Protein AF-0000000080188660 (afdb_homodimer)

InterPro domains:
  IPR010430 Protein of unknown function DUF1028 [PF06267] (2-196)
  IPR014927 Putative peptidoglycan binding [PF08823] (206-294)
  IPR029055 Nucleophile aminohydrolases, N-terminal [G3DSA:3.60.20.10] (1-212)
  IPR029055 Nucleophile aminohydrolases, N-terminal [SSF56235] (1-207)

Secondary structure (DSSP, 8-state):
-EEEEEEEETTTTEEEEEEEESSTTGGGTSEEEETTTEEEEEESS--TTHHHHHHHHHHTT--HHHHHHHHHHT-TTGGG-EEEEEETTS-EEEEE-TTSPSS-EEEEETTEEEEEESBS-THHHHHHHHHHHH--S-HHHHHHHHHHHHHHHT-BTT---EEEEEEE-TT-SGGGSSSEEEEEEESS-SSHHHHHHHHHHHHHHHH--BPPPSSPPPP-HHHHHHHHHHHHHTTS--S---S---HHHHHHHHHHHHHTT-TTS-HHHHHHHHHHHGGG--SSHHHHHHHHHHHHHTTSPB-/-EEEEEEEETTTTEEEEEEEESSTTGGGTSEEEETTTEEEEEESS--TTHHHHHHHHHHTT--HHHHHHHHHHT-TTGGG-EEEEEETTS-EEEEE-TTSPSS-EEEEETTEEEEEESBS-THHHHHHHHHHHH--S-HHHHHHHHHHHHHHHT-BTT---EEEEEEE-TT-SGGGSSSEEEEEEESS-SSHHHHHHHHHHHHHHHH--BPPPSSPPPP-HHHHHHHHHHHHHTTS--SPP-S---HHHHHHHHHHHHHTT-TTS-HHHHHHHHHHHGGG--SSHHHHHHHHHHHHHTTSPB-

Sequence (606 aa):
MTFSIVARDPETDAVGVAVQSKFVAVGSVVPFASADAGAIATQSFANVAYGPEGLDLLREGHSAEEVVEELTSADDEAPQRQVGIVGQDGSVAAFTGEECFDHASDRQGDHYTVQGNILENRETVDAMGDAFEATDGGLPEKLLAALQAGNEAGGDQRGEQGAALYVAKPEGGYDGGNDRWVDVRVDDHEHPIDELERVFRIYDITLLEREDPEEYRELSGETAESVLATLSELGFYEDEPSDEFGEAEREALEEFRGMNNFENHDLDALEDALARGWSDADGDGEDRVVNAIWHGISRLDRKMTFSIVARDPETDAVGVAVQSKFVAVGSVVPFASADAGAIATQSFANVAYGPEGLDLLREGHSAEEVVEELTSADDEAPQRQVGIVGQDGSVAAFTGEECFDHASDRQGDHYTVQGNILENRETVDAMGDAFEATDGGLPEKLLAALQAGNEAGGDQRGEQGAALYVAKPEGGYDGGNDRWVDVRVDDHEHPIDELERVFRIYDITLLEREDPEEYRELSGETAESVLATLSELGFYEDEPSDEFGEAEREALEEFRGMNNFENHDLDALEDALARGWSDADGDGEDRVVNAIWHGISRLDRK

Organism: NCBI:txid355548

Radius of gyration: 24.4 Å; Cα contacts (8 Å, |Δi|>4): 1580; chains: 2; bounding box: 56×71×63 Å

Foldseek 3Di:
DKKKKWFADLVQLKTKMKMWDPAFQVLVAFWAADSQWHIKGKDQPGDSVLRVQLSVCRNVPDAQVRSLCVVLVVDPCSLRMKMWIFTSVFHTDIDHHVPFAPQWDKDDDRGMIMTDGQFPHVVLRVQLVVQLVPDDADPQRSRLSSQVSSVVRTHHPVATFKMWMWMFGQLADANSDGRRNDTFIDRGDRDHSVVRVLVVLLVCLQGWAFDADPDFDAQFAPLQQVVQVLLVVVPLAPDHRDRDQDDRNLNSQVVVCVVSNSVSDDSRLLRRQSRPQQVVADDGRPSSSSRSNSSSRRVTDTD/DKKKKWFADLVQLKTKMKMWDPAFQVLVAFWAADSQWHIKGKDQPGDSVLRVQLSVCRNVPDAQVRSLCVVLVVDPCSLRMKMWIFTSVFHTDIDHHVPFAPQWDKDDDRGMIITDGQWPHVVLRVQLVVQLVPDDADPQVSRLSSQVSSVVRTHHPVATFKMWMWMFGQLADANSDGRRNDTFIDRGDRDHSVVRVLVVLLVCLQGWAFDADPDFDAQFAPLQQVVQVLLVVVPLAPDHRDRDQDDRNLNSQVVVCVVSNSVSDDSRLLRRQSRPQQVVADDGRPRSSSRSNSSSRRVTDTD

Solvent-accessible surface area (backbone atoms only — not comparable to full-atom values): 29291 Å² total; per-residue (Å²): 72,36,40,36,37,16,32,50,35,85,89,70,46,31,15,19,26,27,39,41,20,50,34,68,31,36,49,70,56,28,58,33,57,36,43,82,17,19,14,30,36,33,34,53,84,53,54,52,46,54,35,66,53,39,41,50,40,28,56,72,65,45,47,22,53,54,37,52,51,54,56,42,74,75,32,95,61,31,43,36,23,30,38,28,24,20,29,70,85,52,36,49,30,71,46,71,24,84,62,39,50,63,48,51,49,70,47,77,55,94,34,22,23,27,36,34,30,35,25,60,38,66,54,16,48,55,34,17,52,52,31,36,73,68,44,72,80,54,64,70,52,17,42,51,41,14,52,52,33,14,46,75,56,47,26,36,62,89,40,56,17,4,12,24,40,40,29,13,15,74,64,17,26,74,88,36,50,75,18,52,47,40,60,46,54,25,28,68,35,84,54,14,66,65,49,38,51,54,50,44,46,54,42,43,54,38,66,51,50,57,53,76,71,93,69,78,46,74,44,43,43,68,60,20,22,51,52,39,45,39,37,29,75,73,69,50,38,90,71,81,59,40,43,65,57,54,70,72,52,46,49,23,51,48,52,52,33,60,72,64,48,32,68,74,43,55,68,64,56,49,41,20,10,34,55,67,7,45,88,77,31,55,79,57,60,68,53,19,54,53,39,4,32,41,54,29,49,66,80,41,56,68,110,72,36,41,36,38,15,32,49,37,85,90,72,48,29,16,19,25,27,40,41,20,52,34,69,30,36,49,70,57,28,58,32,56,37,43,82,16,19,14,28,34,34,33,54,84,54,53,51,46,54,36,64,54,41,40,51,39,29,57,74,66,45,46,22,54,53,37,51,50,54,56,43,74,75,33,95,61,32,42,37,22,29,40,27,26,21,30,70,85,53,35,50,30,71,47,71,24,85,61,38,50,63,50,49,49,70,49,78,55,96,33,22,25,26,37,33,29,35,26,59,38,66,55,16,46,54,36,17,51,51,32,36,74,67,44,73,81,54,64,71,53,16,42,50,41,14,53,51,33,15,46,74,56,46,25,33,63,90,41,55,17,4,12,23,41,39,30,13,15,73,64,17,26,72,90,37,50,74,18,50,48,40,61,45,54,25,26,68,36,84,53,15,64,63,52,36,52,54,51,42,47,54,41,42,53,39,67,51,52,57,52,77,71,93,69,80,45,75,44,42,44,70,59,20,23,53,52,38,45,38,37,29,75,73,69,50,37,86,71,80,59,40,45,64,57,53,71,71,54,46,49,24,51,48,52,51,35,60,71,64,47,31,67,74,43,54,68,64,55,48,40,21,10,35,55,68,7,46,88,76,32,55,79,57,60,69,53,20,54,52,39,4,33,43,56,28,49,65,80,41,55,68,110

pLDDT: mean 95.85, std 4.63, range [70.19, 98.94]

Structure (mmCIF, N/CA/C/O backbone):
data_AF-0000000080188660-model_v1
#
loop_
_entity.id
_entity.type
_entity.pdbx_description
1 polymer 'Uncharacterized conserved protein, Ntn-hydrolase superfamily'
#
loop_
_atom_site.group_PDB
_atom_site.id
_atom_site.type_symbol
_atom_site.label_atom_id
_atom_site.label_alt_id
_atom_site.label_comp_id
_atom_site.label_asym_id
_atom_site.label_entity_id
_atom_site.label_seq_id
_atom_site.pdbx_PDB_ins_code
_atom_site.Cartn_x
_atom_site.Cartn_y
_atom_site.Cartn_z
_atom_site.occupancy
_atom_site.B_iso_or_equiv
_atom_site.auth_seq_id
_atom_site.auth_comp_id
_atom_site.auth_asym_id
_atom_site.auth_atom_id
_atom_site.pdbx_PDB_model_num
ATOM 1 N N . MET A 1 1 ? 14.352 -8.852 -8.094 1 77.81 1 MET A N 1
ATOM 2 C CA . MET A 1 1 ? 15.344 -7.781 -8.102 1 77.81 1 MET A CA 1
ATOM 3 C C . MET A 1 1 ? 14.938 -6.656 -7.16 1 77.81 1 MET A C 1
ATOM 5 O O . MET A 1 1 ? 13.867 -6.059 -7.316 1 77.81 1 MET A O 1
ATOM 9 N N . THR A 1 2 ? 15.648 -6.41 -6.348 1 93.69 2 THR A N 1
ATOM 10 C CA . THR A 1 2 ? 15.188 -5.594 -5.23 1 93.69 2 THR A CA 1
ATOM 11 C C . THR A 1 2 ? 16.359 -4.855 -4.582 1 93.69 2 THR A C 1
ATOM 13 O O . THR A 1 2 ? 17.438 -5.43 -4.391 1 93.69 2 THR A O 1
ATOM 16 N N . PHE A 1 3 ? 16.234 -3.582 -4.379 1 96.88 3 PHE A N 1
ATOM 17 C CA . PHE A 1 3 ? 17.125 -2.902 -3.447 1 96.88 3 PHE A CA 1
ATOM 18 C C . PHE A 1 3 ? 16.328 -2.135 -2.398 1 96.88 3 PHE A C 1
ATOM 20 O O . PHE A 1 3 ? 15.219 -1.667 -2.672 1 96.88 3 PHE A O 1
ATOM 27 N N . SER A 1 4 ? 16.891 -2.094 -1.197 1 98.69 4 SER A N 1
ATOM 28 C CA . SER A 1 4 ? 16.203 -1.493 -0.058 1 98.69 4 SER A CA 1
ATOM 29 C C . SER A 1 4 ? 17.188 -0.868 0.917 1 98.69 4 SER A C 1
ATOM 31 O O . SER A 1 4 ? 18.391 -1.146 0.856 1 98.69 4 SER A O 1
ATOM 33 N N . ILE A 1 5 ? 16.656 0.008 1.728 1 98.94 5 ILE A N 1
ATOM 34 C CA . ILE A 1 5 ? 17.391 0.596 2.846 1 98.94 5 ILE A CA 1
ATOM 35 C C . ILE A 1 5 ? 16.547 0.497 4.117 1 98.94 5 ILE A C 1
ATOM 37 O O . ILE A 1 5 ? 15.336 0.697 4.082 1 98.94 5 ILE A O 1
ATOM 41 N N . VAL A 1 6 ? 17.203 0.12 5.172 1 98.94 6 VAL A N 1
ATOM 42 C CA . VAL A 1 6 ? 16.672 0.123 6.531 1 98.94 6 VAL A CA 1
ATOM 43 C C . VAL A 1 6 ? 17.438 1.122 7.387 1 98.94 6 VAL A C 1
ATOM 45 O O . VAL A 1 6 ? 18.672 1.122 7.395 1 98.94 6 VAL A O 1
ATOM 48 N N . ALA A 1 7 ? 16.656 1.979 8.094 1 98.94 7 ALA A N 1
ATOM 49 C CA . ALA A 1 7 ? 17.391 3.02 8.805 1 98.94 7 ALA A CA 1
ATOM 50 C C . ALA A 1 7 ? 16.641 3.488 10.039 1 98.94 7 ALA A C 1
ATOM 52 O O . ALA A 1 7 ? 15.438 3.238 10.172 1 98.94 7 ALA A O 1
ATOM 53 N N . ARG A 1 8 ? 17.359 4.098 10.891 1 98.62 8 ARG A N 1
ATOM 54 C CA . ARG A 1 8 ? 16.875 4.727 12.117 1 98.62 8 ARG A CA 1
ATOM 55 C C . ARG A 1 8 ? 17.312 6.184 12.195 1 98.62 8 ARG A C 1
ATOM 57 O O . ARG A 1 8 ? 18.422 6.527 11.766 1 98.62 8 ARG A O 1
ATOM 64 N N . ASP A 1 9 ? 16.438 7.031 12.695 1 97.75 9 ASP A N 1
ATOM 65 C CA . ASP A 1 9 ? 16.781 8.398 13.086 1 97.75 9 ASP A CA 1
ATOM 66 C C . ASP A 1 9 ? 16.891 8.523 14.602 1 97.75 9 ASP A C 1
ATOM 68 O O . ASP A 1 9 ? 15.867 8.625 15.297 1 97.75 9 ASP A O 1
ATOM 72 N N . PRO A 1 10 ? 18.078 8.594 15.086 1 95.88 10 PRO A N 1
ATOM 73 C CA . PRO A 1 10 ? 18.25 8.586 16.547 1 95.88 10 PRO A CA 1
ATOM 74 C C . PRO A 1 10 ? 17.641 9.82 17.203 1 95.88 10 PRO A C 1
ATOM 76 O O . PRO A 1 10 ? 17.359 9.789 18.406 1 95.88 10 PRO A O 1
ATOM 79 N N . GLU A 1 11 ? 17.406 10.898 16.531 1 94.38 11 GLU A N 1
ATOM 80 C CA . GLU A 1 11 ? 16.844 12.117 17.109 1 94.38 11 GLU A CA 1
ATOM 81 C C . GLU A 1 11 ? 15.352 11.953 17.406 1 94.38 11 GLU A C 1
ATOM 83 O O . GLU A 1 11 ? 14.859 12.461 18.406 1 94.38 11 GLU A O 1
ATOM 88 N N . THR A 1 12 ? 14.633 11.242 16.578 1 94.56 12 THR A N 1
ATOM 89 C CA . THR A 1 12 ? 13.188 11.148 16.719 1 94.56 12 THR A CA 1
ATOM 90 C C . THR A 1 12 ? 12.773 9.734 17.109 1 94.56 12 THR A C 1
ATOM 92 O O . THR A 1 12 ? 11.602 9.492 17.406 1 94.56 12 THR A O 1
ATOM 95 N N . ASP A 1 13 ? 13.695 8.781 17.047 1 97 13 ASP A N 1
ATOM 96 C CA . ASP A 1 13 ? 13.469 7.363 17.297 1 97 13 ASP A CA 1
ATOM 97 C C . ASP A 1 13 ? 12.609 6.742 16.203 1 97 13 ASP A C 1
ATOM 99 O O . ASP A 1 13 ? 11.969 5.711 16.422 1 97 13 ASP A O 1
ATOM 103 N N . ALA A 1 14 ? 12.594 7.414 15.062 1 98.06 14 ALA A N 1
ATOM 104 C CA . ALA A 1 14 ? 11.93 6.84 13.898 1 98.06 14 ALA A CA 1
ATOM 105 C C . ALA A 1 14 ? 12.766 5.727 13.281 1 98.06 14 ALA A C 1
ATOM 107 O O . ALA A 1 14 ? 14 5.816 13.242 1 98.06 14 ALA A O 1
ATOM 108 N N . VAL A 1 15 ? 12.133 4.668 12.844 1 98.88 15 VAL A N 1
ATOM 109 C CA . VAL A 1 15 ? 12.742 3.564 12.109 1 98.88 15 VAL A CA 1
ATOM 110 C C . VAL A 1 15 ? 11.953 3.289 10.836 1 98.88 15 VAL A C 1
ATOM 112 O O . VAL A 1 15 ? 10.727 3.422 10.82 1 98.88 15 VAL A O 1
ATOM 115 N N . GLY A 1 16 ? 12.68 2.953 9.773 1 98.88 16 GLY A N 1
ATOM 116 C CA . GLY A 1 16 ? 11.898 2.801 8.555 1 98.88 16 GLY A CA 1
ATOM 117 C C . GLY A 1 16 ? 12.625 2.016 7.477 1 98.88 16 GLY A C 1
ATOM 118 O O . GLY A 1 16 ? 13.789 1.649 7.645 1 98.88 16 GLY A O 1
ATOM 119 N N . VAL A 1 17 ? 11.898 1.653 6.438 1 98.94 17 VAL A N 1
ATOM 120 C CA . VAL A 1 17 ? 12.352 0.89 5.277 1 98.94 17 VAL A CA 1
ATOM 121 C C . VAL A 1 17 ? 11.867 1.565 3.994 1 98.94 17 VAL A C 1
ATOM 123 O O . VAL A 1 17 ? 10.727 2.027 3.922 1 98.94 17 VAL A O 1
ATOM 126 N N . ALA A 1 18 ? 12.711 1.738 3.062 1 98.94 18 ALA A N 1
ATOM 127 C CA . ALA A 1 18 ? 12.336 2.039 1.684 1 98.94 18 ALA A CA 1
ATOM 128 C C . ALA A 1 18 ? 12.82 0.949 0.732 1 98.94 18 ALA A C 1
ATOM 130 O O . ALA A 1 18 ? 13.898 0.388 0.918 1 98.94 18 ALA A O 1
ATOM 131 N N . VAL A 1 19 ? 11.984 0.651 -0.297 1 98.88 19 VAL A N 1
ATOM 132 C CA . VAL A 1 19 ? 12.328 -0.467 -1.171 1 98.88 19 VAL A CA 1
ATOM 133 C C . VAL A 1 19 ? 11.805 -0.196 -2.582 1 98.88 19 VAL A C 1
ATOM 135 O O . VAL A 1 19 ? 10.773 0.453 -2.756 1 98.88 19 VAL A O 1
ATOM 138 N N . GLN A 1 20 ? 12.516 -0.59 -3.521 1 98 20 GLN A N 1
ATOM 139 C CA . GLN A 1 20 ? 12.094 -0.717 -4.914 1 98 20 GLN A CA 1
ATOM 140 C C . GLN A 1 20 ? 12.391 -2.113 -5.453 1 98 20 GLN A C 1
ATOM 142 O O . GLN A 1 20 ? 13.438 -2.688 -5.156 1 98 20 GLN A O 1
ATOM 147 N N . SER A 1 21 ? 11.461 -2.656 -6.223 1 96.75 21 SER A N 1
ATOM 148 C CA . SER A 1 21 ? 11.641 -3.977 -6.82 1 96.75 21 SER A CA 1
ATOM 149 C C . SER A 1 21 ? 10.859 -4.102 -8.125 1 96.75 21 SER A C 1
ATOM 151 O O . SER A 1 21 ? 9.852 -3.424 -8.32 1 96.75 21 SER A O 1
ATOM 153 N N . LYS A 1 22 ? 11.414 -4.871 -9.094 1 95.5 22 LYS A N 1
ATOM 154 C CA . LYS A 1 22 ? 10.586 -5.379 -10.188 1 95.5 22 LYS A CA 1
ATOM 155 C C . LYS A 1 22 ? 9.664 -6.496 -9.703 1 95.5 22 LYS A C 1
ATOM 157 O O . LYS A 1 22 ? 9.75 -7.629 -10.188 1 95.5 22 LYS A O 1
ATOM 162 N N . PHE A 1 23 ? 8.883 -6.176 -8.781 1 95.69 23 PHE A N 1
ATOM 163 C CA . PHE A 1 23 ? 7.941 -7.07 -8.125 1 95.69 23 PHE A CA 1
ATOM 164 C C . PHE A 1 23 ? 6.688 -6.316 -7.695 1 95.69 23 PHE A C 1
ATOM 166 O O . PHE A 1 23 ? 6.773 -5.277 -7.043 1 95.69 23 PHE A O 1
ATOM 173 N N . VAL A 1 24 ? 5.512 -6.84 -8.109 1 97.44 24 VAL A N 1
ATOM 174 C CA . VAL A 1 24 ? 4.238 -6.191 -7.812 1 97.44 24 VAL A CA 1
ATOM 175 C C . VAL A 1 24 ? 4.031 -6.121 -6.301 1 97.44 24 VAL A C 1
ATOM 177 O O . VAL A 1 24 ? 4.332 -7.078 -5.582 1 97.44 24 VAL A O 1
ATOM 180 N N . ALA A 1 25 ? 3.574 -5.012 -5.758 1 98.06 25 ALA A N 1
ATOM 181 C CA . ALA A 1 25 ? 3.191 -4.809 -4.363 1 98.06 25 ALA A CA 1
ATOM 182 C C . ALA A 1 25 ? 4.324 -5.203 -3.418 1 98.06 25 ALA A C 1
ATOM 184 O O . ALA A 1 25 ? 4.098 -5.898 -2.424 1 98.06 25 ALA A O 1
ATOM 185 N N . VAL A 1 26 ? 5.551 -4.793 -3.771 1 98 26 VAL A N 1
ATOM 186 C CA . VAL A 1 26 ? 6.73 -5.152 -2.992 1 98 26 VAL A CA 1
ATOM 187 C C . VAL A 1 26 ? 6.574 -4.645 -1.559 1 98 26 VAL A C 1
ATOM 189 O O . VAL A 1 26 ? 7.09 -5.258 -0.619 1 98 26 VAL A O 1
ATOM 192 N N . GLY A 1 27 ? 5.797 -3.576 -1.338 1 98.25 27 GLY A N 1
ATOM 193 C CA . GLY A 1 27 ? 5.562 -3.012 -0.019 1 98.25 27 GLY A CA 1
ATOM 194 C C . GLY A 1 27 ? 4.863 -3.971 0.924 1 98.25 27 GLY A C 1
ATOM 195 O O . GLY A 1 27 ? 4.883 -3.779 2.143 1 98.25 27 GLY A O 1
ATOM 196 N N . SER A 1 28 ? 4.203 -4.98 0.403 1 97.06 28 SER A N 1
ATOM 197 C CA . SER A 1 28 ? 3.492 -5.953 1.224 1 97.06 28 SER A CA 1
ATOM 198 C C . SER A 1 28 ? 4.41 -7.09 1.656 1 97.06 28 SER A C 1
ATOM 200 O O . SER A 1 28 ? 4.016 -7.945 2.453 1 97.06 28 SER A O 1
ATOM 202 N N . VAL A 1 29 ? 5.668 -7.113 1.181 1 96.94 29 VAL A N 1
ATOM 203 C CA . VAL A 1 29 ? 6.512 -8.281 1.383 1 96.94 29 VAL A CA 1
ATOM 204 C C . VAL A 1 29 ? 7.785 -7.883 2.121 1 96.94 29 VAL A C 1
ATOM 206 O O . VAL A 1 29 ? 8.156 -8.5 3.123 1 96.94 29 VAL A O 1
ATOM 209 N N . VAL A 1 30 ? 8.398 -6.809 1.767 1 98.38 30 VAL A N 1
ATOM 210 C CA . VAL A 1 30 ? 9.797 -6.555 2.107 1 98.38 30 VAL A CA 1
ATOM 211 C C . VAL A 1 30 ? 9.875 -5.77 3.414 1 98.38 30 VAL A C 1
ATOM 213 O O . VAL A 1 30 ? 10.656 -6.113 4.305 1 98.38 30 VAL A O 1
ATOM 216 N N . PRO A 1 31 ? 9.086 -4.676 3.611 1 98.81 31 PRO A N 1
ATOM 217 C CA . PRO A 1 31 ? 9.328 -3.768 4.734 1 98.81 31 PRO A CA 1
ATOM 218 C C . PRO A 1 31 ? 8.617 -4.203 6.012 1 98.81 31 PRO A C 1
ATOM 220 O O . PRO A 1 31 ? 7.426 -4.539 5.977 1 98.81 31 PRO A O 1
ATOM 223 N N . PHE A 1 32 ? 9.344 -4.191 7.121 1 98.62 32 PHE A N 1
ATOM 224 C CA . PHE A 1 32 ? 8.812 -4.348 8.469 1 98.62 32 PHE A CA 1
ATOM 225 C C . PHE A 1 32 ? 9.43 -3.324 9.422 1 98.62 32 PHE A C 1
ATOM 227 O O . PHE A 1 32 ? 10.641 -3.09 9.383 1 98.62 32 PHE A O 1
ATOM 234 N N . ALA A 1 33 ? 8.617 -2.666 10.25 1 98.69 33 ALA A N 1
ATOM 235 C CA . ALA A 1 33 ? 9.125 -1.713 11.234 1 98.69 33 ALA A CA 1
ATOM 236 C C . ALA A 1 33 ? 8.18 -1.595 12.422 1 98.69 33 ALA A C 1
ATOM 238 O O . ALA A 1 33 ? 6.961 -1.74 12.273 1 98.69 33 ALA A O 1
ATOM 239 N N . SER A 1 34 ? 8.688 -1.402 13.523 1 98.12 34 SER A N 1
ATOM 240 C CA . SER A 1 34 ? 7.98 -1.104 14.766 1 98.12 34 SER A CA 1
ATOM 241 C C . SER A 1 34 ? 8.742 -0.087 15.609 1 98.12 34 SER A C 1
ATOM 243 O O . SER A 1 34 ? 9.938 -0.243 15.844 1 98.12 34 SER A O 1
ATOM 245 N N . ALA A 1 35 ? 7.984 0.88 16.062 1 97.56 35 ALA A N 1
ATOM 246 C CA . ALA A 1 35 ? 8.617 1.985 16.781 1 97.56 35 ALA A CA 1
ATOM 247 C C . ALA A 1 35 ? 9.328 1.489 18.031 1 97.56 35 ALA A C 1
ATOM 249 O O . ALA A 1 35 ? 10.352 2.053 18.438 1 97.56 35 ALA A O 1
ATOM 250 N N . ASP A 1 36 ? 8.906 0.395 18.578 1 97.44 36 ASP A N 1
ATOM 251 C CA . ASP A 1 36 ? 9.461 -0.074 19.844 1 97.44 36 ASP A CA 1
ATOM 252 C C . ASP A 1 36 ? 10.562 -1.104 19.609 1 97.44 36 ASP A C 1
ATOM 254 O O . ASP A 1 36 ? 11.141 -1.623 20.562 1 97.44 36 ASP A O 1
ATOM 258 N N . ALA A 1 37 ? 10.883 -1.41 18.359 1 98.56 37 ALA A N 1
ATOM 259 C CA . ALA A 1 37 ? 11.812 -2.514 18.109 1 98.56 37 ALA A CA 1
ATOM 260 C C . ALA A 1 37 ? 12.875 -2.117 17.094 1 98.56 37 ALA A C 1
ATOM 262 O O . ALA A 1 37 ? 14.078 -2.178 17.391 1 98.56 37 ALA A O 1
ATOM 263 N N . GLY A 1 38 ? 12.469 -1.714 15.961 1 98.81 38 GLY A N 1
ATOM 264 C CA . GLY A 1 38 ? 13.383 -1.422 14.875 1 98.81 38 GLY A CA 1
ATOM 265 C C . GLY A 1 38 ? 12.766 -1.636 13.5 1 98.81 38 GLY A C 1
ATOM 266 O O . GLY A 1 38 ? 11.547 -1.528 13.344 1 98.81 38 GLY A O 1
ATOM 267 N N . ALA A 1 39 ? 13.594 -1.795 12.523 1 98.94 39 ALA A N 1
ATOM 268 C CA . ALA A 1 39 ? 13.141 -1.999 11.156 1 98.94 39 ALA A CA 1
ATOM 269 C C . ALA A 1 39 ? 13.898 -3.143 10.484 1 98.94 39 ALA A C 1
ATOM 271 O O . ALA A 1 39 ? 15.062 -3.385 10.797 1 98.94 39 ALA A O 1
ATOM 272 N N . ILE A 1 40 ? 13.219 -3.85 9.625 1 98.94 40 ILE A N 1
ATOM 273 C CA . ILE A 1 40 ? 13.758 -5.02 8.938 1 98.94 40 ILE A CA 1
ATOM 274 C C . ILE A 1 40 ? 13.297 -5.016 7.477 1 98.94 40 ILE A C 1
ATOM 276 O O . ILE A 1 40 ? 12.125 -4.785 7.191 1 98.94 40 ILE A O 1
ATOM 280 N N . ALA A 1 41 ? 14.195 -5.207 6.559 1 98.94 41 ALA A N 1
ATOM 281 C CA . ALA A 1 41 ? 13.867 -5.527 5.168 1 98.94 41 ALA A CA 1
ATOM 282 C C . ALA A 1 41 ? 14.297 -6.953 4.828 1 98.94 41 ALA A C 1
ATOM 284 O O . ALA A 1 41 ? 15.469 -7.312 4.969 1 98.94 41 ALA A O 1
ATOM 285 N N . THR A 1 42 ? 13.414 -7.797 4.477 1 98.31 42 THR A N 1
ATOM 286 C CA . THR A 1 42 ? 13.734 -9.133 3.982 1 98.31 42 THR A CA 1
ATOM 287 C C . THR A 1 42 ? 13.438 -9.242 2.49 1 98.31 42 THR A C 1
ATOM 289 O O . THR A 1 42 ? 12.391 -8.773 2.025 1 98.31 42 THR A O 1
ATOM 292 N N . GLN A 1 43 ? 14.352 -9.766 1.732 1 97.38 43 GLN A N 1
ATOM 293 C CA . GLN A 1 43 ? 14.25 -9.852 0.279 1 97.38 43 GLN A CA 1
ATOM 294 C C . GLN A 1 43 ? 15.094 -11 -0.268 1 97.38 43 GLN A C 1
ATOM 296 O O . GLN A 1 43 ? 15.727 -11.734 0.497 1 97.38 43 GLN A O 1
ATOM 301 N N . SER A 1 44 ? 15.055 -11.148 -1.667 1 95.69 44 SER A N 1
ATOM 302 C CA . SER A 1 44 ? 15.648 -12.312 -2.312 1 95.69 44 SER A CA 1
ATOM 303 C C . SER A 1 44 ? 15 -13.602 -1.815 1 95.69 44 SER A C 1
ATOM 305 O O . SER A 1 44 ? 15.461 -14.195 -0.837 1 95.69 44 SER A O 1
ATOM 307 N N . PHE A 1 45 ? 14.039 -14.148 -2.643 1 92.94 45 PHE A N 1
ATOM 308 C CA . PHE A 1 45 ? 13.25 -15.25 -2.102 1 92.94 45 PHE A CA 1
ATOM 309 C C . PHE A 1 45 ? 12.914 -15 -0.635 1 92.94 45 PHE A C 1
ATOM 311 O O . PHE A 1 45 ? 13.266 -15.805 0.231 1 92.94 45 PHE A O 1
ATOM 318 N N . ALA A 1 46 ? 12.195 -13.961 -0.466 1 95 46 ALA A N 1
ATOM 319 C CA . ALA A 1 46 ? 11.984 -13.391 0.862 1 95 46 ALA A CA 1
ATOM 320 C C . ALA A 1 46 ? 11.312 -14.398 1.79 1 95 46 ALA A C 1
ATOM 322 O O . ALA A 1 46 ? 10.469 -15.188 1.355 1 95 46 ALA A O 1
ATOM 323 N N . ASN A 1 47 ? 11.773 -14.445 2.992 1 96.31 47 ASN A N 1
ATOM 324 C CA . ASN A 1 47 ? 11.07 -15.078 4.098 1 96.31 47 ASN A CA 1
ATOM 325 C C . ASN A 1 47 ? 10.344 -14.047 4.961 1 96.31 47 ASN A C 1
ATOM 327 O O . ASN A 1 47 ? 10.938 -13.438 5.848 1 96.31 47 ASN A O 1
ATOM 331 N N . VAL A 1 48 ? 9.047 -13.969 4.777 1 96.06 48 VAL A N 1
ATOM 332 C CA . VAL A 1 48 ? 8.281 -12.875 5.375 1 96.06 48 VAL A CA 1
ATOM 333 C C . VAL A 1 48 ? 8.211 -13.062 6.891 1 96.06 48 VAL A C 1
ATOM 335 O O . VAL A 1 48 ? 7.965 -12.109 7.629 1 96.06 48 VAL A O 1
ATOM 338 N N . ALA A 1 49 ? 8.531 -14.195 7.406 1 95.25 49 ALA A N 1
ATOM 339 C CA . ALA A 1 49 ? 8.539 -14.43 8.852 1 95.25 49 ALA A CA 1
ATOM 340 C C . ALA A 1 49 ? 9.703 -13.703 9.516 1 95.25 49 ALA A C 1
ATOM 342 O O . ALA A 1 49 ? 9.672 -13.453 10.727 1 95.25 49 ALA A O 1
ATOM 343 N N . TYR A 1 50 ? 10.734 -13.375 8.719 1 98.06 50 TYR A N 1
ATOM 344 C CA . TYR A 1 50 ? 11.875 -12.648 9.266 1 98.06 50 TYR A CA 1
ATOM 345 C C . TYR A 1 50 ? 11.438 -11.32 9.883 1 98.06 50 TYR A C 1
ATOM 347 O O . TYR A 1 50 ? 12.039 -10.844 10.844 1 98.06 50 TYR A O 1
ATOM 355 N N . GLY A 1 51 ? 10.359 -10.734 9.312 1 97.56 51 GLY A N 1
ATOM 356 C CA . GLY A 1 51 ? 9.859 -9.469 9.812 1 97.56 51 GLY A CA 1
ATOM 357 C C . GLY A 1 51 ? 9.367 -9.547 11.242 1 97.56 51 GLY A C 1
ATOM 358 O O . GLY A 1 51 ? 10.016 -9.039 12.164 1 97.56 51 GLY A O 1
ATOM 359 N N . PRO A 1 52 ? 8.211 -10.25 11.445 1 96.31 52 PRO A N 1
ATOM 360 C CA . PRO A 1 52 ? 7.637 -10.297 12.797 1 96.31 52 PRO A CA 1
ATOM 361 C C . PRO A 1 52 ? 8.547 -11 13.797 1 96.31 52 PRO A C 1
ATOM 363 O O . PRO A 1 52 ? 8.672 -10.547 14.938 1 96.31 52 PRO A O 1
ATOM 366 N N . GLU A 1 53 ? 9.227 -12.055 13.406 1 97.75 53 GLU A N 1
ATOM 367 C CA . GLU A 1 53 ? 10.117 -12.758 14.32 1 97.75 53 GLU A CA 1
ATOM 368 C C . GLU A 1 53 ? 11.328 -11.898 14.68 1 97.75 53 GLU A C 1
ATOM 370 O O . GLU A 1 53 ? 11.75 -11.867 15.836 1 97.75 53 GLU A O 1
ATOM 375 N N . GLY A 1 54 ? 11.883 -11.258 13.68 1 98.81 54 GLY A N 1
ATOM 376 C CA . GLY A 1 54 ? 13 -10.367 13.938 1 98.81 54 GLY A CA 1
ATOM 377 C C . GLY A 1 54 ? 12.641 -9.211 14.859 1 98.81 54 GLY A C 1
ATOM 378 O O . GLY A 1 54 ? 13.414 -8.867 15.758 1 98.81 54 GLY A O 1
ATOM 379 N N . LEU A 1 55 ? 11.5 -8.633 14.68 1 98.75 55 LEU A N 1
ATOM 380 C CA . LEU A 1 55 ? 11.055 -7.531 15.531 1 98.75 55 LEU A CA 1
ATOM 381 C C . LEU A 1 55 ? 10.852 -8.008 16.969 1 98.75 55 LEU A C 1
ATOM 383 O O . LEU A 1 55 ? 11.141 -7.273 17.906 1 98.75 55 LEU A O 1
ATOM 387 N N . ASP A 1 56 ? 10.305 -9.219 17.078 1 98.62 56 ASP A N 1
ATOM 388 C CA . ASP A 1 56 ? 10.148 -9.781 18.406 1 98.62 56 ASP A CA 1
ATOM 389 C C . ASP A 1 56 ? 11.5 -9.93 19.109 1 98.62 56 ASP A C 1
ATOM 391 O O . ASP A 1 56 ? 11.633 -9.594 20.281 1 98.62 56 ASP A O 1
ATOM 395 N N . LEU A 1 57 ? 12.453 -10.445 18.375 1 98.88 57 LEU A N 1
ATOM 396 C CA . LEU A 1 57 ? 13.789 -10.625 18.938 1 98.88 57 LEU A CA 1
ATOM 397 C C . LEU A 1 57 ? 14.398 -9.281 19.328 1 98.88 57 LEU A C 1
ATOM 399 O O . LEU A 1 57 ? 15.023 -9.156 20.375 1 98.88 57 LEU A O 1
ATOM 403 N N . LEU A 1 58 ? 14.234 -8.266 18.516 1 98.88 58 LEU A N 1
ATOM 404 C CA . LEU A 1 58 ? 14.711 -6.922 18.859 1 98.88 58 LEU A CA 1
ATOM 405 C C . LEU A 1 58 ? 14.047 -6.406 20.125 1 98.88 58 LEU A C 1
ATOM 407 O O . LEU A 1 58 ? 14.703 -5.812 20.984 1 98.88 58 LEU A O 1
ATOM 411 N N . ARG A 1 59 ? 12.758 -6.625 20.266 1 98.19 59 ARG A N 1
ATOM 412 C CA . ARG A 1 59 ? 12 -6.184 21.422 1 98.19 59 ARG A CA 1
ATOM 413 C C . ARG A 1 59 ? 12.523 -6.844 22.703 1 98.19 59 ARG A C 1
ATOM 415 O O . ARG A 1 59 ? 12.508 -6.238 23.766 1 98.19 59 ARG A O 1
ATOM 422 N N . GLU A 1 60 ? 12.953 -8.023 22.5 1 98.38 60 GLU A N 1
ATOM 423 C CA . GLU A 1 60 ? 13.477 -8.797 23.625 1 98.38 60 GLU A CA 1
ATOM 424 C C . GLU A 1 60 ? 14.883 -8.336 24 1 98.38 60 GLU A C 1
ATOM 426 O O . GLU A 1 60 ? 15.445 -8.781 25 1 98.38 60 GLU A O 1
ATOM 431 N N . GLY A 1 61 ? 15.492 -7.578 23.172 1 98.31 61 GLY A N 1
ATOM 432 C CA . GLY A 1 61 ? 16.766 -6.973 23.562 1 98.31 61 GLY A CA 1
ATOM 433 C C . GLY A 1 61 ? 17.938 -7.492 22.75 1 98.31 61 GLY A C 1
ATOM 434 O O . GLY A 1 61 ? 19.078 -7.105 23 1 98.31 61 GLY A O 1
ATOM 435 N N . HIS A 1 62 ? 17.688 -8.344 21.734 1 98.81 62 HIS A N 1
ATOM 436 C CA . HIS A 1 62 ? 18.766 -8.828 20.891 1 98.81 62 HIS A CA 1
ATOM 437 C C . HIS A 1 62 ? 19.266 -7.742 19.938 1 98.81 62 HIS A C 1
ATOM 439 O O . HIS A 1 62 ? 18.484 -6.938 19.438 1 98.81 62 HIS A O 1
ATOM 445 N N . SER A 1 63 ? 20.609 -7.75 19.734 1 98.75 63 SER A N 1
ATOM 446 C CA . SER A 1 63 ? 21.172 -6.84 18.734 1 98.75 63 SER A CA 1
ATOM 447 C C . SER A 1 63 ? 20.797 -7.273 17.328 1 98.75 63 SER A C 1
ATOM 449 O O . SER A 1 63 ? 20.375 -8.414 17.109 1 98.75 63 SER A O 1
ATOM 451 N N . ALA A 1 64 ? 20.969 -6.355 16.422 1 98.88 64 ALA A N 1
ATOM 452 C CA . ALA A 1 64 ? 20.688 -6.664 15.023 1 98.88 64 ALA A CA 1
ATOM 453 C C . ALA A 1 64 ? 21.5 -7.867 14.555 1 98.88 64 ALA A C 1
ATOM 455 O O . ALA A 1 64 ? 20.984 -8.727 13.828 1 98.88 64 ALA A O 1
ATOM 456 N N . GLU A 1 65 ? 22.766 -7.938 14.961 1 98.81 65 GLU A N 1
ATOM 457 C CA . GLU A 1 65 ? 23.625 -9.062 14.586 1 98.81 65 GLU A CA 1
ATOM 458 C C . GLU A 1 65 ? 23.078 -10.375 15.133 1 98.81 65 GLU A C 1
ATOM 460 O O . GLU A 1 65 ? 23.062 -11.391 14.43 1 98.81 65 GLU A O 1
ATOM 465 N N . GLU A 1 66 ? 22.672 -10.32 16.344 1 98.88 66 GLU A N 1
ATOM 466 C CA . GLU A 1 66 ? 22.109 -11.516 16.969 1 98.88 66 GLU A CA 1
ATOM 467 C C . GLU A 1 66 ? 20.812 -11.945 16.281 1 98.88 66 GLU A C 1
ATOM 469 O O . GLU A 1 66 ? 20.547 -13.141 16.125 1 98.88 66 GLU A O 1
ATOM 474 N N . VAL A 1 67 ? 20.016 -11 15.891 1 98.94 67 VAL A N 1
ATOM 475 C CA . VAL A 1 67 ? 18.75 -11.281 15.211 1 98.94 67 VAL A CA 1
ATOM 476 C C . VAL A 1 67 ? 19.047 -11.938 13.859 1 98.94 67 VAL A C 1
ATOM 478 O O . VAL A 1 67 ? 18.422 -12.945 13.508 1 98.94 67 VAL A O 1
ATOM 481 N N . VAL A 1 68 ? 20 -11.383 13.117 1 98.88 68 VAL A N 1
ATOM 482 C CA . VAL A 1 68 ? 20.375 -11.969 11.836 1 98.88 68 VAL A CA 1
ATOM 483 C C . VAL A 1 68 ? 20.812 -13.422 12.031 1 98.88 68 VAL A C 1
ATOM 485 O O . VAL A 1 68 ? 20.391 -14.312 11.305 1 98.88 68 VAL A O 1
ATOM 488 N N . GLU A 1 69 ? 21.656 -13.625 13.008 1 98.81 69 GLU A N 1
ATOM 489 C CA . GLU A 1 69 ? 22.172 -14.969 13.273 1 98.81 69 GLU A CA 1
ATOM 490 C C . GLU A 1 69 ? 21.047 -15.93 13.617 1 98.81 69 GLU A C 1
ATOM 492 O O . GLU A 1 69 ? 20.984 -17.047 13.094 1 98.81 69 GLU A O 1
ATOM 497 N N . GLU A 1 70 ? 20.172 -15.484 14.453 1 98.75 70 GLU A N 1
ATOM 498 C CA . GLU A 1 70 ? 19.078 -16.359 14.883 1 98.75 70 GLU A CA 1
ATOM 499 C C . GLU A 1 70 ? 18.156 -16.688 13.719 1 98.75 70 GLU A C 1
ATOM 501 O O . GLU A 1 70 ? 17.781 -17.844 13.516 1 98.75 70 GLU A O 1
ATOM 506 N N . LEU A 1 71 ? 17.766 -15.695 12.945 1 98.69 71 LEU A N 1
ATOM 507 C CA . LEU A 1 71 ? 16.844 -15.906 11.828 1 98.69 71 LEU A CA 1
ATOM 508 C C . LEU A 1 71 ? 17.453 -16.812 10.773 1 98.69 71 LEU A C 1
ATOM 510 O O . LEU A 1 71 ? 16.812 -17.75 10.305 1 98.69 71 LEU A O 1
ATOM 514 N N . THR A 1 72 ? 18.719 -16.594 10.422 1 98.56 72 THR A N 1
ATOM 515 C CA . THR A 1 72 ? 19.328 -17.312 9.32 1 98.56 72 THR A CA 1
ATOM 516 C C . THR A 1 72 ? 19.734 -18.719 9.742 1 98.56 72 THR A C 1
ATOM 518 O O . THR A 1 72 ? 19.688 -19.656 8.93 1 98.56 72 THR A O 1
ATOM 521 N N . SER A 1 73 ? 20.062 -18.906 11.016 1 98.38 73 SER A N 1
ATOM 522 C CA . SER A 1 73 ? 20.438 -20.234 11.492 1 98.38 73 SER A CA 1
ATOM 523 C C . SER A 1 73 ? 19.234 -21.172 11.523 1 98.38 73 SER A C 1
ATOM 525 O O . SER A 1 73 ? 19.391 -22.391 11.391 1 98.38 73 SER A O 1
ATOM 527 N N . ALA A 1 74 ? 18.094 -20.625 11.617 1 97.69 74 ALA A N 1
ATOM 528 C CA . ALA A 1 74 ? 16.859 -21.422 11.727 1 97.69 74 ALA A CA 1
ATOM 529 C C . ALA A 1 74 ? 16.25 -21.672 10.352 1 97.69 74 ALA A C 1
ATOM 531 O O . ALA A 1 74 ? 15.219 -22.328 10.242 1 97.69 74 ALA A O 1
ATOM 532 N N . ASP A 1 75 ? 16.859 -21.141 9.305 1 97.62 75 ASP A N 1
ATOM 533 C CA . ASP A 1 75 ? 16.312 -21.172 7.957 1 97.62 75 ASP A CA 1
ATOM 534 C C . ASP A 1 75 ? 17.234 -21.906 6.996 1 97.62 75 ASP A C 1
ATOM 536 O O . ASP A 1 75 ? 18.234 -21.359 6.535 1 97.62 75 ASP A O 1
ATOM 540 N N . ASP A 1 76 ? 16.812 -23.109 6.539 1 97.5 76 ASP A N 1
ATOM 541 C CA . ASP A 1 76 ? 17.625 -23.906 5.633 1 97.5 76 ASP A CA 1
ATOM 542 C C . ASP A 1 76 ? 17.812 -23.219 4.285 1 97.5 76 ASP A C 1
ATOM 544 O O . ASP A 1 76 ? 18.75 -23.5 3.553 1 97.5 76 ASP A O 1
ATOM 548 N N . GLU A 1 77 ? 16.984 -22.234 3.975 1 97.38 77 GLU A N 1
ATOM 549 C CA . GLU A 1 77 ? 17.062 -21.547 2.691 1 97.38 77 GLU A CA 1
ATOM 550 C C . GLU A 1 77 ? 17.75 -20.188 2.836 1 97.38 77 GLU A C 1
ATOM 552 O O . GLU A 1 77 ? 17.734 -19.375 1.902 1 97.38 77 GLU A O 1
ATOM 557 N N . ALA A 1 78 ? 18.375 -19.922 3.984 1 98 78 ALA A N 1
ATOM 558 C CA . ALA A 1 78 ? 19.031 -18.641 4.273 1 98 78 ALA A CA 1
ATOM 559 C C . ALA A 1 78 ? 20.031 -18.281 3.18 1 98 78 ALA A C 1
ATOM 561 O O . ALA A 1 78 ? 20.188 -17.109 2.834 1 98 78 ALA A O 1
ATOM 562 N N . PRO A 1 79 ? 20.734 -19.281 2.588 1 97.94 79 PRO A N 1
ATOM 563 C CA . PRO A 1 79 ? 21.703 -18.922 1.554 1 97.94 79 PRO A CA 1
ATOM 564 C C . PRO A 1 79 ? 21.062 -18.188 0.379 1 97.94 79 PRO A C 1
ATOM 566 O O . PRO A 1 79 ? 21.766 -17.516 -0.387 1 97.94 79 PRO A O 1
ATOM 569 N N . GLN A 1 80 ? 19.766 -18.234 0.213 1 97.12 80 GLN A N 1
ATOM 570 C CA . GLN A 1 80 ? 19.062 -17.562 -0.883 1 97.12 80 GLN A CA 1
ATOM 571 C C . GLN A 1 80 ? 18.453 -16.234 -0.428 1 97.12 80 GLN A C 1
ATOM 573 O O . GLN A 1 80 ? 17.906 -15.492 -1.239 1 97.12 80 GLN A O 1
ATOM 578 N N . ARG A 1 81 ? 18.609 -15.969 0.872 1 97.69 81 ARG A N 1
ATOM 579 C CA . ARG A 1 81 ? 17.906 -14.828 1.45 1 97.69 81 ARG A CA 1
ATOM 580 C C . ARG A 1 81 ? 18.828 -13.609 1.549 1 97.69 81 ARG A C 1
ATOM 582 O O . ARG A 1 81 ? 20.047 -13.742 1.511 1 97.69 81 ARG A O 1
ATOM 589 N N . GLN A 1 82 ? 18.25 -12.492 1.655 1 98.31 82 GLN A N 1
ATOM 590 C CA . GLN A 1 82 ? 18.906 -11.242 2.016 1 98.31 82 GLN A CA 1
ATOM 591 C C . GLN A 1 82 ? 18.062 -10.453 3.02 1 98.31 82 GLN A C 1
ATOM 593 O O . GLN A 1 82 ? 16.844 -10.383 2.896 1 98.31 82 GLN A O 1
ATOM 598 N N . VAL A 1 83 ? 18.703 -9.938 4.09 1 98.81 83 VAL A N 1
ATOM 599 C CA . VAL A 1 83 ? 17.969 -9.219 5.133 1 98.81 83 VAL A CA 1
ATOM 600 C C . VAL A 1 83 ? 18.828 -8.086 5.684 1 98.81 83 VAL A C 1
ATOM 602 O O . VAL A 1 83 ? 20.047 -8.227 5.781 1 98.81 83 VAL A O 1
ATOM 605 N N . GLY A 1 84 ? 18.266 -6.926 5.875 1 98.88 84 GLY A N 1
ATOM 606 C CA . GLY A 1 84 ? 18.844 -5.801 6.598 1 98.88 84 GLY A CA 1
ATOM 607 C C . GLY A 1 84 ? 18.047 -5.418 7.832 1 98.88 84 GLY A C 1
ATOM 608 O O . GLY A 1 84 ? 16.812 -5.438 7.812 1 98.88 84 GLY A O 1
ATOM 609 N N . ILE A 1 85 ? 18.781 -5.09 8.93 1 98.94 85 ILE A N 1
ATOM 610 C CA . ILE A 1 85 ? 18.109 -4.855 10.203 1 98.94 85 ILE A CA 1
ATOM 611 C C . ILE A 1 85 ? 18.766 -3.666 10.914 1 98.94 85 ILE A C 1
ATOM 613 O O . ILE A 1 85 ? 19.984 -3.539 10.938 1 98.94 85 ILE A O 1
ATOM 617 N N . VAL A 1 86 ? 17.922 -2.803 11.445 1 98.94 86 VAL A N 1
ATOM 618 C CA . VAL A 1 86 ? 18.359 -1.804 12.414 1 98.94 86 VAL A CA 1
ATOM 619 C C . VAL A 1 86 ? 17.516 -1.918 13.68 1 98.94 86 VAL A C 1
ATOM 621 O O . VAL A 1 86 ? 16.297 -2.072 13.609 1 98.94 86 VAL A O 1
ATOM 624 N N . GLY A 1 87 ? 18.141 -1.943 14.828 1 98.75 87 GLY A N 1
ATOM 625 C CA . GLY A 1 87 ? 17.422 -1.948 16.094 1 98.75 87 GLY A CA 1
ATOM 626 C C . GLY A 1 87 ? 17.266 -0.564 16.688 1 98.75 87 GLY A C 1
ATOM 627 O O . GLY A 1 87 ? 17.984 0.363 16.328 1 98.75 87 GLY A O 1
ATOM 628 N N . GLN A 1 88 ? 16.312 -0.434 17.594 1 97.88 88 GLN A N 1
ATOM 629 C CA . GLN A 1 88 ? 16.141 0.814 18.328 1 97.88 88 GLN A CA 1
ATOM 630 C C . GLN A 1 88 ? 17.375 1.113 19.188 1 97.88 88 GLN A C 1
ATOM 632 O O . GLN A 1 88 ? 17.609 2.262 19.562 1 97.88 88 GLN A O 1
ATOM 637 N N . ASP A 1 89 ? 18.109 0.102 19.438 1 96.88 89 ASP A N 1
ATOM 638 C CA . ASP A 1 89 ? 19.312 0.269 20.234 1 96.88 89 ASP A CA 1
ATOM 639 C C . ASP A 1 89 ? 20.469 0.81 19.391 1 96.88 89 ASP A C 1
ATOM 641 O O . ASP A 1 89 ? 21.562 1.033 19.891 1 96.88 89 ASP A O 1
ATOM 645 N N . GLY A 1 90 ? 20.25 0.934 18.141 1 96.62 90 GLY A N 1
ATOM 646 C CA . GLY A 1 90 ? 21.25 1.497 17.25 1 96.62 90 GLY A CA 1
ATOM 647 C C . GLY A 1 90 ? 22.078 0.442 16.531 1 96.62 90 GLY A C 1
ATOM 648 O O . GLY A 1 90 ? 22.844 0.761 15.633 1 96.62 90 GLY A O 1
ATOM 649 N N . SER A 1 91 ? 21.906 -0.798 16.859 1 98.56 91 SER A N 1
ATOM 650 C CA . SER A 1 91 ? 22.641 -1.86 16.188 1 98.56 91 SER A CA 1
ATOM 651 C C . SER A 1 91 ? 22.172 -2.037 14.742 1 98.56 91 SER A C 1
ATOM 653 O O . SER A 1 91 ? 21 -1.832 14.438 1 98.56 91 SER A O 1
ATOM 655 N N . VAL A 1 92 ? 23.078 -2.396 13.859 1 98.75 92 VAL A N 1
ATOM 656 C CA . VAL A 1 92 ? 22.797 -2.635 12.445 1 98.75 92 VAL A CA 1
ATOM 657 C C . VAL A 1 92 ? 23.438 -3.951 12.008 1 98.75 92 VAL A C 1
ATOM 659 O O . VAL A 1 92 ? 24.516 -4.309 12.469 1 98.75 92 VAL A O 1
ATOM 662 N N . ALA A 1 93 ? 22.75 -4.629 11.148 1 98.88 93 ALA A N 1
ATOM 663 C CA . ALA A 1 93 ? 23.312 -5.84 10.555 1 98.88 93 ALA A CA 1
ATOM 664 C C . ALA A 1 93 ? 22.609 -6.184 9.242 1 98.88 93 ALA A C 1
ATOM 666 O O . ALA A 1 93 ? 21.406 -5.91 9.078 1 98.88 93 ALA A O 1
ATOM 667 N N . ALA A 1 94 ? 23.344 -6.734 8.391 1 98.56 94 ALA A N 1
ATOM 668 C CA . ALA A 1 94 ? 22.797 -7.23 7.129 1 98.56 94 ALA A CA 1
ATOM 669 C C . ALA A 1 94 ? 23.359 -8.609 6.797 1 98.56 94 ALA A C 1
ATOM 671 O O . ALA A 1 94 ? 24.438 -8.977 7.246 1 98.56 94 ALA A O 1
ATOM 672 N N . PHE A 1 95 ? 22.609 -9.367 6.105 1 98.62 95 PHE A N 1
ATOM 673 C CA . PHE A 1 95 ? 22.984 -10.695 5.625 1 98.62 95 PHE A CA 1
ATOM 674 C C . PHE A 1 95 ? 22.609 -10.859 4.156 1 98.62 95 PHE A C 1
ATOM 676 O O . PHE A 1 95 ? 21.469 -10.594 3.768 1 98.62 95 PHE A O 1
ATOM 683 N N . THR A 1 96 ? 23.578 -11.211 3.41 1 97.56 96 THR A N 1
ATOM 684 C CA . THR A 1 96 ? 23.391 -11.594 2.016 1 97.56 96 THR A CA 1
ATOM 685 C C . 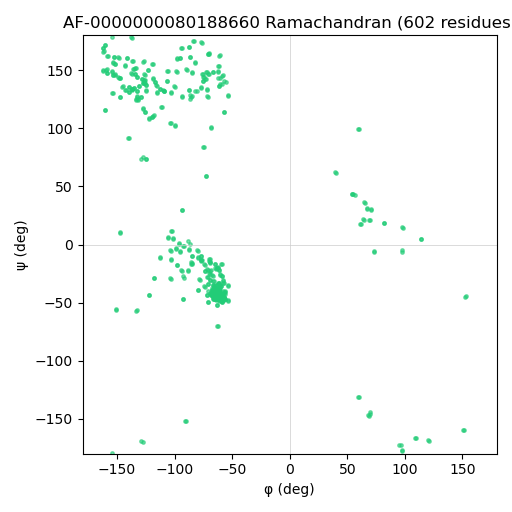THR A 1 96 ? 23.828 -13.039 1.784 1 97.56 96 THR A C 1
ATOM 687 O O . THR A 1 96 ? 25.016 -13.344 1.793 1 97.56 96 THR A O 1
ATOM 690 N N . GLY A 1 97 ? 22.844 -13.836 1.53 1 97.44 97 GLY A N 1
ATOM 691 C CA . GLY A 1 97 ? 23.141 -15.25 1.315 1 97.44 97 GLY A CA 1
ATOM 692 C C . GLY A 1 97 ? 24.031 -15.492 0.114 1 97.44 97 GLY A C 1
ATOM 693 O O . GLY A 1 97 ? 23.938 -14.781 -0.891 1 97.44 97 GLY A O 1
ATOM 694 N N . GLU A 1 98 ? 24.781 -16.578 0.1 1 95.5 98 GLU A N 1
ATOM 695 C CA . GLU A 1 98 ? 25.781 -16.859 -0.921 1 95.5 98 GLU A CA 1
ATOM 696 C C . GLU A 1 98 ? 25.125 -17.281 -2.234 1 95.5 98 GLU A C 1
ATOM 698 O O . GLU A 1 98 ? 25.766 -17.234 -3.291 1 95.5 98 GLU A O 1
ATOM 703 N N . GLU A 1 99 ? 23.891 -17.641 -2.135 1 95.25 99 GLU A N 1
ATOM 704 C CA . GLU A 1 99 ? 23.203 -18.125 -3.33 1 95.25 99 GLU A CA 1
ATOM 705 C C . GLU A 1 99 ? 22.312 -17.047 -3.924 1 95.25 99 GLU A C 1
ATOM 707 O O . GLU A 1 99 ? 21.547 -17.297 -4.863 1 95.25 99 GLU A O 1
ATOM 712 N N . CYS A 1 100 ? 22.375 -15.852 -3.336 1 92.69 100 CYS A N 1
ATOM 713 C CA . CYS A 1 100 ? 21.656 -14.75 -3.955 1 92.69 100 CYS A CA 1
ATOM 714 C C . CYS A 1 100 ? 22.172 -14.477 -5.359 1 92.69 100 CYS A C 1
ATOM 716 O O . CYS A 1 100 ? 23.359 -14.656 -5.633 1 92.69 100 CYS A O 1
ATOM 718 N N . PHE A 1 101 ? 21.312 -14.133 -6.246 1 85.62 101 PHE A N 1
ATOM 719 C CA . PHE A 1 101 ? 21.688 -13.906 -7.637 1 85.62 101 PHE A CA 1
ATOM 720 C C . PHE A 1 101 ? 22.688 -12.766 -7.746 1 85.62 101 PHE A C 1
ATOM 722 O O . PHE A 1 101 ? 22.781 -11.914 -6.855 1 85.62 101 PHE A O 1
ATOM 729 N N . ASP A 1 102 ? 23.344 -12.695 -8.828 1 77.69 102 ASP A N 1
ATOM 730 C CA . ASP A 1 102 ? 24.547 -11.898 -9.031 1 77.69 102 ASP A CA 1
ATOM 731 C C . ASP A 1 102 ? 24.281 -10.422 -8.742 1 77.69 102 ASP A C 1
ATOM 733 O O . ASP A 1 102 ? 23.203 -9.906 -9.047 1 77.69 102 ASP A O 1
ATOM 737 N N . HIS A 1 103 ? 25.375 -9.867 -8.203 1 83.94 103 HIS A N 1
ATOM 738 C CA . HIS A 1 103 ? 25.547 -8.484 -7.773 1 83.94 103 HIS A CA 1
ATOM 739 C C . HIS A 1 103 ? 24.734 -8.18 -6.523 1 83.94 103 HIS A C 1
ATOM 741 O O . HIS A 1 103 ? 24.109 -7.125 -6.426 1 83.94 103 HIS A O 1
ATOM 747 N N . ALA A 1 104 ? 24.609 -9.258 -5.777 1 92.62 104 ALA A N 1
ATOM 748 C CA . ALA A 1 104 ? 24 -9.062 -4.461 1 92.62 104 ALA A CA 1
ATOM 749 C C . ALA A 1 104 ? 25.047 -8.562 -3.457 1 92.62 104 ALA A C 1
ATOM 751 O O . ALA A 1 104 ? 26.172 -9.055 -3.42 1 92.62 104 ALA A O 1
ATOM 752 N N . SER A 1 105 ? 24.688 -7.543 -2.736 1 94.62 105 SER A N 1
ATOM 753 C CA . SER A 1 105 ? 25.594 -6.977 -1.745 1 94.62 105 SER A CA 1
ATOM 754 C C . SER A 1 105 ? 24.844 -6.113 -0.737 1 94.62 105 SER A C 1
ATOM 756 O O . SER A 1 105 ? 23.656 -5.84 -0.906 1 94.62 105 SER A O 1
ATOM 758 N N . ASP A 1 106 ? 25.516 -5.828 0.295 1 96.31 106 ASP A N 1
ATOM 759 C CA . ASP A 1 106 ? 24.984 -4.898 1.287 1 96.31 106 ASP A CA 1
ATOM 760 C C . ASP A 1 106 ? 26.078 -3.994 1.839 1 96.31 106 ASP A C 1
ATOM 762 O O . ASP A 1 106 ? 27.266 -4.25 1.628 1 96.31 106 ASP A O 1
ATOM 766 N N . ARG A 1 107 ? 25.641 -2.924 2.396 1 97.12 107 ARG A N 1
ATOM 767 C CA . ARG A 1 107 ? 26.5 -1.961 3.084 1 97.12 107 ARG A CA 1
ATOM 768 C C . ARG A 1 107 ? 25.859 -1.495 4.387 1 97.12 107 ARG A C 1
ATOM 770 O O . ARG A 1 107 ? 24.656 -1.223 4.434 1 97.12 107 ARG A O 1
ATOM 777 N N . GLN A 1 108 ? 26.672 -1.507 5.395 1 98.19 108 GLN A N 1
ATOM 778 C CA . GLN A 1 108 ? 26.219 -1.05 6.699 1 98.19 108 GLN A CA 1
ATOM 779 C C . GLN A 1 108 ? 26.859 0.282 7.078 1 98.19 108 GLN A C 1
ATOM 781 O O . GLN A 1 108 ? 28.047 0.487 6.855 1 98.19 108 GLN A O 1
ATOM 786 N N . GLY A 1 109 ? 26.094 1.228 7.523 1 97.94 109 GLY A N 1
ATOM 787 C CA . GLY A 1 109 ? 26.547 2.508 8.039 1 97.94 109 GLY A CA 1
ATOM 788 C C . GLY A 1 109 ? 25.984 2.84 9.406 1 97.94 109 GLY A C 1
ATOM 789 O O . GLY A 1 109 ? 25.484 1.959 10.102 1 97.94 109 GLY A O 1
ATOM 790 N N . ASP A 1 110 ? 26.234 4.141 9.781 1 96.88 110 ASP A N 1
ATOM 791 C CA . ASP A 1 110 ? 25.703 4.578 11.07 1 96.88 110 ASP A CA 1
ATOM 792 C C . ASP A 1 110 ? 24.188 4.652 11.039 1 96.88 110 ASP A C 1
ATOM 794 O O . ASP A 1 110 ? 23.609 5.582 10.461 1 96.88 110 ASP A O 1
ATOM 798 N N . HIS A 1 111 ? 23.5 3.629 11.594 1 97.12 111 HIS A N 1
ATOM 799 C CA . HIS A 1 111 ? 22.062 3.586 11.805 1 97.12 111 HIS A CA 1
ATOM 800 C C . HIS A 1 111 ? 21.328 3.168 10.531 1 97.12 111 HIS A C 1
ATOM 802 O O . HIS A 1 111 ? 20.156 3.5 10.344 1 97.12 111 HIS A O 1
ATOM 808 N N . TYR A 1 112 ? 22.047 2.551 9.578 1 98.88 112 TYR A N 1
ATOM 809 C CA . TYR A 1 112 ? 21.328 2.078 8.406 1 98.88 112 TYR A CA 1
ATOM 810 C C . TYR A 1 112 ? 22.031 0.896 7.762 1 98.88 112 TYR A C 1
ATOM 812 O O . TYR A 1 112 ? 23.219 0.68 7.992 1 98.88 112 TYR A O 1
ATOM 820 N N . THR A 1 113 ? 21.328 0.117 7.051 1 98.81 113 THR A N 1
ATOM 821 C CA . THR A 1 113 ? 21.859 -0.851 6.094 1 98.81 113 THR A CA 1
ATOM 822 C C . THR A 1 113 ? 21.203 -0.657 4.723 1 98.81 113 THR A C 1
ATOM 824 O O . THR A 1 113 ? 20.031 -0.301 4.633 1 98.81 113 THR A O 1
ATOM 827 N N . VAL A 1 114 ? 21.969 -0.789 3.693 1 98.44 114 VAL A N 1
ATOM 828 C CA . VAL A 1 114 ? 21.453 -0.882 2.328 1 98.44 114 VAL A CA 1
ATOM 829 C C . VAL A 1 114 ? 21.797 -2.25 1.741 1 98.44 114 VAL A C 1
ATOM 831 O O . VAL A 1 114 ? 22.875 -2.793 2.002 1 98.44 114 VAL A O 1
ATOM 834 N N . GLN A 1 115 ? 20.859 -2.812 1.083 1 97.69 115 GLN A N 1
ATOM 835 C CA . GLN A 1 115 ? 21.078 -4.113 0.461 1 97.69 115 GLN A CA 1
ATOM 836 C C . GLN A 1 115 ? 20.359 -4.207 -0.885 1 97.69 115 GLN A C 1
ATOM 838 O O . GLN A 1 115 ? 19.391 -3.473 -1.134 1 97.69 115 GLN A O 1
ATOM 843 N N . GLY A 1 116 ? 20.859 -5.059 -1.758 1 96.31 116 GLY A N 1
ATOM 844 C CA . GLY A 1 116 ? 20.266 -5.309 -3.059 1 96.31 116 GLY A CA 1
ATOM 845 C C . GLY A 1 116 ? 20.688 -6.633 -3.666 1 96.31 116 GLY A C 1
ATOM 846 O O . GLY A 1 116 ? 21.719 -7.188 -3.299 1 96.31 116 GLY A O 1
ATOM 847 N N . ASN A 1 117 ? 19.797 -7.168 -4.453 1 93.94 117 ASN A N 1
ATOM 848 C CA . ASN A 1 117 ? 20.047 -8.367 -5.242 1 93.94 117 ASN A CA 1
ATOM 849 C C . ASN A 1 117 ? 19.578 -8.211 -6.684 1 93.94 117 ASN A C 1
ATOM 851 O O . ASN A 1 117 ? 18.688 -7.395 -6.961 1 93.94 117 ASN A O 1
ATOM 855 N N . ILE A 1 118 ? 20.25 -8.953 -7.613 1 90.25 118 ILE A N 1
ATOM 856 C CA . ILE A 1 118 ? 20.031 -8.859 -9.047 1 90.25 118 ILE A CA 1
ATOM 857 C C . ILE A 1 118 ? 20.203 -7.418 -9.508 1 90.25 118 ILE A C 1
ATOM 859 O O . ILE A 1 118 ? 19.359 -6.883 -10.242 1 90.25 118 ILE A O 1
ATOM 863 N N . LEU A 1 119 ? 21.25 -6.785 -8.984 1 86.81 119 LEU A N 1
ATOM 864 C CA . LEU A 1 119 ? 21.562 -5.402 -9.328 1 86.81 119 LEU A CA 1
ATOM 865 C C . LEU A 1 119 ? 22.328 -5.328 -10.641 1 86.81 119 LEU A C 1
ATOM 867 O O . LEU A 1 119 ? 22.969 -6.297 -11.047 1 86.81 119 LEU A O 1
ATOM 871 N N . GLU A 1 120 ? 22.234 -4.195 -11.258 1 82.75 120 GLU A N 1
ATOM 872 C CA . GLU A 1 120 ? 23.047 -3.967 -12.445 1 82.75 120 GLU A CA 1
ATOM 873 C C . GLU A 1 120 ? 24.531 -3.967 -12.109 1 82.75 120 GLU A C 1
ATOM 875 O O . GLU A 1 120 ? 25.359 -4.422 -12.898 1 82.75 120 GLU A O 1
ATOM 880 N N . ASN A 1 121 ? 24.781 -3.373 -10.953 1 83 121 ASN A N 1
ATOM 881 C CA . ASN A 1 121 ? 26.156 -3.256 -10.5 1 83 121 ASN A CA 1
ATOM 882 C C . ASN A 1 121 ? 26.234 -3 -8.992 1 83 121 ASN A C 1
ATOM 884 O O . ASN A 1 121 ? 25.203 -2.752 -8.352 1 83 121 ASN A O 1
ATOM 888 N N . ARG A 1 122 ? 27.422 -3.057 -8.523 1 83.19 122 ARG A N 1
ATOM 889 C CA . ARG A 1 122 ? 27.656 -2.836 -7.102 1 83.19 122 ARG A CA 1
ATOM 890 C C . ARG A 1 122 ? 27.516 -1.359 -6.75 1 83.19 122 ARG A C 1
ATOM 892 O O . ARG A 1 122 ? 27.281 -1.013 -5.59 1 83.19 122 ARG A O 1
ATOM 899 N N . GLU A 1 123 ? 27.656 -0.594 -7.605 1 91.81 123 GLU A N 1
ATOM 900 C CA . GLU A 1 123 ? 27.609 0.847 -7.371 1 91.81 123 GLU A CA 1
ATOM 901 C C . GLU A 1 123 ? 26.25 1.278 -6.84 1 91.81 123 GLU A C 1
ATOM 903 O O . GLU A 1 123 ? 26.125 2.307 -6.168 1 91.81 123 GLU A O 1
ATOM 908 N N . THR A 1 124 ? 25.203 0.469 -7.07 1 92.81 124 THR A N 1
ATOM 909 C CA . THR A 1 124 ? 23.844 0.777 -6.609 1 92.81 124 THR A CA 1
ATOM 910 C C . THR A 1 124 ? 23.812 0.919 -5.09 1 92.81 124 THR A C 1
ATOM 912 O O . THR A 1 124 ? 23.344 1.938 -4.57 1 92.81 124 THR A O 1
ATOM 915 N N . VAL A 1 125 ? 24.359 0.025 -4.383 1 95.44 125 VAL A N 1
ATOM 916 C CA . VAL A 1 125 ? 24.328 -0.009 -2.924 1 95.44 125 VAL A CA 1
ATOM 917 C C . VAL A 1 125 ? 25.172 1.126 -2.357 1 95.44 125 VAL A C 1
ATOM 919 O O . VAL A 1 125 ? 24.781 1.784 -1.393 1 95.44 125 VAL A O 1
ATOM 922 N N . ASP A 1 126 ? 26.312 1.377 -2.922 1 96.5 126 ASP A N 1
ATOM 923 C CA . ASP A 1 126 ? 27.172 2.457 -2.469 1 96.5 126 ASP A CA 1
ATOM 924 C C . ASP A 1 126 ? 26.5 3.816 -2.652 1 96.5 126 ASP A C 1
ATOM 926 O O . ASP A 1 126 ? 26.562 4.668 -1.761 1 96.5 126 ASP A O 1
ATOM 930 N N . ALA A 1 127 ? 25.891 3.977 -3.822 1 97.88 127 ALA A N 1
ATOM 931 C CA . ALA A 1 127 ? 25.203 5.234 -4.113 1 97.88 127 ALA A CA 1
ATOM 932 C C . ALA A 1 127 ? 24.062 5.477 -3.127 1 97.88 127 ALA A C 1
ATOM 934 O O . ALA A 1 127 ? 23.828 6.613 -2.713 1 97.88 127 ALA A O 1
ATOM 935 N N . MET A 1 128 ? 23.391 4.461 -2.77 1 98.12 128 MET A N 1
ATOM 936 C CA . MET A 1 128 ? 22.297 4.574 -1.809 1 98.12 128 MET A CA 1
ATOM 937 C C . MET A 1 128 ? 22.812 5.039 -0.45 1 98.12 128 MET A C 1
ATOM 939 O O . MET A 1 128 ? 22.266 5.977 0.134 1 98.12 128 MET A O 1
ATOM 943 N N . GLY A 1 129 ? 23.812 4.34 0.033 1 98.44 129 GLY A N 1
ATOM 944 C CA . GLY A 1 129 ? 24.391 4.738 1.306 1 98.44 129 GLY A CA 1
ATOM 945 C C . GLY A 1 129 ? 24.891 6.168 1.314 1 98.44 129 GLY A C 1
ATOM 946 O O . GLY A 1 129 ? 24.609 6.926 2.248 1 98.44 129 GLY A O 1
ATOM 947 N N . ASP A 1 130 ? 25.594 6.555 0.254 1 98.62 130 ASP A N 1
ATOM 948 C CA . ASP A 1 130 ? 26.141 7.906 0.143 1 98.62 130 ASP A CA 1
ATOM 949 C C . ASP A 1 130 ? 25.031 8.945 0.162 1 98.62 130 ASP A C 1
ATOM 951 O O . ASP A 1 130 ? 25.141 9.977 0.827 1 98.62 130 ASP A O 1
ATOM 955 N N . ALA A 1 131 ? 23.969 8.648 -0.579 1 98.75 131 ALA A N 1
ATOM 956 C CA . ALA A 1 131 ? 22.859 9.578 -0.648 1 98.75 131 ALA A CA 1
ATOM 957 C C . ALA A 1 131 ? 22.172 9.719 0.709 1 98.75 131 ALA A C 1
ATOM 959 O O . ALA A 1 131 ? 21.797 10.82 1.116 1 98.75 131 ALA A O 1
ATOM 960 N N . PHE A 1 132 ? 22.031 8.648 1.403 1 98.75 132 PHE A N 1
ATOM 961 C CA . PHE A 1 132 ? 21.406 8.68 2.725 1 98.75 132 PHE A CA 1
ATOM 962 C C . PHE A 1 132 ? 22.219 9.562 3.676 1 98.75 132 PHE A C 1
ATOM 964 O O . PHE A 1 132 ? 21.641 10.367 4.414 1 98.75 132 PHE A O 1
ATOM 971 N N . GLU A 1 133 ? 23.484 9.422 3.646 1 98.44 133 GLU A N 1
ATOM 972 C CA . GLU A 1 133 ? 24.375 10.148 4.551 1 98.44 133 GLU A CA 1
ATOM 973 C C . GLU A 1 133 ? 24.438 11.625 4.184 1 98.44 133 GLU A C 1
ATOM 975 O O . GLU A 1 133 ? 24.609 12.484 5.059 1 98.44 133 GLU A O 1
ATOM 980 N N . ALA A 1 134 ? 24.234 11.914 2.928 1 98.31 134 ALA A N 1
ATOM 981 C CA . ALA A 1 134 ? 24.484 13.273 2.445 1 98.31 134 ALA A CA 1
ATOM 982 C C . ALA A 1 134 ? 23.203 14.102 2.467 1 98.31 134 ALA A C 1
ATOM 984 O O . ALA A 1 134 ? 23.25 15.328 2.449 1 98.31 134 ALA A O 1
ATOM 985 N N . THR A 1 135 ? 22.094 13.438 2.457 1 97.38 135 THR A N 1
ATOM 986 C CA . THR A 1 135 ? 20.812 14.133 2.326 1 97.38 135 THR A CA 1
ATOM 987 C C . THR A 1 135 ? 20.406 14.773 3.65 1 97.38 135 THR A C 1
ATOM 989 O O . THR A 1 135 ? 20.5 14.141 4.707 1 97.38 135 THR A O 1
ATOM 992 N N . ASP A 1 136 ? 19.953 16.016 3.561 1 93.75 136 ASP A N 1
ATOM 993 C CA . ASP A 1 136 ? 19.391 16.703 4.715 1 93.75 136 ASP A CA 1
ATOM 994 C C . ASP A 1 136 ? 17.906 16.406 4.871 1 93.75 136 ASP A C 1
ATOM 996 O O . ASP A 1 136 ? 17.266 15.906 3.939 1 93.75 136 ASP A O 1
ATOM 1000 N N . GLY A 1 137 ? 17.422 16.672 6.109 1 92.19 137 GLY A N 1
ATOM 1001 C CA . GLY A 1 137 ? 15.992 16.484 6.348 1 92.19 137 GLY A CA 1
ATOM 1002 C C . GLY A 1 137 ? 15.688 15.297 7.238 1 92.19 137 GLY A C 1
ATOM 1003 O O . GLY A 1 137 ? 16.578 14.773 7.91 1 92.19 137 GLY A O 1
ATOM 1004 N N . GLY A 1 138 ? 14.422 14.906 7.273 1 94.56 138 GLY A N 1
ATOM 1005 C CA . GLY A 1 138 ? 13.984 13.805 8.117 1 94.56 138 GLY A CA 1
ATOM 1006 C C . GLY A 1 138 ? 14.195 12.445 7.48 1 94.56 138 GLY A C 1
ATOM 1007 O O . GLY A 1 138 ? 14.656 12.352 6.34 1 94.56 138 GLY A O 1
ATOM 1008 N N . LEU A 1 139 ? 13.914 11.445 8.211 1 97.62 139 LEU A N 1
ATOM 1009 C CA . LEU A 1 139 ? 14.156 10.07 7.801 1 97.62 139 LEU A CA 1
ATOM 1010 C C . LEU A 1 139 ? 13.453 9.758 6.488 1 97.62 139 LEU A C 1
ATOM 1012 O O . LEU A 1 139 ? 14.039 9.156 5.586 1 97.62 139 LEU A O 1
ATOM 1016 N N . PRO A 1 140 ? 12.164 10.219 6.285 1 98 140 PRO A N 1
ATOM 1017 C CA . PRO A 1 140 ? 11.5 9.883 5.02 1 98 140 PRO A CA 1
ATOM 1018 C C . PRO A 1 140 ? 12.242 10.43 3.803 1 98 140 PRO A C 1
ATOM 1020 O O . PRO A 1 140 ? 12.414 9.727 2.807 1 98 140 PRO A O 1
ATOM 1023 N N . GLU A 1 141 ? 12.719 11.664 3.869 1 97.62 141 GLU A N 1
ATOM 1024 C CA . GLU A 1 141 ? 13.445 12.266 2.758 1 97.62 141 GLU A CA 1
ATOM 1025 C C . GLU A 1 141 ? 14.75 11.531 2.484 1 97.62 141 GLU A C 1
ATOM 1027 O O . GLU A 1 141 ? 15.117 11.312 1.327 1 97.62 141 GLU A O 1
ATOM 1032 N N . LYS A 1 142 ? 15.414 11.188 3.547 1 98.56 142 LYS A N 1
ATOM 1033 C CA . LYS A 1 142 ? 16.688 10.484 3.41 1 98.56 142 LYS A CA 1
ATOM 1034 C C . LYS A 1 142 ? 16.484 9.102 2.789 1 98.56 142 LYS A C 1
ATOM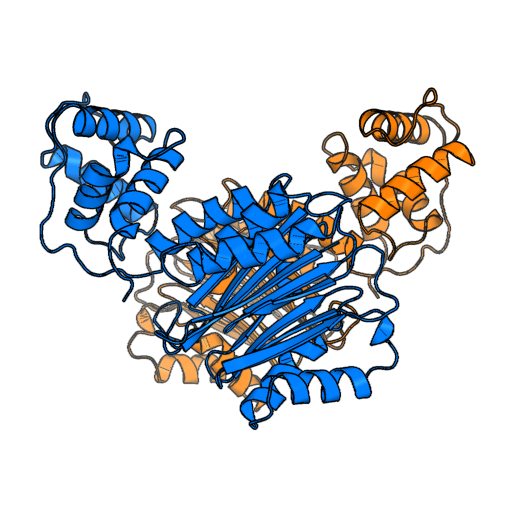 1036 O O . LYS A 1 142 ? 17.281 8.672 1.958 1 98.56 142 LYS A O 1
ATOM 1041 N N . LEU A 1 143 ? 15.477 8.391 3.166 1 98.94 143 LEU A N 1
ATOM 1042 C CA . LEU A 1 143 ? 15.156 7.082 2.611 1 98.94 143 LEU A CA 1
ATOM 1043 C C . LEU A 1 143 ? 14.836 7.184 1.125 1 98.94 143 LEU A C 1
ATOM 1045 O O . LEU A 1 143 ? 15.312 6.379 0.323 1 98.94 143 LEU A O 1
ATOM 1049 N N . LEU A 1 144 ? 14.055 8.211 0.768 1 98.81 144 LEU A N 1
ATOM 1050 C CA . LEU A 1 144 ? 13.672 8.398 -0.627 1 98.81 144 LEU A CA 1
ATOM 1051 C C . LEU A 1 144 ? 14.883 8.773 -1.477 1 98.81 144 LEU A C 1
ATOM 1053 O O . LEU A 1 144 ? 15.023 8.289 -2.602 1 98.81 144 LEU A O 1
ATOM 1057 N N . ALA A 1 145 ? 15.734 9.602 -0.911 1 98.75 145 ALA A N 1
ATOM 1058 C CA . ALA A 1 145 ? 16.953 9.984 -1.616 1 98.75 145 ALA A CA 1
ATOM 1059 C C . ALA A 1 145 ? 17.828 8.766 -1.899 1 98.75 145 ALA A C 1
ATOM 1061 O O . ALA A 1 145 ? 18.438 8.664 -2.963 1 98.75 145 ALA A O 1
ATOM 1062 N N . ALA A 1 146 ? 17.906 7.883 -0.957 1 98.81 146 ALA A N 1
ATOM 1063 C CA . ALA A 1 146 ? 18.672 6.652 -1.132 1 98.81 146 ALA A CA 1
ATOM 1064 C C . ALA A 1 146 ? 18.109 5.816 -2.283 1 98.81 146 ALA A C 1
ATOM 1066 O O . ALA A 1 146 ? 18.875 5.309 -3.111 1 98.81 146 ALA A O 1
ATOM 1067 N N . LEU A 1 147 ? 16.797 5.676 -2.369 1 98.44 147 LEU A N 1
ATOM 1068 C CA . LEU A 1 147 ? 16.188 4.918 -3.457 1 98.44 147 LEU A CA 1
ATOM 1069 C C . LEU A 1 147 ? 16.516 5.547 -4.809 1 98.44 147 LEU A C 1
ATOM 1071 O O . LEU A 1 147 ? 16.859 4.84 -5.754 1 98.44 147 LEU A O 1
ATOM 1075 N N . GLN A 1 148 ? 16.359 6.859 -4.871 1 98.06 148 GLN A N 1
ATOM 1076 C CA . GLN A 1 148 ? 16.625 7.566 -6.121 1 98.06 148 GLN A CA 1
ATOM 1077 C C . GLN A 1 148 ? 18.062 7.359 -6.578 1 98.06 148 GLN A C 1
ATOM 1079 O O . GLN A 1 148 ? 18.312 7.09 -7.754 1 98.06 148 GLN A O 1
ATOM 1084 N N . ALA A 1 149 ? 18.984 7.516 -5.637 1 98.06 149 ALA A N 1
ATOM 1085 C CA . ALA A 1 149 ? 20.406 7.371 -5.949 1 98.06 149 ALA A CA 1
ATOM 1086 C C . ALA A 1 149 ? 20.719 5.957 -6.434 1 98.06 149 ALA A C 1
ATOM 1088 O O . ALA A 1 149 ? 21.516 5.777 -7.359 1 98.06 149 ALA A O 1
ATOM 1089 N N . GLY A 1 150 ? 20.125 4.941 -5.785 1 96.38 150 GLY A N 1
ATOM 1090 C CA . GLY A 1 150 ? 20.312 3.57 -6.238 1 96.38 150 GLY A CA 1
ATOM 1091 C C . GLY A 1 150 ? 19.828 3.34 -7.656 1 96.38 150 GLY A C 1
ATOM 1092 O O . GLY A 1 150 ? 20.5 2.705 -8.461 1 96.38 150 GLY A O 1
ATOM 1093 N N . ASN A 1 151 ? 18.672 3.863 -7.902 1 94.81 151 ASN A N 1
ATOM 1094 C CA . ASN A 1 151 ? 18.094 3.723 -9.234 1 94.81 151 ASN A CA 1
ATOM 1095 C C . ASN A 1 151 ? 18.969 4.391 -10.297 1 94.81 151 ASN A C 1
ATOM 1097 O O . ASN A 1 151 ? 19.156 3.842 -11.383 1 94.81 151 ASN A O 1
ATOM 1101 N N . GLU A 1 152 ? 19.484 5.566 -10.055 1 94.38 152 GLU A N 1
ATOM 1102 C CA . GLU A 1 152 ? 20.312 6.328 -10.992 1 94.38 152 GLU A CA 1
ATOM 1103 C C . GLU A 1 152 ? 21.641 5.633 -11.234 1 94.38 152 GLU A C 1
ATOM 1105 O O . GLU A 1 152 ? 22.219 5.727 -12.32 1 94.38 152 GLU A O 1
ATOM 1110 N N . ALA A 1 153 ? 22.125 4.938 -10.25 1 93.44 153 ALA A N 1
ATOM 1111 C CA . ALA A 1 153 ? 23.438 4.285 -10.336 1 93.44 153 ALA A CA 1
ATOM 1112 C C . ALA A 1 153 ? 23.344 2.982 -11.125 1 93.44 153 ALA A C 1
ATOM 1114 O O . ALA A 1 153 ? 24.359 2.439 -11.555 1 93.44 153 ALA A O 1
ATOM 1115 N N . GLY A 1 154 ? 22.188 2.502 -11.43 1 86.75 154 GLY A N 1
ATOM 1116 C CA . GLY A 1 154 ? 21.984 1.275 -12.18 1 86.75 154 GLY A CA 1
ATOM 1117 C C . GLY A 1 154 ? 20.672 0.576 -11.852 1 86.75 154 GLY A C 1
ATOM 1118 O O . GLY A 1 154 ? 19.984 0.097 -12.742 1 86.75 154 GLY A O 1
ATOM 1119 N N . GLY A 1 155 ? 20.469 0.535 -10.617 1 80.31 155 GLY A N 1
ATOM 1120 C CA . GLY A 1 155 ? 19.203 -0.012 -10.133 1 80.31 155 GLY A CA 1
ATOM 1121 C C . GLY A 1 155 ? 19.078 -1.505 -10.367 1 80.31 155 GLY A C 1
ATOM 1122 O O . GLY A 1 155 ? 20.047 -2.246 -10.242 1 80.31 155 GLY A O 1
ATOM 1123 N N . ASP A 1 156 ? 17.828 -1.904 -10.594 1 71.94 156 ASP A N 1
ATOM 1124 C CA . ASP A 1 156 ? 17.438 -3.289 -10.828 1 71.94 156 ASP A CA 1
ATOM 1125 C C . ASP A 1 156 ? 17.578 -3.66 -12.305 1 71.94 156 ASP A C 1
ATOM 1127 O O . ASP A 1 156 ? 17.031 -2.992 -13.18 1 71.94 156 ASP A O 1
ATOM 1131 N N . GLN A 1 157 ? 18.25 -4.668 -12.602 1 71.5 157 GLN A N 1
ATOM 1132 C CA . GLN A 1 157 ? 18.562 -5.09 -13.961 1 71.5 157 GLN A CA 1
ATOM 1133 C C . GLN A 1 157 ? 17.297 -5.398 -14.742 1 71.5 157 GLN A C 1
ATOM 1135 O O . GLN A 1 157 ? 17.25 -5.207 -15.961 1 71.5 157 GLN A O 1
ATOM 1140 N N . ARG A 1 158 ? 16.344 -5.895 -14.133 1 70.31 158 ARG A N 1
ATOM 1141 C CA . ARG A 1 158 ? 15.125 -6.344 -14.82 1 70.31 158 ARG A CA 1
ATOM 1142 C C . ARG A 1 158 ? 14.148 -5.191 -15.016 1 70.31 158 ARG A C 1
ATOM 1144 O O . ARG A 1 158 ? 13.172 -5.32 -15.75 1 70.31 158 ARG A O 1
ATOM 1151 N N . GLY A 1 159 ? 14.406 -4.133 -14.273 1 85.25 159 GLY A N 1
ATOM 1152 C CA . GLY A 1 159 ? 13.5 -2.996 -14.359 1 85.25 159 GLY A CA 1
ATOM 1153 C C . GLY A 1 159 ? 12.852 -2.645 -13.031 1 85.25 159 GLY A C 1
ATOM 1154 O O . GLY A 1 159 ? 13.406 -2.939 -11.969 1 85.25 159 GLY A O 1
ATOM 1155 N N . GLU A 1 160 ? 11.898 -1.843 -13.039 1 92 160 GLU A N 1
ATOM 1156 C CA . GLU A 1 160 ? 11.188 -1.338 -11.867 1 92 160 GLU A CA 1
ATOM 1157 C C . GLU A 1 160 ? 9.695 -1.64 -11.953 1 92 160 GLU A C 1
ATOM 1159 O O . GLU A 1 160 ? 9.148 -1.781 -13.047 1 92 160 GLU A O 1
ATOM 1164 N N . GLN A 1 161 ? 9.094 -1.803 -10.758 1 96.88 161 GLN A N 1
ATOM 1165 C CA . GLN A 1 161 ? 7.66 -2.07 -10.773 1 96.88 161 GLN A CA 1
ATOM 1166 C C . GLN A 1 161 ? 6.992 -1.548 -9.5 1 96.88 161 GLN A C 1
ATOM 1168 O O . GLN A 1 161 ? 5.988 -0.833 -9.57 1 96.88 161 GLN A O 1
ATOM 1173 N N . GLY A 1 162 ? 7.469 -1.97 -8.367 1 98.19 162 GLY A N 1
ATOM 1174 C CA . GLY A 1 162 ? 6.898 -1.533 -7.102 1 98.19 162 GLY A CA 1
ATOM 1175 C C . GLY A 1 162 ? 7.895 -0.8 -6.223 1 98.19 162 GLY A C 1
ATOM 1176 O O . GLY A 1 162 ? 9.102 -0.986 -6.355 1 98.19 162 GLY A O 1
ATOM 1177 N N . ALA A 1 163 ? 7.426 0.048 -5.332 1 98.81 163 ALA A N 1
ATOM 1178 C CA . ALA A 1 163 ? 8.219 0.761 -4.332 1 98.81 163 ALA A CA 1
ATOM 1179 C C . ALA A 1 163 ? 7.383 1.082 -3.096 1 98.81 163 ALA A C 1
ATOM 1181 O O . ALA A 1 163 ? 6.148 1.109 -3.162 1 98.81 163 ALA A O 1
ATOM 1182 N N . ALA A 1 164 ? 8.078 1.24 -2.006 1 98.94 164 ALA A N 1
ATOM 1183 C CA . ALA A 1 164 ? 7.352 1.52 -0.769 1 98.94 164 ALA A CA 1
ATOM 1184 C C . ALA A 1 164 ? 8.234 2.279 0.222 1 98.94 164 ALA A C 1
ATOM 1186 O O . ALA A 1 164 ? 9.461 2.176 0.176 1 98.94 164 ALA A O 1
ATOM 1187 N N . LEU A 1 165 ? 7.633 3.094 1.014 1 98.94 165 LEU A N 1
ATOM 1188 C CA . LEU A 1 165 ? 8.195 3.812 2.152 1 98.94 165 LEU A CA 1
ATOM 1189 C C . LEU A 1 165 ? 7.387 3.551 3.416 1 98.94 165 LEU A C 1
ATOM 1191 O O . LEU A 1 165 ? 6.195 3.869 3.475 1 98.94 165 LEU A O 1
ATOM 1195 N N . TYR A 1 166 ? 7.988 2.891 4.391 1 98.88 166 TYR A N 1
ATOM 1196 C CA . TYR A 1 166 ? 7.344 2.574 5.656 1 98.88 166 TYR A CA 1
ATOM 1197 C C . TYR A 1 166 ? 8.188 3.045 6.836 1 98.88 166 TYR A C 1
ATOM 1199 O O . TYR A 1 166 ? 9.328 2.596 7.008 1 98.88 166 TYR A O 1
ATOM 1207 N N . VAL A 1 167 ? 7.633 3.988 7.617 1 98.75 167 VAL A N 1
ATOM 1208 C CA . VAL A 1 167 ? 8.352 4.543 8.758 1 98.75 167 VAL A CA 1
ATOM 1209 C C . VAL A 1 167 ? 7.469 4.48 10.008 1 98.75 167 VAL A C 1
ATOM 1211 O O . VAL A 1 167 ? 6.316 4.918 9.984 1 98.75 167 VAL A O 1
ATOM 1214 N N . ALA A 1 168 ? 7.969 3.914 11.047 1 98.25 168 ALA A N 1
ATOM 1215 C CA . ALA A 1 168 ? 7.324 3.9 12.359 1 98.25 168 ALA A CA 1
ATOM 1216 C C . ALA A 1 168 ? 8.031 4.84 13.328 1 98.25 168 ALA A C 1
ATOM 1218 O O . ALA A 1 168 ? 9.266 4.953 13.305 1 98.25 168 ALA A O 1
ATOM 1219 N N . LYS A 1 169 ? 7.266 5.492 14.094 1 96.56 169 LYS A N 1
ATOM 1220 C CA . LYS A 1 169 ? 7.762 6.418 15.109 1 96.56 169 LYS A CA 1
ATOM 1221 C C . LYS A 1 169 ? 6.848 6.441 16.328 1 96.56 169 LYS A C 1
ATOM 1223 O O . LYS A 1 169 ? 5.629 6.328 16.203 1 96.56 169 LYS A O 1
ATOM 1228 N N . PRO A 1 170 ? 7.492 6.566 17.531 1 94.81 170 PRO A N 1
ATOM 1229 C CA . PRO A 1 170 ? 6.613 6.664 18.703 1 94.81 170 PRO A CA 1
ATOM 1230 C C . PRO A 1 170 ? 5.578 7.777 18.578 1 94.81 170 PRO A C 1
ATOM 1232 O O . PRO A 1 170 ? 5.926 8.914 18.219 1 94.81 170 PRO A O 1
ATOM 1235 N N . GLU A 1 171 ? 4.273 7.434 18.797 1 91 171 GLU A N 1
ATOM 1236 C CA . GLU A 1 171 ? 3.139 8.352 18.75 1 91 171 GLU A CA 1
ATOM 1237 C C . GLU A 1 171 ? 2.943 8.914 17.344 1 91 171 GLU A C 1
ATOM 1239 O O . GLU A 1 171 ? 2.406 10.016 17.188 1 91 171 GLU A O 1
ATOM 1244 N N . GLY A 1 172 ? 3.488 8.188 16.391 1 89.94 172 GLY A N 1
ATOM 1245 C CA . GLY A 1 172 ? 3.311 8.602 15.008 1 89.94 172 GLY A CA 1
ATOM 1246 C C . GLY A 1 172 ? 2.043 8.055 14.375 1 89.94 172 GLY A C 1
ATOM 1247 O O . GLY A 1 172 ? 1.369 7.203 14.969 1 89.94 172 GLY A O 1
ATOM 1248 N N . GLY A 1 173 ? 1.759 8.602 13.188 1 82.75 173 GLY A N 1
ATOM 1249 C CA . GLY A 1 173 ? 0.658 8.094 12.383 1 82.75 173 GLY A CA 1
ATOM 1250 C C . GLY A 1 173 ? -0.617 8.906 12.539 1 82.75 173 GLY A C 1
ATOM 1251 O O . GLY A 1 173 ? -0.624 9.938 13.211 1 82.75 173 GLY A O 1
ATOM 1252 N N . TYR A 1 174 ? -1.638 8.375 11.82 1 82.06 174 TYR A N 1
ATOM 1253 C CA . TYR A 1 174 ? -2.941 9.023 11.859 1 82.06 174 TYR A CA 1
ATOM 1254 C C . TYR A 1 174 ? -3.455 9.125 13.289 1 82.06 174 TYR A C 1
ATOM 1256 O O . TYR A 1 174 ? -3.652 8.109 13.961 1 82.06 174 TYR A O 1
ATOM 1264 N N . ASP A 1 175 ? -3.576 10.297 13.805 1 80.75 175 ASP A N 1
ATOM 1265 C CA . ASP A 1 175 ? -4.031 10.641 15.148 1 80.75 175 ASP A CA 1
ATOM 1266 C C . ASP A 1 175 ? -3.1 10.055 16.203 1 80.75 175 ASP A C 1
ATOM 1268 O O . ASP A 1 175 ? -3.51 9.836 17.344 1 80.75 175 ASP A O 1
ATOM 1272 N N . GLY A 1 176 ? -1.89 9.656 15.859 1 80.62 176 GLY A N 1
ATOM 1273 C CA . GLY A 1 176 ? -0.878 9.172 16.781 1 80.62 176 GLY A CA 1
ATOM 1274 C C . GLY A 1 176 ? -1.243 7.848 17.422 1 80.62 176 GLY A C 1
ATOM 1275 O O . GLY A 1 176 ? -0.814 7.555 18.547 1 80.62 176 GLY A O 1
ATOM 1276 N N . GLY A 1 177 ? -1.966 7.035 16.719 1 81.81 177 GLY A N 1
ATOM 1277 C CA . GLY A 1 177 ? -2.66 5.965 17.406 1 81.81 177 GLY A CA 1
ATOM 1278 C C . GLY A 1 177 ? -1.994 4.613 17.234 1 81.81 177 GLY A C 1
ATOM 1279 O O . GLY A 1 177 ? -2.295 3.67 17.984 1 81.81 177 GLY A O 1
ATOM 1280 N N . ASN A 1 178 ? -0.998 4.488 16.25 1 88.06 178 ASN A N 1
ATOM 1281 C CA . ASN A 1 178 ? -0.477 3.146 16.016 1 88.06 178 ASN A CA 1
ATOM 1282 C C . ASN A 1 178 ? 0.993 3.176 15.609 1 88.06 178 ASN A C 1
ATOM 1284 O O . ASN A 1 178 ? 1.52 2.184 15.102 1 88.06 178 ASN A O 1
ATOM 1288 N N . ASP A 1 179 ? 1.679 4.32 15.711 1 94 179 ASP A N 1
ATOM 1289 C CA . ASP A 1 179 ? 3.107 4.512 15.484 1 94 179 ASP A CA 1
ATOM 1290 C C . ASP A 1 179 ? 3.443 4.438 14 1 94 179 ASP A C 1
ATOM 1292 O O . ASP A 1 179 ? 4.594 4.637 13.609 1 94 179 ASP A O 1
ATOM 1296 N N . ARG A 1 180 ? 2.439 4.102 13.141 1 96.31 180 ARG A N 1
ATOM 1297 C CA . ARG A 1 180 ? 2.654 4.059 11.695 1 96.31 180 ARG A CA 1
ATOM 1298 C C . ARG A 1 180 ? 2.717 5.465 11.109 1 96.31 180 ARG A C 1
ATOM 1300 O O . ARG A 1 180 ? 1.729 5.957 10.562 1 96.31 180 ARG A O 1
ATOM 1307 N N . TRP A 1 181 ? 3.863 6.059 11.172 1 96.94 181 TRP A N 1
ATOM 1308 C CA . TRP A 1 181 ? 4.055 7.473 10.867 1 96.94 181 TRP A CA 1
ATOM 1309 C C . TRP A 1 181 ? 3.906 7.727 9.367 1 96.94 181 TRP A C 1
ATOM 1311 O O . TRP A 1 181 ? 3.166 8.625 8.953 1 96.94 181 TRP A O 1
ATOM 1321 N N . VAL A 1 182 ? 4.59 6.945 8.57 1 98 182 VAL A N 1
ATOM 1322 C CA . VAL A 1 182 ? 4.508 7.008 7.109 1 98 182 VAL A CA 1
ATOM 1323 C C . VAL A 1 182 ? 4.309 5.605 6.539 1 98 182 VAL A C 1
ATOM 1325 O O . VAL A 1 182 ? 5.074 4.691 6.844 1 98 182 VAL A O 1
ATOM 1328 N N . ASP A 1 183 ? 3.295 5.383 5.762 1 98.5 183 ASP A N 1
ATOM 1329 C CA . ASP A 1 183 ? 3.02 4.148 5.035 1 98.5 183 ASP A CA 1
ATOM 1330 C C . ASP A 1 183 ? 2.482 4.445 3.637 1 98.5 183 ASP A C 1
ATOM 1332 O O . ASP A 1 183 ? 1.274 4.598 3.449 1 98.5 183 ASP A O 1
ATOM 1336 N N . VAL A 1 184 ? 3.408 4.535 2.658 1 98.81 184 VAL A N 1
ATOM 1337 C CA . VAL A 1 184 ? 3.096 4.898 1.28 1 98.81 184 VAL A CA 1
ATOM 1338 C C . VAL A 1 184 ? 3.613 3.818 0.332 1 98.81 184 VAL A C 1
ATOM 1340 O O . VAL A 1 184 ? 4.719 3.307 0.509 1 98.81 184 VAL A O 1
ATOM 1343 N N . ARG A 1 185 ? 2.771 3.479 -0.672 1 98.69 185 ARG A N 1
ATOM 1344 C CA . ARG A 1 185 ? 3.131 2.398 -1.586 1 98.69 185 ARG A CA 1
ATOM 1345 C C . ARG A 1 185 ? 2.797 2.766 -3.027 1 98.69 185 ARG A C 1
ATOM 1347 O O . ARG A 1 185 ? 1.874 3.543 -3.277 1 98.69 185 ARG A O 1
ATOM 1354 N N . VAL A 1 186 ? 3.562 2.299 -3.861 1 98.88 186 VAL A N 1
ATOM 1355 C CA . VAL A 1 186 ? 3.289 2.15 -5.285 1 98.88 186 VAL A CA 1
ATOM 1356 C C . VAL A 1 186 ? 3.432 0.684 -5.691 1 98.88 186 VAL A C 1
ATOM 1358 O O . VAL A 1 186 ? 4.547 0.177 -5.824 1 98.88 186 VAL A O 1
ATOM 1361 N N . ASP A 1 187 ? 2.295 0.07 -5.969 1 98.88 187 ASP A N 1
ATOM 1362 C CA . ASP A 1 187 ? 2.312 -1.384 -6.098 1 98.88 187 ASP A CA 1
ATOM 1363 C C . ASP A 1 187 ? 2.637 -1.803 -7.531 1 98.88 187 ASP A C 1
ATOM 1365 O O . ASP A 1 187 ? 3.059 -2.936 -7.77 1 98.88 187 ASP A O 1
ATOM 1369 N N . ASP A 1 188 ? 2.424 -0.976 -8.484 1 98.44 188 ASP A N 1
ATOM 1370 C CA . ASP A 1 188 ? 2.756 -1.228 -9.883 1 98.44 188 ASP A CA 1
ATOM 1371 C C . ASP A 1 188 ? 2.828 0.076 -10.672 1 98.44 188 ASP A C 1
ATOM 1373 O O . ASP A 1 188 ? 1.831 0.792 -10.797 1 98.44 188 ASP A O 1
ATOM 1377 N N . HIS A 1 189 ? 3.977 0.381 -11.148 1 97.81 189 HIS A N 1
ATOM 1378 C CA . HIS A 1 189 ? 4.191 1.595 -11.93 1 97.81 189 HIS A CA 1
ATOM 1379 C C . HIS A 1 189 ? 5.484 1.51 -12.734 1 97.81 189 HIS A C 1
ATOM 1381 O O . HIS A 1 189 ? 6.445 0.866 -12.312 1 97.81 189 HIS A O 1
ATOM 1387 N N . GLU A 1 190 ? 5.559 2.156 -13.875 1 95.38 190 GLU A N 1
ATOM 1388 C CA . GLU A 1 190 ? 6.742 2.152 -14.727 1 95.38 190 GLU A CA 1
ATOM 1389 C C . GLU A 1 190 ? 7.906 2.877 -14.055 1 95.38 190 GLU A C 1
ATOM 1391 O O . GLU A 1 190 ? 9.07 2.51 -14.242 1 95.38 190 GLU A O 1
ATOM 1396 N N . HIS A 1 191 ? 7.59 3.91 -13.32 1 96.81 191 HIS A N 1
ATOM 1397 C CA . HIS A 1 191 ? 8.562 4.684 -12.555 1 96.81 191 HIS A CA 1
ATOM 1398 C C . HIS A 1 191 ? 8.18 4.758 -11.086 1 96.81 191 HIS A C 1
ATOM 1400 O O . HIS A 1 191 ? 7.84 5.832 -10.578 1 96.81 191 HIS A O 1
ATOM 1406 N N . PRO A 1 192 ? 8.367 3.654 -10.406 1 98 192 PRO A N 1
ATOM 1407 C CA . PRO A 1 192 ? 7.746 3.541 -9.086 1 98 192 PRO A CA 1
ATOM 1408 C C . PRO A 1 192 ? 8.383 4.473 -8.055 1 98 192 PRO A C 1
ATOM 1410 O O . PRO A 1 192 ? 7.703 4.938 -7.137 1 98 192 PRO A O 1
ATOM 1413 N N . ILE A 1 193 ? 9.656 4.809 -8.133 1 98.38 193 ILE A N 1
ATOM 1414 C CA . ILE A 1 193 ? 10.297 5.668 -7.145 1 98.38 193 ILE A CA 1
ATOM 1415 C C . ILE A 1 193 ? 9.797 7.105 -7.309 1 98.38 193 ILE A C 1
ATOM 1417 O O . ILE A 1 193 ? 9.477 7.773 -6.32 1 98.38 193 ILE A O 1
ATOM 1421 N N . ASP A 1 194 ? 9.695 7.578 -8.617 1 97.62 194 ASP A N 1
ATOM 1422 C CA . ASP A 1 194 ? 9.148 8.906 -8.867 1 97.62 194 ASP A CA 1
ATOM 1423 C C . ASP A 1 194 ? 7.707 9.016 -8.367 1 97.62 194 ASP A C 1
ATOM 1425 O O . ASP A 1 194 ? 7.332 10.016 -7.75 1 97.62 194 ASP A O 1
ATOM 1429 N N . GLU A 1 195 ? 6.977 7.973 -8.703 1 98.5 195 GLU A N 1
ATOM 1430 C CA . GLU A 1 195 ? 5.582 7.953 -8.266 1 98.5 195 GLU A CA 1
ATOM 1431 C C . GLU A 1 195 ? 5.477 7.898 -6.746 1 98.5 195 GLU A C 1
ATOM 1433 O O . GLU A 1 195 ? 4.594 8.523 -6.16 1 98.5 195 GLU A O 1
ATOM 1438 N N . LEU A 1 196 ? 6.363 7.168 -6.086 1 98.81 196 LEU A N 1
ATOM 1439 C CA . LEU A 1 196 ? 6.395 7.082 -4.633 1 98.81 196 LEU A CA 1
ATOM 1440 C C . LEU A 1 196 ? 6.652 8.453 -4.012 1 98.81 196 LEU A C 1
ATOM 1442 O O . LEU A 1 196 ? 6.008 8.82 -3.027 1 98.81 196 LEU A O 1
ATOM 1446 N N . GLU A 1 197 ? 7.547 9.148 -4.57 1 98.06 197 GLU A N 1
ATOM 1447 C CA . GLU A 1 197 ? 7.848 10.492 -4.078 1 98.06 197 GLU A CA 1
ATOM 1448 C C . GLU A 1 197 ? 6.656 11.422 -4.262 1 98.06 197 GLU A C 1
ATOM 1450 O O . GLU A 1 197 ? 6.352 12.234 -3.383 1 98.06 197 GLU A O 1
ATOM 1455 N N . ARG A 1 198 ? 6.039 11.297 -5.422 1 97.88 198 ARG A N 1
ATOM 1456 C CA . ARG A 1 198 ? 4.855 12.109 -5.68 1 97.88 198 ARG A CA 1
ATOM 1457 C C . ARG A 1 198 ? 3.771 11.844 -4.641 1 97.88 198 ARG A C 1
ATOM 1459 O O . ARG A 1 198 ? 3.23 12.773 -4.047 1 97.88 198 ARG A O 1
ATOM 1466 N N . VAL A 1 199 ? 3.488 10.617 -4.414 1 98.69 199 VAL A N 1
ATOM 1467 C CA . VAL A 1 199 ? 2.441 10.234 -3.471 1 98.69 199 VAL A CA 1
ATOM 1468 C C . VAL A 1 199 ? 2.854 10.641 -2.057 1 98.69 199 VAL A C 1
ATOM 1470 O O . VAL A 1 199 ? 2.018 11.07 -1.261 1 98.69 199 VAL A O 1
ATOM 1473 N N . PHE A 1 200 ? 4.129 10.516 -1.717 1 98.62 200 PHE A N 1
ATOM 1474 C CA . PHE A 1 200 ? 4.609 10.883 -0.392 1 98.62 200 PHE A CA 1
ATOM 1475 C C . PHE A 1 200 ? 4.371 12.367 -0.126 1 98.62 200 PHE A C 1
ATOM 1477 O O . PHE A 1 200 ? 3.994 12.75 0.984 1 98.62 200 PHE A O 1
ATOM 1484 N N . ARG A 1 201 ? 4.574 13.195 -1.113 1 97.69 201 ARG A N 1
ATOM 1485 C CA . ARG A 1 201 ? 4.367 14.625 -0.917 1 97.69 201 ARG A CA 1
ATOM 1486 C C . ARG A 1 201 ? 2.922 14.922 -0.537 1 97.69 201 ARG A C 1
ATOM 1488 O O . ARG A 1 201 ? 2.662 15.734 0.358 1 97.69 201 ARG A O 1
ATOM 1495 N N . ILE A 1 202 ? 2.033 14.281 -1.196 1 97.94 202 ILE A N 1
ATOM 1496 C CA . ILE A 1 202 ? 0.623 14.445 -0.864 1 97.94 202 ILE A CA 1
ATOM 1497 C C . ILE A 1 202 ? 0.361 13.938 0.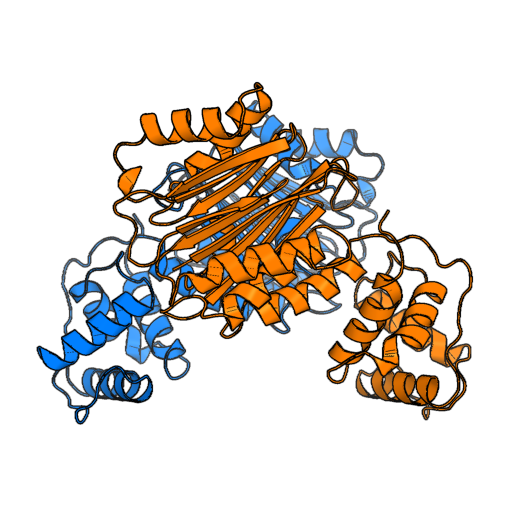552 1 97.94 202 ILE A C 1
ATOM 1499 O O . ILE A 1 202 ? -0.314 14.602 1.342 1 97.94 202 ILE A O 1
ATOM 1503 N N . TYR A 1 203 ? 0.919 12.789 0.844 1 97.81 203 TYR A N 1
ATOM 1504 C CA . TYR A 1 203 ? 0.78 12.188 2.164 1 97.81 203 TYR A CA 1
ATOM 1505 C C . TYR A 1 203 ? 1.312 13.117 3.248 1 97.81 203 TYR A C 1
ATOM 1507 O O . TYR A 1 203 ? 0.668 13.312 4.281 1 97.81 203 TYR A O 1
ATOM 1515 N N . ASP A 1 204 ? 2.48 13.633 3.027 1 96.94 204 ASP A N 1
ATOM 1516 C CA . ASP A 1 204 ? 3.145 14.531 3.965 1 96.94 204 ASP A CA 1
ATOM 1517 C C . ASP A 1 204 ? 2.266 15.742 4.277 1 96.94 204 ASP A C 1
ATOM 1519 O O . ASP A 1 204 ? 2.033 16.062 5.445 1 96.94 204 ASP A O 1
ATOM 1523 N N . ILE A 1 205 ? 1.7 16.359 3.258 1 96.75 205 ILE A N 1
ATOM 1524 C CA . ILE A 1 205 ? 0.854 17.531 3.428 1 96.75 205 ILE A CA 1
ATOM 1525 C C . ILE A 1 205 ? -0.417 17.156 4.184 1 96.75 205 ILE A C 1
ATOM 1527 O O . ILE A 1 205 ? -0.873 17.891 5.059 1 96.75 205 ILE A O 1
ATOM 1531 N N . THR A 1 206 ? -0.943 16.016 3.893 1 95.94 206 THR A N 1
ATOM 1532 C CA . THR A 1 206 ? -2.262 15.617 4.371 1 95.94 206 THR A CA 1
ATOM 1533 C C . THR A 1 206 ? -2.186 15.125 5.816 1 95.94 206 THR A C 1
ATOM 1535 O O . THR A 1 206 ? -3.062 15.43 6.625 1 95.94 206 THR A O 1
ATOM 1538 N N . LEU A 1 207 ? -1.092 14.383 6.121 1 94.19 207 LEU A N 1
ATOM 1539 C CA . LEU A 1 207 ? -1.181 13.609 7.355 1 94.19 207 LEU A CA 1
ATOM 1540 C C . LEU A 1 207 ? -0.118 14.055 8.352 1 94.19 207 LEU A C 1
ATOM 1542 O O . LEU A 1 207 ? -0.257 13.836 9.555 1 94.19 207 LEU A O 1
ATOM 1546 N N . LEU A 1 208 ? 0.986 14.539 7.809 1 93.31 208 LEU A N 1
ATOM 1547 C CA . LEU A 1 208 ? 2.07 14.859 8.727 1 93.31 208 LEU A CA 1
ATOM 1548 C C . LEU A 1 208 ? 2.008 16.328 9.148 1 93.31 208 LEU A C 1
ATOM 1550 O O . LEU A 1 208 ? 1.842 17.203 8.312 1 93.31 208 LEU A O 1
ATOM 1554 N N . GLU A 1 209 ? 2.018 16.609 10.352 1 88.12 209 GLU A N 1
ATOM 1555 C CA . GLU A 1 209 ? 1.925 17.969 10.875 1 88.12 209 GLU A CA 1
ATOM 1556 C C . GLU A 1 209 ? 3.295 18.625 10.922 1 88.12 209 GLU A C 1
ATOM 1558 O O . GLU A 1 209 ? 4.312 17.969 11.117 1 88.12 209 GLU A O 1
ATOM 1563 N N . ARG A 1 210 ? 3.268 19.875 10.727 1 91.44 210 ARG A N 1
ATOM 1564 C CA . ARG A 1 210 ? 4.465 20.703 10.812 1 91.44 210 ARG A CA 1
ATOM 1565 C C . ARG A 1 210 ? 4.254 21.859 11.773 1 91.44 210 ARG A C 1
ATOM 1567 O O . ARG A 1 210 ? 3.117 22.234 12.078 1 91.44 210 ARG A O 1
ATOM 1574 N N . GLU A 1 211 ? 5.383 22.359 12.258 1 92 211 GLU A N 1
ATOM 1575 C CA . GLU A 1 211 ? 5.332 23.609 13.031 1 92 211 GLU A CA 1
ATOM 1576 C C . GLU A 1 211 ? 4.824 24.766 12.188 1 92 211 GLU A C 1
ATOM 1578 O O . GLU A 1 211 ? 5.012 24.781 10.969 1 92 211 GLU A O 1
ATOM 1583 N N . ASP A 1 212 ? 4.191 25.625 12.883 1 91.56 212 ASP A N 1
ATOM 1584 C CA . ASP A 1 212 ? 3.754 26.828 12.188 1 91.56 212 ASP A CA 1
ATOM 1585 C C . ASP A 1 212 ? 4.938 27.734 11.875 1 91.56 212 ASP A C 1
ATOM 1587 O O . ASP A 1 212 ? 5.898 27.797 12.648 1 91.56 212 ASP A O 1
ATOM 1591 N N . PRO A 1 213 ? 4.801 28.422 10.797 1 93.56 213 PRO A N 1
ATOM 1592 C CA . PRO A 1 213 ? 5.848 29.406 10.523 1 93.56 213 PRO A CA 1
ATOM 1593 C C . PRO A 1 213 ? 5.859 30.547 11.547 1 93.56 213 PRO A C 1
ATOM 1595 O O . PRO A 1 213 ? 4.809 30.922 12.062 1 93.56 213 PRO A O 1
ATOM 1598 N N . GLU A 1 214 ? 7.027 31.094 11.812 1 93.12 214 GLU A N 1
ATOM 1599 C CA . GLU A 1 214 ? 7.129 32.25 12.68 1 93.12 214 GLU A CA 1
ATOM 1600 C C . GLU A 1 214 ? 6.504 33.5 12.023 1 93.12 214 GLU A C 1
ATOM 1602 O O . GLU A 1 214 ? 5.863 34.312 12.695 1 93.12 214 GLU A O 1
ATOM 1607 N N . GLU A 1 215 ? 6.773 33.625 10.773 1 95.25 215 GLU A N 1
ATOM 1608 C CA . GLU A 1 215 ? 6.203 34.688 9.953 1 95.25 215 GLU A CA 1
ATOM 1609 C C . GLU A 1 215 ? 5.52 34.125 8.711 1 95.25 215 GLU A C 1
ATOM 1611 O O . GLU A 1 215 ? 6.023 33.188 8.094 1 95.25 215 GLU A O 1
ATOM 1616 N N . TYR A 1 216 ? 4.426 34.719 8.453 1 96.88 216 TYR A N 1
ATOM 1617 C CA . TYR A 1 216 ? 3.654 34.281 7.293 1 96.88 216 TYR A CA 1
ATOM 1618 C C . TYR A 1 216 ? 3.865 35.219 6.117 1 96.88 216 TYR A C 1
ATOM 1620 O O . TYR A 1 216 ? 3.934 36.438 6.293 1 96.88 216 TYR A O 1
ATOM 1628 N N . ARG A 1 217 ? 4.051 34.656 4.969 1 97.38 217 ARG A N 1
ATOM 1629 C CA . ARG A 1 217 ? 4.113 35.406 3.723 1 97.38 217 ARG A CA 1
ATOM 1630 C C . ARG A 1 217 ? 2.811 35.281 2.939 1 97.38 217 ARG A C 1
ATOM 1632 O O . ARG A 1 217 ? 2.318 34.188 2.715 1 97.38 217 ARG A O 1
ATOM 1639 N N . GLU A 1 218 ? 2.312 36.406 2.531 1 97.38 218 GLU A N 1
ATOM 1640 C CA . GLU A 1 218 ? 1.097 36.438 1.724 1 97.38 218 GLU A CA 1
ATOM 1641 C C . GLU A 1 218 ? 1.422 36.344 0.235 1 97.38 218 GLU A C 1
ATOM 1643 O O . GLU A 1 218 ? 2.492 36.781 -0.196 1 97.38 218 GLU A O 1
ATOM 1648 N N . LEU A 1 219 ? 0.504 35.781 -0.498 1 98.19 219 LEU A N 1
ATOM 1649 C CA . LEU A 1 219 ? 0.642 35.781 -1.95 1 98.19 219 LEU A CA 1
ATOM 1650 C C . LEU A 1 219 ? 0.417 37.156 -2.541 1 98.19 219 LEU A C 1
ATOM 1652 O O . LEU A 1 219 ? -0.497 37.875 -2.123 1 98.19 219 LEU A O 1
ATOM 1656 N N . SER A 1 220 ? 1.309 37.531 -3.416 1 97.75 220 SER A N 1
ATOM 1657 C CA . SER A 1 220 ? 1.197 38.812 -4.117 1 97.75 220 SER A CA 1
ATOM 1658 C C . SER A 1 220 ? 1.994 38.781 -5.418 1 97.75 220 SER A C 1
ATOM 1660 O O . SER A 1 220 ? 2.77 37.875 -5.668 1 97.75 220 SER A O 1
ATOM 1662 N N . GLY A 1 221 ? 1.677 39.719 -6.273 1 97.56 221 GLY A N 1
ATOM 1663 C CA . GLY A 1 221 ? 2.451 39.875 -7.492 1 97.56 221 GLY A CA 1
ATOM 1664 C C . GLY A 1 221 ? 2.271 38.75 -8.477 1 97.56 221 GLY A C 1
ATOM 1665 O O . GLY A 1 221 ? 1.165 38.219 -8.641 1 97.56 221 GLY A O 1
ATOM 1666 N N . GLU A 1 222 ? 3.291 38.438 -9.117 1 97.44 222 GLU A N 1
ATOM 1667 C CA . GLU A 1 222 ? 3.266 37.438 -10.188 1 97.44 222 GLU A CA 1
ATOM 1668 C C . GLU A 1 222 ? 2.922 36.062 -9.641 1 97.44 222 GLU A C 1
ATOM 1670 O O . GLU A 1 222 ? 2.264 35.25 -10.32 1 97.44 222 GLU A O 1
ATOM 1675 N N . THR A 1 223 ? 3.387 35.812 -8.445 1 98.19 223 THR A N 1
ATOM 1676 C CA . THR A 1 223 ? 3.107 34.5 -7.836 1 98.19 223 THR A CA 1
ATOM 1677 C C . THR A 1 223 ? 1.616 34.344 -7.559 1 98.19 223 THR A C 1
ATOM 1679 O O . THR A 1 223 ? 1.033 33.312 -7.836 1 98.19 223 THR A O 1
ATOM 1682 N N . ALA A 1 224 ? 1.035 35.375 -7.051 1 98.25 224 ALA A N 1
ATOM 1683 C CA . ALA A 1 224 ? -0.404 35.375 -6.801 1 98.25 224 ALA A CA 1
ATOM 1684 C C . ALA A 1 224 ? -1.182 35.125 -8.094 1 98.25 224 ALA A C 1
ATOM 1686 O O . ALA A 1 224 ? -2.107 34.312 -8.125 1 98.25 224 ALA A O 1
ATOM 1687 N N . GLU A 1 225 ? -0.76 35.844 -9.109 1 98.06 225 GLU A N 1
ATOM 1688 C CA . GLU A 1 225 ? -1.43 35.719 -10.398 1 98.06 225 GLU A CA 1
ATOM 1689 C C . GLU A 1 225 ? -1.334 34.281 -10.922 1 98.06 225 GLU A C 1
ATOM 1691 O O . GLU A 1 225 ? -2.316 33.719 -11.422 1 98.06 225 GLU A O 1
ATOM 1696 N N . SER A 1 226 ? -0.186 33.75 -10.828 1 98.19 226 SER A N 1
ATOM 1697 C CA . SER A 1 226 ? 0.05 32.406 -11.336 1 98.19 226 SER A CA 1
ATOM 1698 C C . SER A 1 226 ? -0.72 31.359 -10.523 1 98.19 226 SER A C 1
ATOM 1700 O O . SER A 1 226 ? -1.275 30.406 -11.086 1 98.19 226 SER A O 1
ATOM 1702 N N . VAL A 1 227 ? -0.698 31.453 -9.211 1 98.5 227 VAL A N 1
ATOM 1703 C CA . VAL A 1 227 ? -1.449 30.562 -8.344 1 98.5 227 VAL A CA 1
ATOM 1704 C C . VAL A 1 227 ? -2.938 30.641 -8.68 1 98.5 227 VAL A C 1
ATOM 1706 O O . VAL A 1 227 ? -3.602 29.609 -8.836 1 98.5 227 VAL A O 1
ATOM 1709 N N . LEU A 1 228 ? -3.447 31.844 -8.836 1 98.25 228 LEU A N 1
ATOM 1710 C CA . LEU A 1 228 ? -4.863 32.031 -9.125 1 98.25 228 LEU A CA 1
ATOM 1711 C C . LEU A 1 228 ? -5.223 31.453 -10.492 1 98.25 228 LEU A C 1
ATOM 1713 O O . LEU A 1 228 ? -6.301 30.891 -10.664 1 98.25 228 LEU A O 1
ATOM 1717 N N . ALA A 1 229 ? -4.332 31.641 -11.453 1 98.19 229 ALA A N 1
ATOM 1718 C CA . ALA A 1 229 ? -4.562 31.062 -12.773 1 98.19 229 ALA A CA 1
ATOM 1719 C C . ALA A 1 229 ? -4.688 29.531 -12.68 1 98.19 229 ALA A C 1
ATOM 1721 O O . ALA A 1 229 ? -5.531 28.938 -13.352 1 98.19 229 ALA A O 1
ATOM 1722 N N . THR A 1 230 ? -3.832 28.969 -11.906 1 98.25 230 THR A N 1
ATOM 1723 C CA . THR A 1 230 ? -3.859 27.516 -11.734 1 98.25 230 THR A CA 1
ATOM 1724 C C . THR A 1 230 ? -5.141 27.078 -11.023 1 98.25 230 THR A C 1
ATOM 1726 O O . THR A 1 230 ? -5.777 26.109 -11.422 1 98.25 230 THR A O 1
ATOM 1729 N N . LEU A 1 231 ? -5.535 27.797 -9.938 1 98.12 231 LEU A N 1
ATOM 1730 C CA . LEU A 1 231 ? -6.773 27.484 -9.227 1 98.12 231 LEU A CA 1
ATOM 1731 C C . LEU A 1 231 ? -7.98 27.641 -10.141 1 98.12 231 LEU A C 1
ATOM 1733 O O . LEU A 1 231 ? -8.961 26.906 -10.016 1 98.12 231 LEU A O 1
ATOM 1737 N N . SER A 1 232 ? -7.887 28.594 -11.055 1 97.81 232 SER A N 1
ATOM 1738 C CA . SER A 1 232 ? -8.945 28.797 -12.039 1 97.81 232 SER A CA 1
ATOM 1739 C C . SER A 1 232 ? -9.039 27.609 -12.992 1 97.81 232 SER A C 1
ATOM 1741 O O . SER A 1 232 ? -10.133 27.109 -13.273 1 97.81 232 SER A O 1
ATOM 1743 N N . GLU A 1 233 ? -7.918 27.203 -13.477 1 97.19 233 GLU A N 1
ATOM 1744 C CA . GLU A 1 233 ? -7.875 26.031 -14.344 1 97.19 233 GLU A CA 1
ATOM 1745 C C . GLU A 1 233 ? -8.461 24.797 -13.656 1 97.19 233 GLU A C 1
ATOM 1747 O O . GLU A 1 233 ? -9.055 23.938 -14.305 1 97.19 233 GLU A O 1
ATOM 1752 N N . LEU A 1 234 ? -8.281 24.719 -12.375 1 96.19 234 LEU A N 1
ATOM 1753 C CA . LEU A 1 234 ? -8.742 23.578 -11.594 1 96.19 234 LEU A CA 1
ATOM 1754 C C . LEU A 1 234 ? -10.203 23.75 -11.188 1 96.19 234 LEU A C 1
ATOM 1756 O O . LEU A 1 234 ? -10.797 22.859 -10.586 1 96.19 234 LEU A O 1
ATOM 1760 N N . GLY A 1 235 ? -10.758 24.953 -11.406 1 96.25 235 GLY A N 1
ATOM 1761 C CA . GLY A 1 235 ? -12.18 25.172 -11.211 1 96.25 235 GLY A CA 1
ATOM 1762 C C . GLY A 1 235 ? -12.516 25.781 -9.867 1 96.25 235 GLY A C 1
ATOM 1763 O O . GLY A 1 235 ? -13.688 25.828 -9.477 1 96.25 235 GLY A O 1
ATOM 1764 N N . PHE A 1 236 ? -1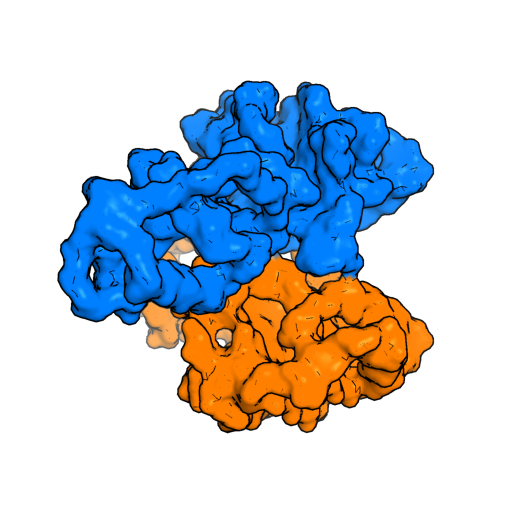1.492 26.328 -9.172 1 96.88 236 PHE A N 1
ATOM 1765 C CA . PHE A 1 236 ? -11.734 26.844 -7.828 1 96.88 236 PHE A CA 1
ATOM 1766 C C . PHE A 1 236 ? -11.938 28.344 -7.848 1 96.88 236 PHE A C 1
ATOM 1768 O O . PHE A 1 236 ? -12.43 28.922 -6.879 1 96.88 236 PHE A O 1
ATOM 1775 N N . TYR A 1 237 ? -11.539 28.984 -8.898 1 97.06 237 TYR A N 1
ATOM 1776 C CA . TYR A 1 237 ? -11.57 30.438 -8.984 1 97.06 237 TYR A CA 1
ATOM 1777 C C . TYR A 1 237 ? -12.188 30.891 -10.297 1 97.06 237 TYR A C 1
ATOM 1779 O O . TYR A 1 237 ? -11.711 30.531 -11.375 1 97.06 237 TYR A O 1
ATOM 1787 N N . GLU A 1 238 ? -13.18 31.734 -10.281 1 95.12 238 GLU A N 1
ATOM 1788 C CA . GLU A 1 238 ? -13.953 32.062 -11.477 1 95.12 238 GLU A CA 1
ATOM 1789 C C . GLU A 1 238 ? -13.555 33.438 -12.031 1 95.12 238 GLU A C 1
ATOM 1791 O O . GLU A 1 238 ? -13.688 33.688 -13.227 1 95.12 238 GLU A O 1
ATOM 1796 N N . ASP A 1 239 ? -13.102 34.344 -11.195 1 94.69 239 ASP A N 1
ATOM 1797 C CA . ASP A 1 239 ? -12.758 35.688 -11.648 1 94.69 239 ASP A CA 1
ATOM 1798 C C . ASP A 1 239 ? -11.414 35.688 -12.367 1 94.69 239 ASP A C 1
ATOM 1800 O O . ASP A 1 239 ? -10.75 34.656 -12.461 1 94.69 239 ASP A O 1
ATOM 1804 N N . GLU A 1 240 ? -11.047 36.781 -12.914 1 95.88 240 GLU A N 1
ATOM 1805 C CA . GLU A 1 240 ? -9.773 36.938 -13.602 1 95.88 240 GLU A CA 1
ATOM 1806 C C . GLU A 1 240 ? -8.609 36.938 -12.617 1 95.88 240 GLU A C 1
ATOM 1808 O O . GLU A 1 240 ? -8.617 37.719 -11.648 1 95.88 240 GLU A O 1
ATOM 1813 N N . PRO A 1 241 ? -7.664 36.125 -12.836 1 96.44 241 PRO A N 1
ATOM 1814 C CA . PRO A 1 241 ? -6.492 36.125 -11.961 1 96.44 241 PRO A CA 1
ATOM 1815 C C . PRO A 1 241 ? -5.816 37.5 -11.898 1 96.44 241 PRO A C 1
ATOM 1817 O O . PRO A 1 241 ? -5.727 38.188 -12.906 1 96.44 241 PRO A O 1
ATOM 1820 N N . SER A 1 242 ? -5.379 37.875 -10.758 1 94.88 242 SER A N 1
ATOM 1821 C CA . SER A 1 242 ? -4.727 39.156 -10.539 1 94.88 242 SER A CA 1
ATOM 1822 C C . SER A 1 242 ? -3.514 39.031 -9.633 1 94.88 242 SER A C 1
ATOM 1824 O O . SER A 1 242 ? -3.209 37.906 -9.156 1 94.88 242 SER A O 1
ATOM 1826 N N . ASP A 1 243 ? -2.816 40.125 -9.383 1 96.31 243 ASP A N 1
ATOM 1827 C CA . ASP A 1 243 ? -1.61 40.094 -8.562 1 96.31 243 ASP A CA 1
ATOM 1828 C C . ASP A 1 243 ? -1.948 40.281 -7.086 1 96.31 243 ASP A C 1
ATOM 1830 O O . ASP A 1 243 ? -1.054 40.312 -6.238 1 96.31 243 ASP A O 1
ATOM 1834 N N . GLU A 1 244 ? -3.236 40.375 -6.82 1 95.69 244 GLU A N 1
ATOM 1835 C CA . GLU A 1 244 ? -3.713 40.5 -5.445 1 95.69 244 GLU A CA 1
ATOM 1836 C C . GLU A 1 244 ? -4.359 39.188 -4.977 1 95.69 244 GLU A C 1
ATOM 1838 O O . GLU A 1 244 ? -4.953 38.469 -5.773 1 95.69 244 GLU A O 1
ATOM 1843 N N . PHE A 1 245 ? -4.246 38.938 -3.713 1 96.88 245 PHE A N 1
ATOM 1844 C CA . PHE A 1 245 ? -4.809 37.719 -3.107 1 96.88 245 PHE A CA 1
ATOM 1845 C C . PHE A 1 245 ? -5.664 38.062 -1.896 1 96.88 245 PHE A C 1
ATOM 1847 O O . PHE A 1 245 ? -5.238 37.875 -0.754 1 96.88 245 PHE A O 1
ATOM 1854 N N . GLY A 1 246 ? -6.828 38.594 -2.158 1 95.81 246 GLY A N 1
ATOM 1855 C CA . GLY A 1 246 ? -7.754 39.062 -1.136 1 95.81 246 GLY A CA 1
ATOM 1856 C C . GLY A 1 246 ? -8.719 37.969 -0.671 1 95.81 246 GLY A C 1
ATOM 1857 O O . GLY A 1 246 ? -8.367 36.812 -0.623 1 95.81 246 GLY A O 1
ATOM 1858 N N . GLU A 1 247 ? -9.852 38.344 -0.246 1 95.81 247 GLU A N 1
ATOM 1859 C CA . GLU A 1 247 ? -10.828 37.438 0.38 1 95.81 247 GLU A CA 1
ATOM 1860 C C . GLU A 1 247 ? -11.328 36.406 -0.605 1 95.81 247 GLU A C 1
ATOM 1862 O O . GLU A 1 247 ? -11.359 35.219 -0.283 1 95.81 247 GLU A O 1
ATOM 1867 N N . ALA A 1 248 ? -11.688 36.812 -1.79 1 96.25 248 ALA A N 1
ATOM 1868 C CA . ALA A 1 248 ? -12.211 35.875 -2.791 1 96.25 248 ALA A CA 1
ATOM 1869 C C . ALA A 1 248 ? -11.156 34.844 -3.182 1 96.25 248 ALA A C 1
ATOM 1871 O O . ALA A 1 248 ? -11.477 33.688 -3.396 1 96.25 248 ALA A O 1
ATOM 1872 N N . GLU A 1 249 ? -9.914 35.344 -3.396 1 97.75 249 GLU A N 1
ATOM 1873 C CA . GLU A 1 249 ? -8.805 34.469 -3.746 1 97.75 249 GLU A CA 1
ATOM 1874 C C . GLU A 1 249 ? -8.531 33.469 -2.635 1 97.75 249 GLU A C 1
ATOM 1876 O O . GLU A 1 249 ? -8.297 32.281 -2.904 1 97.75 249 GLU A O 1
ATOM 1881 N N . ARG A 1 250 ? -8.672 33.906 -1.448 1 97.69 250 ARG A N 1
ATOM 1882 C CA . ARG A 1 250 ? -8.438 33.031 -0.298 1 97.69 250 ARG A CA 1
ATOM 1883 C C . ARG A 1 250 ? -9.547 31.984 -0.165 1 97.69 250 ARG A C 1
ATOM 1885 O O . ARG A 1 250 ? -9.305 30.859 0.268 1 97.69 250 ARG A O 1
ATOM 1892 N N . GLU A 1 251 ? -10.711 32.375 -0.517 1 97.81 251 GLU A N 1
ATOM 1893 C CA . GLU A 1 251 ? -11.805 31.406 -0.516 1 97.81 251 GLU A CA 1
ATOM 1894 C C . GLU A 1 251 ? -11.547 30.281 -1.502 1 97.81 251 GLU A C 1
ATOM 1896 O O . GLU A 1 251 ? -11.875 29.125 -1.228 1 97.81 251 GLU A O 1
ATOM 1901 N N . ALA A 1 252 ? -11.023 30.641 -2.65 1 97.94 252 ALA A N 1
ATOM 1902 C CA . ALA A 1 252 ? -10.656 29.625 -3.633 1 97.94 252 ALA A CA 1
ATOM 1903 C C . ALA A 1 252 ? -9.617 28.656 -3.064 1 97.94 252 ALA A C 1
ATOM 1905 O O . ALA A 1 252 ? -9.711 27.438 -3.264 1 97.94 252 ALA A O 1
ATOM 1906 N N . LEU A 1 253 ? -8.641 29.219 -2.408 1 98.31 253 LEU A N 1
ATOM 1907 C CA . LEU A 1 253 ? -7.613 28.391 -1.791 1 98.31 253 LEU A CA 1
ATOM 1908 C C . LEU A 1 253 ? -8.203 27.516 -0.69 1 98.31 253 LEU A C 1
ATOM 1910 O O . LEU A 1 253 ? -7.789 26.375 -0.516 1 98.31 253 LEU A O 1
ATOM 1914 N N . GLU A 1 254 ? -9.141 28.078 0.084 1 98.12 254 GLU A N 1
ATOM 1915 C CA . GLU A 1 254 ? -9.82 27.312 1.132 1 98.12 254 GLU A CA 1
ATOM 1916 C C . GLU A 1 254 ? -10.57 26.125 0.552 1 98.12 254 GLU A C 1
ATOM 1918 O O . GLU A 1 254 ? -10.562 25.031 1.132 1 98.12 254 GLU A O 1
ATOM 1923 N N . GLU A 1 255 ? -11.227 26.344 -0.533 1 96.56 255 GLU A N 1
ATOM 1924 C CA . GLU A 1 255 ? -11.938 25.25 -1.194 1 96.56 255 GLU A CA 1
ATOM 1925 C C . GLU A 1 255 ? -10.969 24.156 -1.646 1 96.56 255 GLU A C 1
ATOM 1927 O O . GLU A 1 255 ? -11.25 22.969 -1.479 1 96.56 255 GLU A O 1
ATOM 1932 N N . PHE A 1 256 ? -9.859 24.594 -2.234 1 97 256 PHE A N 1
ATOM 1933 C CA . PHE A 1 256 ? -8.828 23.656 -2.65 1 97 256 PHE A CA 1
ATOM 1934 C C . PHE A 1 256 ? -8.305 22.875 -1.456 1 97 256 PHE A C 1
ATOM 1936 O O . PHE A 1 256 ? -8.148 21.641 -1.531 1 97 256 PHE A O 1
ATOM 1943 N N . ARG A 1 257 ? -7.992 23.562 -0.393 1 96.75 257 ARG A N 1
ATOM 1944 C CA . ARG A 1 257 ? -7.504 22.969 0.85 1 96.75 257 ARG A CA 1
ATOM 1945 C C . ARG A 1 257 ? -8.453 21.891 1.356 1 96.75 257 ARG A C 1
ATOM 1947 O O . ARG A 1 257 ? -8.016 20.781 1.677 1 96.75 257 ARG A O 1
ATOM 1954 N N . GLY A 1 258 ? -9.75 22.172 1.41 1 93.69 258 GLY A N 1
ATOM 1955 C CA . GLY A 1 258 ? -10.75 21.234 1.876 1 93.69 258 GLY A CA 1
ATOM 1956 C C . GLY A 1 258 ? -10.898 20.031 0.969 1 93.69 258 GLY A C 1
ATOM 1957 O O . GLY A 1 258 ? -10.977 18.891 1.443 1 93.69 258 GLY A O 1
ATOM 1958 N N . MET A 1 259 ? -10.859 20.281 -0.323 1 91.5 259 MET A N 1
ATOM 1959 C CA . MET A 1 259 ? -11.055 19.219 -1.305 1 91.5 259 MET A CA 1
ATOM 1960 C C . MET A 1 259 ? -9.906 18.219 -1.26 1 91.5 259 MET A C 1
ATOM 1962 O O . MET A 1 259 ? -10.102 17.031 -1.523 1 91.5 259 MET A O 1
ATOM 1966 N N . ASN A 1 260 ? -8.75 18.688 -0.841 1 93.75 260 ASN A N 1
ATOM 1967 C CA . ASN A 1 260 ? -7.566 17.828 -0.885 1 93.75 260 ASN A CA 1
ATOM 1968 C C . ASN A 1 260 ? -7.18 17.344 0.507 1 93.75 260 ASN A C 1
ATOM 1970 O O . ASN A 1 260 ? -6.129 16.734 0.681 1 93.75 260 ASN A O 1
ATOM 1974 N N . ASN A 1 261 ? -7.961 17.609 1.491 1 93.62 261 ASN A N 1
ATOM 1975 C CA . ASN A 1 261 ? -7.762 17.141 2.859 1 93.62 261 ASN A CA 1
ATOM 1976 C C . ASN A 1 261 ? -6.496 17.734 3.475 1 93.62 261 ASN A C 1
ATOM 1978 O O . ASN A 1 261 ? -5.773 17.047 4.195 1 93.62 261 ASN A O 1
ATOM 1982 N N . PHE A 1 262 ? -6.164 19 3.16 1 95.44 262 PHE A N 1
ATOM 1983 C CA . PHE A 1 262 ? -4.969 19.641 3.695 1 95.44 262 PHE A CA 1
ATOM 1984 C C . PHE A 1 262 ? -5.297 20.422 4.961 1 95.44 262 PHE A C 1
ATOM 1986 O O . PHE A 1 262 ? -4.641 21.422 5.27 1 95.44 262 PHE A O 1
ATOM 1993 N N . GLU A 1 263 ? -6.27 20 5.711 1 91.5 263 GLU A N 1
ATOM 1994 C CA . GLU A 1 263 ? -6.828 20.766 6.816 1 91.5 263 GLU A CA 1
ATOM 1995 C C . GLU A 1 263 ? -5.918 20.719 8.039 1 91.5 263 GLU A C 1
ATOM 1997 O O . GLU A 1 263 ? -6.082 21.5 8.977 1 91.5 263 GLU A O 1
ATOM 2002 N N . ASN A 1 264 ? -4.93 19.875 7.988 1 90.5 264 ASN A N 1
ATOM 2003 C CA . ASN A 1 264 ? -3.965 19.875 9.086 1 90.5 264 ASN A CA 1
ATOM 2004 C C . ASN A 1 264 ? -3.117 21.141 9.086 1 90.5 264 ASN A C 1
ATOM 2006 O O . ASN A 1 264 ? -2.436 21.438 10.062 1 90.5 264 ASN A O 1
ATOM 2010 N N . HIS A 1 265 ? -3.197 21.859 8.016 1 93 265 HIS A N 1
ATOM 2011 C CA . HIS A 1 265 ? -2.566 23.172 7.906 1 93 265 HIS A CA 1
ATOM 2012 C C . HIS A 1 265 ? -3.611 24.281 7.801 1 93 265 HIS A C 1
ATOM 2014 O O . HIS A 1 265 ? -4.598 24.141 7.078 1 93 265 HIS A O 1
ATOM 2020 N N . ASP A 1 266 ? -3.396 25.344 8.578 1 94.31 266 ASP A N 1
ATOM 2021 C CA . ASP A 1 266 ? -4.344 26.438 8.43 1 94.31 266 ASP A CA 1
ATOM 2022 C C . ASP A 1 266 ? -4.148 27.156 7.09 1 94.31 266 ASP A C 1
ATOM 2024 O O . ASP A 1 266 ? -3.154 26.922 6.402 1 94.31 266 ASP A O 1
ATOM 2028 N N . LEU A 1 267 ? -5.137 27.922 6.73 1 97 267 LEU A N 1
ATOM 2029 C CA . LEU A 1 267 ? -5.141 28.578 5.422 1 97 267 LEU A CA 1
ATOM 2030 C C . LEU A 1 267 ? -3.951 29.516 5.277 1 97 267 LEU A C 1
ATOM 2032 O O . LEU A 1 267 ? -3.361 29.609 4.199 1 97 267 LEU A O 1
ATOM 2036 N N . ASP A 1 268 ? -3.559 30.234 6.371 1 97.12 268 ASP A N 1
ATOM 2037 C CA . ASP A 1 268 ? -2.416 31.141 6.332 1 97.12 268 ASP A CA 1
ATOM 2038 C C . ASP A 1 268 ? -1.119 30.375 6.062 1 97.12 268 ASP A C 1
ATOM 2040 O O . ASP A 1 268 ? -0.258 30.859 5.32 1 97.12 268 ASP A O 1
ATOM 2044 N N . ALA A 1 269 ? -1.026 29.219 6.664 1 96.25 269 ALA A N 1
ATOM 204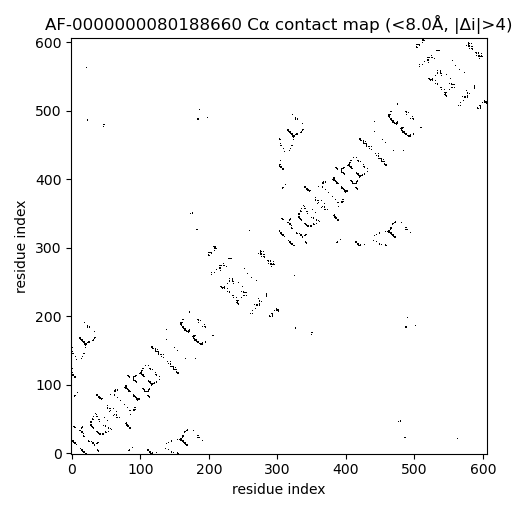5 C CA . ALA A 1 269 ? 0.161 28.406 6.461 1 96.25 269 ALA A CA 1
ATOM 2046 C C . ALA A 1 269 ? 0.244 27.891 5.023 1 96.25 269 ALA A C 1
ATOM 2048 O O . ALA A 1 269 ? 1.333 27.812 4.449 1 96.25 269 ALA A O 1
ATOM 2049 N N . LEU A 1 270 ? -0.9 27.547 4.465 1 97.19 270 LEU A N 1
ATOM 2050 C CA . LEU A 1 270 ? -0.928 27.062 3.086 1 97.19 270 LEU A CA 1
ATOM 2051 C C . LEU A 1 270 ? -0.569 28.188 2.113 1 97.19 270 LEU A C 1
ATOM 2053 O O . LEU A 1 270 ? 0.144 27.953 1.135 1 97.19 270 LEU A O 1
ATOM 2057 N N . GLU A 1 271 ? -1.137 29.359 2.375 1 98.25 271 GLU A N 1
ATOM 2058 C CA . GLU A 1 271 ? -0.797 30.516 1.548 1 98.25 271 GLU A CA 1
ATOM 2059 C C . GLU A 1 271 ? 0.695 30.828 1.619 1 98.25 271 GLU A C 1
ATOM 2061 O O . GLU A 1 271 ? 1.331 31.078 0.595 1 98.25 271 GLU A O 1
ATOM 2066 N N . ASP A 1 272 ? 1.21 30.812 2.832 1 98.25 272 ASP A N 1
ATOM 2067 C CA . ASP A 1 272 ? 2.639 31.016 3.041 1 98.25 272 ASP A CA 1
ATOM 2068 C C . ASP A 1 272 ? 3.465 30 2.268 1 98.25 272 ASP A C 1
ATOM 2070 O O . ASP A 1 272 ? 4.469 30.344 1.642 1 98.25 272 ASP A O 1
ATOM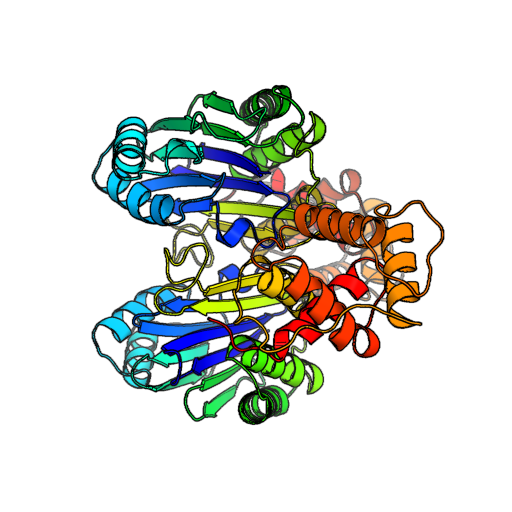 2074 N N . ALA A 1 273 ? 3.053 28.75 2.344 1 98.06 273 ALA A N 1
ATOM 2075 C CA . ALA A 1 273 ? 3.754 27.656 1.659 1 98.06 273 ALA A CA 1
ATOM 2076 C C . ALA A 1 273 ? 3.773 27.891 0.15 1 98.06 273 ALA A C 1
ATOM 2078 O O . ALA A 1 273 ? 4.801 27.688 -0.501 1 98.06 273 ALA A O 1
ATOM 2079 N N . LEU A 1 274 ? 2.648 28.297 -0.389 1 98.5 274 LEU A N 1
ATOM 2080 C CA . LEU A 1 274 ? 2.574 28.578 -1.821 1 98.5 274 LEU A CA 1
ATOM 2081 C C . LEU A 1 274 ? 3.477 29.734 -2.201 1 98.5 274 LEU A C 1
ATOM 2083 O O . LEU A 1 274 ? 4.184 29.688 -3.211 1 98.5 274 LEU A O 1
ATOM 2087 N N . ALA A 1 275 ? 3.42 30.766 -1.414 1 98.44 275 ALA A N 1
ATOM 2088 C CA . ALA A 1 275 ? 4.227 31.953 -1.692 1 98.44 275 ALA A CA 1
ATOM 2089 C C . ALA A 1 275 ? 5.715 31.609 -1.713 1 98.44 275 ALA A C 1
ATOM 2091 O O . ALA A 1 275 ? 6.469 32.156 -2.529 1 98.44 275 ALA A O 1
ATOM 2092 N N . ARG A 1 276 ? 6.113 30.719 -0.892 1 97.75 276 ARG A N 1
ATOM 2093 C CA . ARG A 1 276 ? 7.531 30.422 -0.734 1 97.75 276 ARG A CA 1
ATOM 2094 C C . ARG A 1 276 ? 7.961 29.281 -1.659 1 97.75 276 ARG A C 1
ATOM 2096 O O . ARG A 1 276 ? 9.125 29.219 -2.066 1 97.75 276 ARG A O 1
ATOM 2103 N N . GLY A 1 277 ? 7.012 28.438 -1.965 1 98.06 277 GLY A N 1
ATOM 2104 C CA . GLY A 1 277 ? 7.402 27.219 -2.65 1 98.06 277 GLY A CA 1
ATOM 2105 C C . GLY A 1 277 ? 7.09 27.234 -4.133 1 98.06 277 GLY A C 1
ATOM 2106 O O . GLY A 1 277 ? 7.512 26.359 -4.875 1 98.06 277 GLY A O 1
ATOM 2107 N N . TRP A 1 278 ? 6.418 28.25 -4.656 1 98.12 278 TRP A N 1
ATOM 2108 C CA . TRP A 1 278 ? 5.883 28.25 -6.012 1 98.12 278 TRP A CA 1
ATOM 2109 C C . TRP A 1 278 ? 7.004 28.188 -7.043 1 98.12 278 TRP A C 1
ATOM 2111 O O . TRP A 1 278 ? 6.898 27.469 -8.039 1 98.12 278 TRP A O 1
ATOM 2121 N N . SER A 1 279 ? 8.062 28.906 -6.844 1 96.44 279 SER A N 1
ATOM 2122 C CA . SER A 1 279 ? 9.133 29.016 -7.824 1 96.44 279 SER A CA 1
ATOM 2123 C C . SER A 1 279 ? 9.898 27.688 -7.949 1 96.44 279 SER A C 1
ATOM 2125 O O . SER A 1 279 ? 10.492 27.406 -8.984 1 96.44 279 SER A O 1
ATOM 2127 N N . ASP A 1 280 ? 9.836 26.859 -6.938 1 95.56 280 ASP A N 1
ATOM 2128 C CA . ASP A 1 280 ? 10.578 25.609 -6.914 1 95.56 280 ASP A CA 1
ATOM 2129 C C . ASP A 1 280 ? 9.711 24.438 -7.391 1 95.56 280 ASP A C 1
ATOM 2131 O O . ASP A 1 280 ? 10.195 23.312 -7.539 1 95.56 280 ASP A O 1
ATOM 2135 N N . ALA A 1 281 ? 8.445 24.734 -7.609 1 96.19 281 ALA A N 1
ATOM 2136 C CA . ALA A 1 281 ? 7.492 23.656 -7.883 1 96.19 281 ALA A CA 1
ATOM 2137 C C . ALA A 1 281 ? 7.496 23.281 -9.359 1 96.19 281 ALA A C 1
ATOM 2139 O O . ALA A 1 281 ? 7.422 24.156 -10.234 1 96.19 281 ALA A O 1
ATOM 2140 N N . ASP A 1 282 ? 7.648 22.062 -9.625 1 94.31 282 ASP A N 1
ATOM 2141 C CA . ASP A 1 282 ? 7.508 21.531 -10.977 1 94.31 282 ASP A CA 1
ATOM 2142 C C . ASP A 1 282 ? 6.09 21.016 -11.227 1 94.31 282 ASP A C 1
ATOM 2144 O O . ASP A 1 282 ? 5.246 21.047 -10.328 1 94.31 282 ASP A O 1
ATOM 2148 N N . GLY A 1 283 ? 5.848 20.734 -12.516 1 93.69 283 GLY A N 1
ATOM 2149 C CA . GLY A 1 283 ? 4.551 20.172 -12.867 1 93.69 283 GLY A CA 1
ATOM 2150 C C . GLY A 1 283 ? 3.551 21.219 -13.32 1 93.69 283 GLY A C 1
ATOM 2151 O O . GLY A 1 283 ? 3.918 22.359 -13.578 1 93.69 283 GLY A O 1
ATOM 2152 N N . ASP A 1 284 ? 2.291 20.75 -13.492 1 95 284 ASP A N 1
ATOM 2153 C CA . ASP A 1 284 ? 1.189 21.609 -13.914 1 95 284 ASP A CA 1
ATOM 2154 C C . ASP A 1 284 ? -0.073 21.328 -13.102 1 95 284 ASP A C 1
ATOM 2156 O O . ASP A 1 284 ? -0.141 20.328 -12.383 1 95 284 ASP A O 1
ATOM 2160 N N . GLY A 1 285 ? -0.893 22.312 -13.117 1 95.94 285 GLY A N 1
ATOM 2161 C CA . GLY A 1 285 ? -2.182 22.094 -12.477 1 95.94 285 GLY A CA 1
ATOM 2162 C C . GLY A 1 285 ? -2.064 21.75 -11.008 1 95.94 285 GLY A C 1
ATOM 2163 O O . GLY A 1 285 ? -1.376 22.422 -10.25 1 95.94 285 GLY A O 1
ATOM 2164 N N . GLU A 1 286 ? -2.732 20.734 -10.648 1 95.5 286 GLU A N 1
ATOM 2165 C CA . GLU A 1 286 ? -2.793 20.328 -9.25 1 95.5 286 GLU A CA 1
ATOM 2166 C C . GLU A 1 286 ? -1.427 19.875 -8.742 1 95.5 286 GLU A C 1
ATOM 2168 O O . GLU A 1 286 ? -1.06 20.141 -7.598 1 95.5 286 GLU A O 1
ATOM 2173 N N . ASP A 1 287 ? -0.684 19.219 -9.578 1 95.94 287 ASP A N 1
ATOM 2174 C CA . ASP A 1 287 ? 0.649 18.766 -9.203 1 95.94 287 ASP A CA 1
ATOM 2175 C C . ASP A 1 287 ? 1.541 19.938 -8.805 1 95.94 287 ASP A C 1
ATOM 2177 O O . ASP A 1 287 ? 2.312 19.844 -7.848 1 95.94 287 ASP A O 1
ATOM 2181 N N . ARG A 1 288 ? 1.432 20.969 -9.586 1 97.44 288 ARG A N 1
ATOM 2182 C CA . ARG A 1 288 ? 2.268 22.125 -9.273 1 97.44 288 ARG A CA 1
ATOM 2183 C C . ARG A 1 288 ? 1.872 22.75 -7.938 1 97.44 288 ARG A C 1
ATOM 2185 O O . ARG A 1 288 ? 2.734 23.156 -7.16 1 97.44 288 ARG A O 1
ATOM 2192 N N . VAL A 1 289 ? 0.545 22.875 -7.707 1 98.12 289 VAL A N 1
ATOM 2193 C CA . VAL A 1 289 ? 0.075 23.438 -6.445 1 98.12 289 VAL A CA 1
ATOM 2194 C C . VAL A 1 289 ? 0.564 22.594 -5.277 1 98.12 289 VAL A C 1
ATOM 2196 O O . VAL A 1 289 ? 1.102 23.109 -4.301 1 98.12 289 VAL A O 1
ATOM 2199 N N . VAL A 1 290 ? 0.447 21.266 -5.406 1 97.81 290 VAL A N 1
ATOM 2200 C CA . VAL A 1 290 ? 0.847 20.328 -4.359 1 97.81 290 VAL A CA 1
ATOM 2201 C C . VAL A 1 290 ? 2.354 20.422 -4.129 1 97.81 290 VAL A C 1
ATOM 2203 O O . VAL A 1 290 ? 2.812 20.5 -2.988 1 97.81 290 VAL A O 1
ATOM 2206 N N . ASN A 1 291 ? 3.107 20.438 -5.199 1 98 291 ASN A N 1
ATOM 2207 C CA . ASN A 1 291 ? 4.559 20.531 -5.082 1 98 291 ASN A CA 1
ATOM 2208 C C . ASN A 1 291 ? 4.977 21.844 -4.426 1 98 291 ASN A C 1
ATOM 2210 O O . ASN A 1 291 ? 5.914 21.875 -3.627 1 98 291 ASN A O 1
ATOM 2214 N N . ALA A 1 292 ? 4.281 22.938 -4.797 1 98.5 292 ALA A N 1
ATOM 2215 C CA . ALA A 1 292 ? 4.598 24.234 -4.211 1 98.5 292 ALA A CA 1
ATOM 2216 C C . ALA A 1 292 ? 4.324 24.25 -2.711 1 98.5 292 ALA A C 1
ATOM 2218 O O . ALA A 1 292 ? 5.133 24.75 -1.93 1 98.5 292 ALA A O 1
ATOM 2219 N N . ILE A 1 293 ? 3.172 23.672 -2.375 1 98.19 293 ILE A N 1
ATOM 2220 C CA . ILE A 1 293 ? 2.834 23.578 -0.959 1 98.19 293 ILE A CA 1
ATOM 2221 C C . ILE A 1 293 ? 3.893 22.766 -0.23 1 98.19 293 ILE A C 1
ATOM 2223 O O . ILE A 1 293 ? 4.398 23.172 0.816 1 98.19 293 ILE A O 1
ATOM 2227 N N . TRP A 1 294 ? 4.25 21.656 -0.77 1 97.69 294 TRP A N 1
ATOM 2228 C CA . TRP A 1 294 ? 5.211 20.766 -0.122 1 97.69 294 TRP A CA 1
ATOM 2229 C C . TRP A 1 294 ? 6.559 21.469 0.052 1 97.69 294 TRP A C 1
ATOM 2231 O O . TRP A 1 294 ? 7.172 21.391 1.12 1 97.69 294 TRP A O 1
ATOM 2241 N N . HIS A 1 295 ? 7.078 22.109 -1.009 1 96.69 295 HIS A N 1
ATOM 2242 C CA . HIS A 1 295 ? 8.336 22.844 -0.907 1 96.69 295 HIS A CA 1
ATOM 2243 C C . HIS A 1 295 ? 8.273 23.906 0.189 1 96.69 295 HIS A C 1
ATOM 2245 O O . HIS A 1 295 ? 9.234 24.094 0.929 1 96.69 295 HIS A O 1
ATOM 2251 N N . GLY A 1 296 ? 7.148 24.562 0.265 1 96.94 296 GLY A N 1
ATOM 2252 C CA . GLY A 1 296 ? 6.977 25.609 1.26 1 96.94 296 GLY A CA 1
ATOM 2253 C C . GLY A 1 296 ? 7.004 25.094 2.686 1 96.94 296 GLY A C 1
ATOM 2254 O O . GLY A 1 296 ? 7.629 25.688 3.561 1 96.94 296 GLY A O 1
ATOM 2255 N N . ILE A 1 297 ? 6.332 23.953 2.867 1 95.94 297 ILE A N 1
ATOM 2256 C CA . ILE A 1 297 ? 6.203 23.484 4.246 1 95.94 297 ILE A CA 1
ATOM 2257 C C . ILE A 1 297 ? 7.434 22.656 4.629 1 95.94 297 ILE A C 1
ATOM 2259 O O . ILE A 1 297 ? 7.691 22.438 5.812 1 95.94 297 ILE A O 1
ATOM 2263 N N . SER A 1 298 ? 8.242 22.188 3.705 1 94.5 298 SER A N 1
ATOM 2264 C CA . SER A 1 298 ? 9.367 21.297 3.971 1 94.5 298 SER A CA 1
ATOM 2265 C C . SER A 1 298 ? 10.477 22.016 4.73 1 94.5 298 SER A C 1
ATOM 2267 O O . SER A 1 298 ? 11.375 21.375 5.281 1 94.5 298 SER A O 1
ATOM 2269 N N . ARG A 1 299 ? 10.43 23.359 4.762 1 92.75 299 ARG A N 1
ATOM 2270 C CA . ARG A 1 299 ? 11.414 24.125 5.508 1 92.75 299 ARG A CA 1
ATOM 2271 C C . ARG A 1 299 ? 11.125 24.094 7.004 1 92.75 299 ARG A C 1
ATOM 2273 O O . ARG A 1 299 ? 11.969 24.484 7.816 1 92.75 299 ARG A O 1
ATOM 2280 N N . LEU A 1 300 ? 9.914 23.641 7.336 1 94.12 300 LEU A N 1
ATOM 2281 C CA . LEU A 1 300 ? 9.461 23.609 8.727 1 94.12 300 LEU A CA 1
ATOM 2282 C C . LEU A 1 300 ? 9.648 22.219 9.328 1 94.12 300 LEU A C 1
ATOM 2284 O O . LEU A 1 300 ? 9.492 21.219 8.625 1 94.12 300 LEU A O 1
ATOM 2288 N N . ASP A 1 301 ? 9.891 22.156 10.578 1 91.38 301 ASP A N 1
ATOM 2289 C CA . ASP A 1 301 ? 10.055 20.875 11.258 1 91.38 301 ASP A CA 1
ATOM 2290 C C . ASP A 1 301 ? 8.711 20.188 11.461 1 91.38 301 ASP A C 1
ATOM 2292 O O . ASP A 1 301 ? 7.699 20.844 11.727 1 91.38 301 ASP A O 1
ATOM 2296 N N . ARG A 1 302 ? 8.75 18.891 11.344 1 90.62 302 ARG A N 1
ATOM 2297 C CA . ARG A 1 302 ? 7.566 18.109 11.688 1 90.62 302 ARG A CA 1
ATOM 2298 C C . ARG A 1 302 ? 7.387 18 13.195 1 90.62 302 ARG A C 1
ATOM 2300 O O . ARG A 1 302 ? 8.367 17.969 13.938 1 90.62 302 ARG A O 1
ATOM 2307 N N . LYS A 1 303 ? 6.156 17.969 13.492 1 84.25 303 LYS A N 1
ATOM 2308 C CA . LYS A 1 303 ? 5.832 17.859 14.914 1 84.25 303 LYS A CA 1
ATOM 2309 C C . LYS A 1 303 ? 5.984 16.438 15.406 1 84.25 303 LYS A C 1
ATOM 2311 O O . LYS A 1 303 ? 5.773 15.484 14.648 1 84.25 303 LYS A O 1
ATOM 2316 N N . MET B 1 1 ? -14.336 11.07 2.814 1 77.94 1 MET B N 1
ATOM 2317 C CA . MET B 1 1 ? -15.375 10.328 2.107 1 77.94 1 MET B CA 1
ATOM 2318 C C . MET B 1 1 ? -14.922 8.906 1.818 1 77.94 1 MET B C 1
ATOM 2320 O O . MET B 1 1 ? -13.898 8.695 1.16 1 77.94 1 MET B O 1
ATOM 2324 N N . THR B 1 2 ? -15.547 8.086 2.221 1 93.62 2 THR B N 1
ATOM 2325 C CA . THR B 1 2 ? -15.023 6.723 2.254 1 93.62 2 THR B CA 1
ATOM 2326 C C . THR B 1 2 ? -16.156 5.703 2.201 1 93.62 2 THR B C 1
ATOM 2328 O O . THR B 1 2 ? -17.188 5.875 2.863 1 93.62 2 THR B O 1
ATOM 2331 N N . PHE B 1 3 ? -16.062 4.738 1.341 1 96.94 3 PHE B N 1
ATOM 2332 C CA . PHE B 1 3 ? -16.906 3.549 1.49 1 96.94 3 PHE B CA 1
ATOM 2333 C C . PHE B 1 3 ? -16.047 2.289 1.488 1 96.94 3 PHE B C 1
ATOM 2335 O O . PHE B 1 3 ? -14.984 2.252 0.857 1 96.94 3 PHE B O 1
ATOM 2342 N N . SER B 1 4 ? -16.5 1.307 2.264 1 98.69 4 SER B N 1
ATOM 2343 C CA . SER B 1 4 ? -15.734 0.076 2.455 1 98.69 4 SER B CA 1
ATOM 2344 C C . SER B 1 4 ? -16.656 -1.115 2.682 1 98.69 4 SER B C 1
ATOM 2346 O O . SER B 1 4 ? -17.844 -0.942 2.969 1 98.69 4 SER B O 1
ATOM 2348 N N . ILE B 1 5 ? -16.094 -2.27 2.477 1 98.94 5 ILE B N 1
ATOM 2349 C CA . ILE B 1 5 ? -16.75 -3.535 2.801 1 98.94 5 ILE B CA 1
ATOM 2350 C C . ILE B 1 5 ? -15.789 -4.414 3.604 1 98.94 5 ILE B C 1
ATOM 2352 O O . ILE B 1 5 ? -14.594 -4.465 3.314 1 98.94 5 ILE B O 1
ATOM 2356 N N . VAL B 1 6 ? -16.328 -5.016 4.621 1 98.94 6 VAL B N 1
ATOM 2357 C CA . VAL B 1 6 ? -15.664 -6.043 5.426 1 98.94 6 VAL B CA 1
ATOM 2358 C C . VAL B 1 6 ? -16.406 -7.371 5.27 1 98.94 6 VAL B C 1
ATOM 2360 O O . VAL B 1 6 ? -17.625 -7.43 5.387 1 98.94 6 VAL B O 1
ATOM 2363 N N . ALA B 1 7 ? -15.594 -8.43 4.984 1 98.94 7 ALA B N 1
ATOM 2364 C CA . ALA B 1 7 ? -16.312 -9.672 4.703 1 98.94 7 ALA B CA 1
ATOM 2365 C C . ALA B 1 7 ? -15.469 -10.891 5.055 1 98.94 7 ALA B C 1
ATOM 2367 O O . ALA B 1 7 ? -14.25 -10.781 5.227 1 98.94 7 ALA B O 1
ATOM 2368 N N . ARG B 1 8 ? -16.141 -11.961 5.188 1 98.62 8 ARG B N 1
ATOM 2369 C CA . ARG B 1 8 ? -15.57 -13.289 5.434 1 98.62 8 ARG B CA 1
ATOM 2370 C C . ARG B 1 8 ? -16.062 -14.297 4.406 1 98.62 8 ARG B C 1
ATOM 2372 O O . ARG B 1 8 ? -17.219 -14.234 3.969 1 98.62 8 ARG B O 1
ATOM 2379 N N . ASP B 1 9 ? -15.18 -15.18 3.984 1 97.75 9 ASP B N 1
ATOM 2380 C CA . ASP B 1 9 ? -15.539 -16.375 3.215 1 97.75 9 ASP B CA 1
ATOM 2381 C C . ASP B 1 9 ? -15.508 -17.625 4.09 1 97.75 9 ASP B C 1
ATOM 2383 O O . ASP B 1 9 ? -14.445 -18.172 4.352 1 97.75 9 ASP B O 1
ATOM 2387 N N . PRO B 1 10 ? -16.656 -18.094 4.449 1 95.88 10 PRO B N 1
ATOM 2388 C CA . PRO B 1 10 ? -16.703 -19.219 5.387 1 95.88 10 PRO B CA 1
ATOM 2389 C C . PRO B 1 10 ? -16.078 -20.484 4.809 1 95.88 10 PRO B C 1
ATOM 2391 O O . PRO B 1 10 ? -15.688 -21.375 5.562 1 95.88 10 PRO B O 1
ATOM 2394 N N . GLU B 1 11 ? -15.945 -20.641 3.525 1 94.44 11 GLU B N 1
ATOM 2395 C CA . GLU B 1 11 ? -15.391 -21.844 2.906 1 94.44 11 GLU B CA 1
ATOM 2396 C C . GLU B 1 11 ? -13.883 -21.906 3.084 1 94.44 11 GLU B C 1
ATOM 2398 O O . GLU B 1 11 ? -13.32 -22.984 3.283 1 94.44 11 GLU B O 1
ATOM 2403 N N . THR B 1 12 ? -13.211 -20.781 3.045 1 94.62 12 THR B N 1
ATOM 2404 C CA . THR B 1 12 ? -11.758 -20.766 3.068 1 94.62 12 THR B CA 1
ATOM 2405 C C . THR B 1 12 ? -11.25 -20.156 4.371 1 94.62 12 THR B C 1
ATOM 2407 O O . THR B 1 12 ? -10.047 -20.156 4.641 1 94.62 12 THR B O 1
ATOM 2410 N N . ASP B 1 13 ? -12.133 -19.531 5.145 1 97 13 ASP B N 1
ATOM 2411 C CA . ASP B 1 13 ? -11.828 -18.812 6.379 1 97 13 ASP B CA 1
ATOM 2412 C C . ASP B 1 13 ? -11.047 -17.531 6.082 1 97 13 ASP B C 1
ATOM 2414 O O . ASP B 1 13 ? -10.344 -17.016 6.953 1 97 13 ASP B O 1
ATOM 2418 N N . ALA B 1 14 ? -11.164 -17.094 4.848 1 98.12 14 ALA B N 1
ATOM 2419 C CA . ALA B 1 14 ? -10.578 -15.805 4.488 1 98.12 14 ALA B CA 1
ATOM 2420 C C . ALA B 1 14 ? -11.422 -14.656 5.027 1 98.12 14 ALA B C 1
ATOM 2422 O O . ALA B 1 14 ? -12.656 -14.734 5.051 1 98.12 14 ALA B O 1
ATOM 2423 N N . VAL B 1 15 ? -10.781 -13.609 5.512 1 98.88 15 VAL B N 1
ATOM 2424 C CA . VAL B 1 15 ? -11.406 -12.367 5.953 1 98.88 15 VAL B CA 1
ATOM 2425 C C . VAL B 1 15 ? -10.719 -11.18 5.285 1 98.88 15 VAL B C 1
ATOM 2427 O O . VAL B 1 15 ? -9.508 -11.203 5.062 1 98.88 15 VAL B O 1
ATOM 2430 N N . GLY B 1 16 ? -11.531 -10.172 4.938 1 98.88 16 GLY B N 1
ATOM 2431 C CA . GLY B 1 16 ? -10.859 -9.109 4.211 1 98.88 16 GLY B CA 1
ATOM 2432 C C . GLY B 1 16 ? -11.641 -7.809 4.199 1 98.88 16 GLY B C 1
ATOM 2433 O O . GLY B 1 16 ? -12.773 -7.754 4.695 1 98.88 16 GLY B O 1
ATOM 2434 N N . VAL B 1 17 ? -11 -6.746 3.762 1 98.94 17 VAL B N 1
ATOM 2435 C CA . VAL B 1 17 ? -11.523 -5.387 3.656 1 98.94 17 VAL B CA 1
ATOM 2436 C C . VAL B 1 17 ? -11.188 -4.812 2.281 1 98.94 17 VAL B C 1
ATOM 2438 O O . VAL B 1 17 ? -10.078 -5 1.774 1 98.94 17 VAL B O 1
ATOM 2441 N N . ALA B 1 18 ? -12.125 -4.238 1.63 1 98.94 18 ALA B N 1
ATOM 2442 C CA . ALA B 1 18 ? -11.891 -3.352 0.491 1 98.94 18 ALA B CA 1
ATOM 2443 C C . ALA B 1 18 ? -12.414 -1.945 0.773 1 98.94 18 ALA B C 1
ATOM 2445 O O . ALA B 1 18 ? -13.445 -1.778 1.424 1 98.94 18 ALA B O 1
ATOM 2446 N N . VAL B 1 19 ? -11.656 -0.924 0.276 1 98.88 19 VAL B N 1
ATOM 2447 C CA . VAL B 1 19 ? -12.023 0.446 0.616 1 98.88 19 VAL B CA 1
ATOM 2448 C C . VAL B 1 19 ? -11.648 1.382 -0.531 1 98.88 19 VAL B C 1
ATOM 2450 O O . VAL B 1 19 ? -10.672 1.146 -1.238 1 98.88 19 VAL B O 1
ATOM 2453 N N . GLN B 1 20 ? -12.422 2.326 -0.765 1 98 20 GLN B N 1
ATOM 2454 C CA . GLN B 1 20 ? -12.117 3.494 -1.584 1 98 20 GLN B CA 1
ATOM 2455 C C . GLN B 1 20 ? -12.406 4.785 -0.824 1 98 20 GLN B C 1
ATOM 2457 O O . GLN B 1 20 ? -13.391 4.879 -0.092 1 98 20 GLN B O 1
ATOM 2462 N N . SER B 1 21 ? -11.531 5.77 -0.966 1 96.75 21 SER B N 1
ATOM 2463 C CA . SER B 1 21 ? -11.703 7.062 -0.313 1 96.75 21 SER B CA 1
ATOM 2464 C C . SER B 1 21 ? -1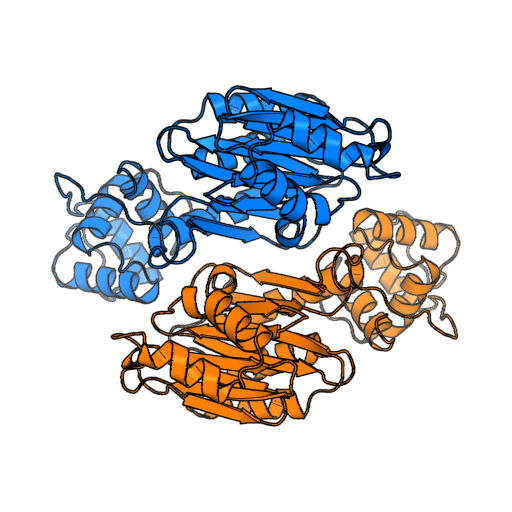1.047 8.18 -1.116 1 96.75 21 SER B C 1
ATOM 2466 O O . SER B 1 21 ? -10.086 7.941 -1.847 1 96.75 21 SER B O 1
ATOM 2468 N N . LYS B 1 22 ? -11.656 9.383 -1.101 1 95.5 22 LYS B N 1
ATOM 2469 C CA . LYS B 1 22 ? -10.906 10.578 -1.479 1 95.5 22 LYS B CA 1
ATOM 2470 C C . LYS B 1 22 ? -9.898 10.969 -0.397 1 95.5 22 LYS B C 1
ATOM 2472 O O . LYS B 1 22 ? -9.984 12.055 0.178 1 95.5 22 LYS B O 1
ATOM 2477 N N . PHE B 1 23 ? -9.047 10.094 -0.124 1 95.69 23 PHE B N 1
ATOM 2478 C CA . PHE B 1 23 ? -8.008 10.188 0.898 1 95.69 23 PHE B CA 1
ATOM 2479 C C . PHE B 1 23 ? -6.758 9.438 0.475 1 95.69 23 PHE B C 1
ATOM 2481 O O . PHE B 1 23 ? -6.828 8.266 0.095 1 95.69 23 PHE B O 1
ATOM 2488 N N . VAL B 1 24 ? -5.602 10.133 0.505 1 97.44 24 VAL B N 1
ATOM 2489 C CA . VAL B 1 24 ? -4.336 9.547 0.077 1 97.44 24 VAL B CA 1
ATOM 2490 C C . VAL B 1 24 ? -3.994 8.352 0.962 1 97.44 24 VAL B C 1
ATOM 2492 O O . VAL B 1 24 ? -4.188 8.391 2.18 1 97.44 24 VAL B O 1
ATOM 2495 N N . ALA B 1 25 ? -3.535 7.242 0.413 1 98.06 25 ALA B N 1
ATOM 2496 C CA . ALA B 1 25 ? -3.035 6.059 1.104 1 98.06 25 ALA B CA 1
ATOM 2497 C C . ALA B 1 25 ? -4.059 5.535 2.107 1 98.06 25 ALA B C 1
ATOM 2499 O O . ALA B 1 25 ? -3.715 5.227 3.252 1 98.06 25 ALA B O 1
ATOM 2500 N N . VAL B 1 26 ? -5.328 5.488 1.681 1 98 26 VAL B N 1
ATOM 2501 C CA . VAL B 1 26 ? -6.418 5.066 2.555 1 98 26 VAL B CA 1
ATOM 2502 C C . VAL B 1 26 ? -6.152 3.65 3.061 1 98 26 VAL B C 1
ATOM 2504 O O . VAL B 1 26 ? -6.551 3.297 4.172 1 98 26 VAL B O 1
ATOM 2507 N N . GLY B 1 27 ? -5.402 2.83 2.307 1 98.25 27 GLY B N 1
ATOM 2508 C CA . GLY B 1 27 ? -5.07 1.466 2.688 1 98.25 27 GLY B CA 1
ATOM 2509 C C . GLY B 1 27 ? -4.246 1.386 3.959 1 98.25 27 GLY B C 1
ATOM 2510 O O . GLY B 1 27 ? -4.164 0.326 4.586 1 98.25 27 GLY B O 1
ATOM 2511 N N . SER B 1 28 ? -3.6 2.463 4.344 1 97.06 28 SER B N 1
ATOM 2512 C CA . SER B 1 28 ? -2.775 2.484 5.547 1 97.06 28 SER B CA 1
ATOM 2513 C C . SER B 1 28 ? -3.602 2.84 6.777 1 97.06 28 SER B C 1
ATOM 2515 O O . SER B 1 28 ? -3.102 2.793 7.906 1 97.06 28 SER B O 1
ATOM 2517 N N . VAL B 1 29 ? -4.895 3.156 6.605 1 96.94 29 VAL B N 1
ATOM 2518 C CA . VAL B 1 29 ? -5.668 3.713 7.711 1 96.94 29 VAL B CA 1
ATOM 2519 C C . VAL B 1 29 ? -6.887 2.834 7.988 1 96.94 29 VAL B C 1
ATOM 2521 O O . VAL B 1 29 ? -7.137 2.449 9.133 1 96.94 29 VAL B O 1
ATOM 2524 N N . VAL B 1 30 ? -7.566 2.4 6.992 1 98.38 30 VAL B N 1
ATOM 2525 C CA . VAL B 1 30 ? -8.938 1.917 7.145 1 98.38 30 VAL B CA 1
ATOM 2526 C C . VAL B 1 30 ? -8.93 0.407 7.371 1 98.38 30 VAL B C 1
ATOM 2528 O O . VAL B 1 30 ? -9.609 -0.095 8.273 1 98.38 30 VAL B O 1
ATOM 2531 N N . PRO B 1 31 ? -8.172 -0.412 6.578 1 98.81 31 PRO B N 1
ATOM 2532 C CA . PRO B 1 31 ? -8.352 -1.865 6.605 1 98.81 31 PRO B CA 1
ATOM 2533 C C . PRO B 1 31 ? -7.504 -2.541 7.684 1 98.81 31 PRO B C 1
ATOM 2535 O O . PRO B 1 31 ? -6.312 -2.256 7.809 1 98.81 31 PRO B O 1
ATOM 2538 N N . PHE B 1 32 ? -8.133 -3.438 8.445 1 98.62 32 PHE B N 1
ATOM 2539 C CA . PHE B 1 32 ? -7.473 -4.355 9.367 1 98.62 32 PHE B CA 1
ATOM 2540 C C . PHE B 1 32 ? -8.047 -5.762 9.234 1 98.62 32 PHE B C 1
ATOM 2542 O O . PHE B 1 32 ? -9.266 -5.934 9.141 1 98.62 32 PHE B O 1
ATOM 2549 N N . ALA B 1 33 ? -7.184 -6.785 9.18 1 98.69 33 ALA B N 1
ATOM 2550 C CA . ALA B 1 33 ? -7.645 -8.172 9.117 1 98.69 33 ALA B CA 1
ATOM 2551 C C . ALA B 1 33 ? -6.602 -9.125 9.695 1 98.69 33 ALA B C 1
ATOM 2553 O O . ALA B 1 33 ? -5.398 -8.867 9.602 1 98.69 33 ALA B O 1
ATOM 2554 N N . SER B 1 34 ? -7.031 -10.117 10.281 1 98.12 34 SER B N 1
ATOM 2555 C CA . SER B 1 34 ? -6.223 -11.227 10.773 1 98.12 34 SER B CA 1
ATOM 2556 C C . SER B 1 34 ? -6.945 -12.555 10.602 1 98.12 34 SER B C 1
ATOM 2558 O O . SER B 1 34 ? -8.109 -12.695 10.984 1 98.12 34 SER B O 1
ATOM 2560 N N . ALA B 1 35 ? -6.184 -13.492 10.078 1 97.62 35 ALA B N 1
ATOM 2561 C CA . ALA B 1 35 ? -6.793 -14.781 9.742 1 97.62 35 ALA B CA 1
ATOM 2562 C C . ALA B 1 35 ? -7.371 -15.453 10.984 1 97.62 35 ALA B C 1
ATOM 2564 O O . ALA B 1 35 ? -8.375 -16.172 10.898 1 97.62 35 ALA B O 1
ATOM 2565 N N . ASP B 1 36 ? -6.859 -15.156 12.125 1 97.44 36 ASP B N 1
ATOM 2566 C CA . ASP B 1 36 ? -7.277 -15.852 13.336 1 97.44 36 ASP B CA 1
ATOM 2567 C C . ASP B 1 36 ? -8.352 -15.062 14.078 1 97.44 36 ASP B C 1
ATOM 2569 O O . ASP B 1 36 ? -8.828 -15.492 15.133 1 97.44 36 ASP B O 1
ATOM 2573 N N . ALA B 1 37 ? -8.758 -13.922 13.562 1 98.56 37 ALA B N 1
ATOM 2574 C CA . ALA B 1 37 ? -9.656 -13.062 14.336 1 98.56 37 ALA B CA 1
ATOM 2575 C C . ALA B 1 37 ? -10.828 -12.578 13.492 1 98.56 37 ALA B C 1
ATOM 2577 O O . ALA B 1 37 ? -11.984 -12.805 13.844 1 98.56 37 ALA B O 1
ATOM 2578 N N . GLY B 1 38 ? -10.547 -11.953 12.414 1 98.81 38 GLY B N 1
ATOM 2579 C CA . GLY B 1 38 ? -11.57 -11.336 11.586 1 98.81 38 GLY B CA 1
ATOM 2580 C C . GLY B 1 38 ? -11.07 -10.125 10.828 1 98.81 38 GLY B C 1
ATOM 2581 O O . GLY B 1 38 ? -9.883 -10.016 10.531 1 98.81 38 GLY B O 1
ATOM 2582 N N . ALA B 1 39 ? -11.984 -9.305 10.414 1 98.94 39 ALA B N 1
ATOM 2583 C CA . ALA B 1 39 ? -11.641 -8.094 9.656 1 98.94 39 ALA B CA 1
ATOM 2584 C C . ALA B 1 39 ? -12.414 -6.887 10.18 1 98.94 39 ALA B C 1
ATOM 2586 O O . ALA B 1 39 ? -13.539 -7.02 10.664 1 98.94 39 ALA B O 1
ATOM 2587 N N . ILE B 1 40 ? -11.781 -5.734 10.125 1 98.94 40 ILE B N 1
ATOM 2588 C CA . ILE B 1 40 ? -12.328 -4.484 10.633 1 98.94 40 ILE B CA 1
ATOM 2589 C C . ILE B 1 40 ? -12.008 -3.346 9.672 1 98.94 40 ILE B C 1
ATOM 2591 O O . ILE B 1 40 ? -10.875 -3.221 9.203 1 98.94 40 ILE B O 1
ATOM 2595 N N . ALA B 1 41 ? -12.969 -2.561 9.312 1 98.94 41 ALA B N 1
ATOM 2596 C CA . ALA B 1 41 ? -12.766 -1.274 8.648 1 98.94 41 ALA B CA 1
ATOM 2597 C C . ALA B 1 41 ? -13.156 -0.118 9.57 1 98.94 41 ALA B C 1
ATOM 2599 O O . ALA B 1 41 ? -14.297 -0.048 10.039 1 98.94 41 ALA B O 1
ATOM 2600 N N . THR B 1 42 ? -12.273 0.733 9.914 1 98.38 42 THR B N 1
ATOM 2601 C CA . THR B 1 42 ? -12.578 1.951 10.656 1 98.38 42 THR B CA 1
ATOM 2602 C C . THR B 1 42 ? -12.414 3.182 9.773 1 98.38 42 THR B C 1
ATOM 2604 O O . THR B 1 42 ? -11.445 3.287 9.023 1 98.38 42 THR B O 1
ATOM 2607 N N . GLN B 1 43 ? -13.375 4.055 9.773 1 97.38 43 GLN B N 1
ATOM 2608 C CA . GLN B 1 43 ? -13.406 5.227 8.906 1 97.38 43 GLN B CA 1
ATOM 2609 C C . GLN B 1 43 ? -14.25 6.344 9.523 1 97.38 43 GLN B C 1
ATOM 2611 O O . GLN B 1 43 ? -14.773 6.195 10.633 1 97.38 43 GLN B O 1
ATOM 2616 N N . SER B 1 44 ? -14.312 7.527 8.758 1 95.69 44 SER B N 1
ATOM 2617 C CA . SER B 1 44 ? -14.906 8.742 9.305 1 95.69 44 SER B CA 1
ATOM 2618 C C . SER B 1 44 ? -14.164 9.211 10.547 1 95.69 44 SER B C 1
ATOM 2620 O O . SER B 1 44 ? -14.516 8.82 11.664 1 95.69 44 SER B O 1
ATOM 2622 N N . PHE B 1 45 ? -13.25 10.227 10.352 1 93 45 PHE B N 1
ATOM 2623 C CA . PHE B 1 45 ? -12.375 10.539 11.469 1 93 45 PHE B CA 1
ATOM 2624 C C . PHE B 1 45 ? -11.914 9.273 12.18 1 93 45 PHE B C 1
ATOM 2626 O O . PHE B 1 45 ? -12.141 9.102 13.375 1 93 45 PHE B O 1
ATOM 2633 N N . ALA B 1 46 ? -11.242 8.508 11.406 1 95 46 ALA B N 1
ATOM 2634 C CA . ALA B 1 46 ? -10.93 7.129 11.789 1 95 46 ALA B CA 1
ATOM 2635 C C . ALA B 1 46 ? -10.133 7.086 13.094 1 95 46 ALA B C 1
ATOM 2637 O O . ALA B 1 46 ? -9.305 7.957 13.344 1 95 46 ALA B O 1
ATOM 2638 N N . ASN B 1 47 ? -10.477 6.168 13.93 1 96.31 47 ASN B N 1
ATOM 2639 C CA . ASN B 1 47 ? -9.648 5.75 15.055 1 96.31 47 ASN B CA 1
ATOM 2640 C C . ASN B 1 47 ? -8.891 4.465 14.742 1 96.31 47 ASN B C 1
ATOM 2642 O O . ASN B 1 47 ? -9.43 3.367 14.891 1 96.31 47 ASN B O 1
ATOM 2646 N N . VAL B 1 48 ? -7.629 4.605 14.438 1 96.06 48 VAL B N 1
ATOM 2647 C CA . VAL B 1 48 ? -6.855 3.486 13.914 1 96.06 48 VAL B CA 1
ATOM 2648 C C . VAL B 1 48 ? -6.648 2.443 15.008 1 96.06 48 VAL B C 1
ATOM 2650 O O . VAL B 1 48 ? -6.387 1.273 14.719 1 96.06 48 VAL B O 1
ATOM 2653 N N . ALA B 1 49 ? -6.855 2.764 16.234 1 95.19 49 ALA B N 1
ATOM 2654 C CA . ALA B 1 49 ? -6.719 1.805 17.328 1 95.19 49 ALA B CA 1
ATOM 2655 C C . ALA B 1 49 ? -7.844 0.776 17.297 1 95.19 49 ALA B C 1
ATOM 2657 O O . ALA B 1 49 ? -7.711 -0.313 17.859 1 95.19 49 ALA B O 1
ATOM 2658 N N . TYR B 1 50 ? -8.961 1.134 16.641 1 98.06 50 TYR B N 1
ATOM 2659 C CA . TYR B 1 50 ? -10.078 0.201 16.531 1 98.06 50 TYR B CA 1
ATOM 2660 C C . TYR B 1 50 ? -9.641 -1.096 15.867 1 98.06 50 TYR B C 1
ATOM 2662 O O . TYR B 1 50 ? -10.18 -2.166 16.156 1 98.06 50 TYR B O 1
ATOM 2670 N N . GLY B 1 51 ? -8.656 -0.993 14.953 1 97.5 51 GLY B N 1
ATOM 2671 C CA . GLY B 1 51 ? -8.164 -2.168 14.25 1 97.5 51 GLY B CA 1
ATOM 2672 C C . GLY B 1 51 ? -7.535 -3.195 15.172 1 97.5 51 GLY B C 1
ATOM 2673 O O . GLY B 1 51 ? -8.117 -4.25 15.422 1 97.5 51 GLY B O 1
ATOM 2674 N N . PRO B 1 52 ? -6.332 -2.848 15.734 1 96.31 52 PRO B N 1
ATOM 2675 C CA . PRO B 1 52 ? -5.637 -3.824 16.578 1 96.31 52 PRO B CA 1
ATOM 2676 C C . PRO B 1 52 ? -6.426 -4.191 17.828 1 96.31 52 PRO B C 1
ATOM 2678 O O . PRO B 1 52 ? -6.465 -5.363 18.219 1 96.31 52 PRO B O 1
ATOM 2681 N N . GLU B 1 53 ? -7.09 -3.238 18.453 1 97.75 53 GLU B N 1
ATOM 2682 C CA . GLU B 1 53 ? -7.863 -3.531 19.656 1 97.75 53 GLU B CA 1
ATOM 2683 C C . GLU B 1 53 ? -9.07 -4.41 19.344 1 97.75 53 GLU B C 1
ATOM 2685 O O . GLU B 1 53 ? -9.383 -5.336 20.078 1 97.75 53 GLU B O 1
ATOM 2690 N N . GLY B 1 54 ? -9.742 -4.078 18.266 1 98.81 54 GLY B N 1
ATOM 2691 C CA . GLY B 1 54 ? -10.875 -4.891 17.844 1 98.81 54 GLY B CA 1
ATOM 2692 C C . GLY B 1 54 ? -10.484 -6.316 17.5 1 98.81 54 GLY B C 1
ATOM 2693 O O . GLY B 1 54 ? -11.188 -7.262 17.875 1 98.81 54 GLY B O 1
ATOM 2694 N N . LEU B 1 55 ? -9.391 -6.5 16.828 1 98.75 55 LEU B N 1
ATOM 2695 C CA . LEU B 1 55 ? -8.922 -7.836 16.484 1 98.75 55 LEU B CA 1
ATOM 2696 C C . LEU B 1 55 ? -8.562 -8.633 17.734 1 98.75 55 LEU B C 1
ATOM 2698 O O . LEU B 1 55 ? -8.805 -9.836 17.797 1 98.75 55 LEU B O 1
ATOM 2702 N N . ASP B 1 56 ? -7.957 -7.922 18.688 1 98.62 56 ASP B N 1
ATOM 2703 C CA . ASP B 1 56 ? -7.652 -8.578 19.953 1 98.62 56 ASP B CA 1
ATOM 2704 C C . ASP B 1 56 ? -8.922 -9.086 20.641 1 98.62 56 ASP B C 1
ATOM 2706 O O . ASP B 1 56 ? -8.961 -10.211 21.141 1 98.62 56 ASP B O 1
ATOM 2710 N N . LEU B 1 57 ? -9.93 -8.234 20.672 1 98.88 57 LEU B N 1
ATOM 2711 C CA . LEU B 1 57 ? -11.195 -8.609 21.281 1 98.88 57 LEU B CA 1
ATOM 2712 C C . LEU B 1 57 ? -11.828 -9.789 20.547 1 98.88 57 LEU B C 1
ATOM 2714 O O . LEU B 1 57 ? -12.352 -10.703 21.172 1 98.88 57 LEU B O 1
ATOM 2718 N N . LEU B 1 58 ? -11.773 -9.812 19.234 1 98.88 58 LEU B N 1
ATOM 2719 C CA . LEU B 1 58 ? -12.281 -10.938 18.469 1 98.88 58 LEU B CA 1
ATOM 2720 C C . LEU B 1 58 ? -11.523 -12.219 18.812 1 98.88 58 LEU B C 1
ATOM 2722 O O . LEU B 1 58 ? -12.133 -13.281 18.953 1 98.88 58 LEU B O 1
ATOM 2726 N N . ARG B 1 59 ? -10.227 -12.133 18.938 1 98.12 59 ARG B N 1
ATOM 2727 C CA . ARG B 1 59 ? -9.383 -13.281 19.266 1 98.12 59 ARG B CA 1
ATOM 2728 C C . ARG B 1 59 ? -9.75 -13.859 20.625 1 98.12 59 ARG B C 1
ATOM 2730 O O . ARG B 1 59 ? -9.664 -15.07 20.828 1 98.12 59 ARG B O 1
ATOM 2737 N N . GLU B 1 60 ? -10.141 -12.969 21.453 1 98.38 60 GLU B N 1
ATOM 2738 C CA . GLU B 1 60 ? -10.523 -13.367 22.797 1 98.38 60 GLU B CA 1
ATOM 2739 C C . GLU B 1 60 ? -11.906 -14.016 22.812 1 98.38 60 GLU B C 1
ATOM 2741 O O . GLU B 1 60 ? -12.344 -14.523 23.844 1 98.38 60 GLU B O 1
ATOM 2746 N N . GLY B 1 61 ? -12.625 -13.883 21.766 1 98.31 61 GLY B N 1
ATOM 2747 C CA . GLY B 1 61 ? -13.883 -14.617 21.656 1 98.31 61 GLY B CA 1
ATOM 2748 C C . GLY B 1 61 ? -15.102 -13.719 21.656 1 98.31 61 GLY B C 1
ATOM 2749 O O . GLY B 1 61 ? -16.234 -14.203 21.625 1 98.31 61 GLY B O 1
ATOM 2750 N N . HIS B 1 62 ? -14.914 -12.383 21.656 1 98.81 62 HIS B N 1
ATOM 2751 C CA . HIS B 1 62 ? -16.047 -11.469 21.594 1 98.81 62 HIS B CA 1
ATOM 2752 C C . HIS B 1 62 ? -16.688 -11.453 20.203 1 98.81 62 HIS B C 1
ATOM 2754 O O . HIS B 1 62 ? -15.977 -11.555 19.203 1 98.81 62 HIS B O 1
ATOM 2760 N N . SER B 1 63 ? -18.031 -11.344 20.203 1 98.75 63 SER B N 1
ATOM 2761 C CA . SER B 1 63 ? -18.719 -11.18 18.922 1 98.75 63 SER B CA 1
ATOM 2762 C C . SER B 1 63 ? -18.453 -9.805 18.328 1 98.75 63 SER B C 1
ATOM 2764 O O . SER B 1 63 ? -18 -8.891 19.031 1 98.75 63 SER B O 1
ATOM 2766 N N . ALA B 1 64 ? -18.766 -9.703 17.062 1 98.88 64 ALA B N 1
ATOM 2767 C CA . ALA B 1 64 ? -18.609 -8.414 16.391 1 98.88 64 ALA B CA 1
ATOM 2768 C C . ALA B 1 64 ? -19.406 -7.32 17.094 1 98.88 64 ALA B C 1
ATOM 2770 O O . ALA B 1 64 ? -18.922 -6.195 17.25 1 98.88 64 ALA B O 1
ATOM 2771 N N . GLU B 1 65 ? -20.609 -7.637 17.531 1 98.81 65 GLU B N 1
ATOM 2772 C CA . GLU B 1 65 ? -21.438 -6.668 18.234 1 98.81 65 GLU B CA 1
ATOM 2773 C C . GLU B 1 65 ? -20.797 -6.227 19.531 1 98.81 65 GLU B C 1
ATOM 2775 O O . GLU B 1 65 ? -20.797 -5.039 19.875 1 98.81 65 GLU B O 1
ATOM 2780 N N . GLU B 1 66 ? -20.281 -7.184 20.234 1 98.88 66 GLU B N 1
ATOM 2781 C CA . GLU B 1 66 ? -19.609 -6.875 21.484 1 98.88 66 GLU B CA 1
ATOM 2782 C C . GLU B 1 66 ? -18.359 -6.016 21.266 1 98.88 66 GLU B C 1
ATOM 2784 O O . GLU B 1 66 ? -18.062 -5.125 22.062 1 98.88 66 GLU B O 1
ATOM 2789 N N . VAL B 1 67 ? -17.656 -6.289 20.219 1 98.94 67 VAL B N 1
ATOM 2790 C CA . VAL B 1 67 ? -16.453 -5.531 19.875 1 98.94 67 VAL B CA 1
ATOM 2791 C C . VAL B 1 67 ? -16.828 -4.086 19.562 1 98.94 67 VAL B C 1
ATOM 2793 O O . VAL B 1 67 ? -16.188 -3.148 20.047 1 98.94 67 VAL B O 1
ATOM 2796 N N . VAL B 1 68 ? -17.875 -3.91 18.75 1 98.88 68 VAL B N 1
ATOM 2797 C CA . VAL B 1 68 ? -18.328 -2.566 18.438 1 98.88 68 VAL B CA 1
ATOM 2798 C C . VAL B 1 68 ? -18.688 -1.814 19.719 1 98.88 68 VAL B C 1
ATOM 2800 O O . VAL B 1 68 ? -18.281 -0.664 19.891 1 98.88 68 VAL B O 1
ATOM 2803 N N . GLU B 1 69 ? -19.422 -2.459 20.547 1 98.81 69 GLU B N 1
ATOM 2804 C CA . GLU B 1 69 ? -19.859 -1.835 21.797 1 98.81 69 GLU B CA 1
ATOM 2805 C C . GLU B 1 69 ? -18.656 -1.435 22.656 1 98.81 69 GLU B C 1
ATOM 2807 O O . GLU B 1 69 ? -18.594 -0.318 23.172 1 98.81 69 GLU B O 1
ATOM 2812 N N . GLU B 1 70 ? -17.719 -2.32 22.766 1 98.75 70 GLU B N 1
ATOM 2813 C CA . GLU B 1 70 ? -16.562 -2.053 23.609 1 98.75 70 GLU B CA 1
ATOM 2814 C C . GLU B 1 70 ? -15.727 -0.905 23.031 1 98.75 70 GLU B C 1
ATOM 2816 O O . GLU B 1 70 ? -15.336 0.005 23.766 1 98.75 70 GLU B O 1
ATOM 2821 N N . LEU B 1 71 ? -15.469 -0.928 21.75 1 98.69 71 LEU B N 1
ATOM 2822 C CA . LEU B 1 71 ? -14.648 0.099 21.125 1 98.69 71 LEU B CA 1
ATOM 2823 C C . LEU B 1 71 ? -15.32 1.465 21.203 1 98.69 71 LEU B C 1
ATOM 2825 O O . LEU B 1 71 ? -14.68 2.455 21.562 1 98.69 71 LEU B O 1
ATOM 2829 N N . THR B 1 72 ? -16.594 1.534 20.938 1 98.56 72 THR B N 1
ATOM 2830 C CA . THR B 1 72 ? -17.281 2.816 20.844 1 98.56 72 THR B CA 1
ATOM 2831 C C . THR B 1 72 ? -17.578 3.377 22.234 1 98.56 72 THR B C 1
ATOM 2833 O O . THR B 1 72 ? -17.578 4.594 22.438 1 98.56 72 THR B O 1
ATOM 2836 N N . SER B 1 73 ? -17.797 2.51 23.219 1 98.38 73 SER B N 1
ATOM 2837 C CA . SER B 1 73 ? -18.062 2.973 24.578 1 98.38 73 SER B CA 1
ATOM 2838 C C . SER B 1 73 ? -16.828 3.598 25.203 1 98.38 73 SER B C 1
ATOM 2840 O O . SER B 1 73 ? -16.922 4.477 26.062 1 98.38 73 SER B O 1
ATOM 2842 N N . ALA B 1 74 ? -15.695 3.221 24.75 1 97.62 74 ALA B N 1
ATOM 2843 C CA . ALA B 1 74 ? -14.43 3.693 25.312 1 97.62 74 ALA B CA 1
ATOM 2844 C C . ALA B 1 74 ? -13.93 4.934 24.578 1 97.62 74 ALA B C 1
ATOM 2846 O O . ALA B 1 74 ? -12.883 5.484 24.922 1 97.62 74 ALA B O 1
ATOM 2847 N N . ASP B 1 75 ? -14.672 5.371 23.562 1 97.56 75 ASP B N 1
ATOM 2848 C CA . ASP B 1 75 ? -14.234 6.445 22.672 1 97.56 75 ASP B CA 1
ATOM 2849 C C . ASP B 1 75 ? -15.203 7.625 22.719 1 97.56 75 ASP B C 1
ATOM 2851 O O . ASP B 1 75 ? -16.266 7.586 22.094 1 97.56 75 ASP B O 1
ATOM 2855 N N . ASP B 1 76 ? -14.773 8.758 23.312 1 97.5 76 ASP B N 1
ATOM 2856 C CA . ASP B 1 76 ? -15.625 9.938 23.438 1 97.5 76 ASP B CA 1
ATOM 2857 C C . ASP B 1 76 ? -15.953 10.523 22.062 1 97.5 76 ASP B C 1
ATOM 2859 O O . ASP B 1 76 ? -16.953 11.227 21.906 1 97.5 76 ASP B O 1
ATOM 2863 N N . GLU B 1 77 ? -15.219 10.156 21.031 1 97.38 77 GLU B N 1
ATOM 2864 C CA . GLU B 1 77 ? -15.438 10.703 19.688 1 97.38 77 GLU B CA 1
ATOM 2865 C C . GLU B 1 77 ? -16.172 9.695 18.797 1 97.38 77 GLU B C 1
ATOM 2867 O O . GLU B 1 77 ? -16.281 9.898 17.594 1 97.38 77 GLU B O 1
ATOM 2872 N N . ALA B 1 78 ? -16.703 8.617 19.375 1 98.06 78 ALA B N 1
ATOM 2873 C CA . ALA B 1 78 ? -17.391 7.559 18.641 1 98.06 78 ALA B CA 1
ATOM 2874 C C . ALA B 1 78 ? -18.5 8.125 17.781 1 98.06 78 ALA B C 1
ATOM 2876 O O . ALA B 1 78 ? -18.734 7.641 16.672 1 98.06 78 ALA B O 1
ATOM 2877 N N . PRO B 1 79 ? -19.203 9.195 18.234 1 97.94 79 PRO B N 1
ATOM 2878 C CA . PRO B 1 79 ? -20.281 9.711 17.391 1 97.94 79 PRO B CA 1
ATOM 2879 C C . PRO B 1 79 ? -19.797 10.172 16.031 1 97.94 79 PRO B C 1
ATOM 2881 O O . PRO B 1 79 ? -20.594 10.305 15.094 1 97.94 79 PRO B O 1
ATOM 2884 N N . GLN B 1 80 ? -18.516 10.391 15.836 1 97.12 80 GLN B N 1
ATOM 2885 C CA . GLN B 1 80 ? -17.953 10.844 14.57 1 97.12 80 GLN B CA 1
ATOM 2886 C C . GLN B 1 80 ? -17.375 9.672 13.781 1 97.12 80 GLN B C 1
ATOM 2888 O O . GLN B 1 80 ? -16.938 9.844 12.641 1 97.12 80 GLN B O 1
ATOM 2893 N N . ARG B 1 81 ? -17.406 8.508 14.406 1 97.69 81 ARG B N 1
ATOM 2894 C CA . ARG B 1 81 ? -16.703 7.363 13.828 1 97.69 81 ARG B CA 1
ATOM 2895 C C . ARG B 1 81 ? -17.656 6.469 13.047 1 97.69 81 ARG B C 1
ATOM 2897 O O . ARG B 1 81 ? -18.875 6.523 13.242 1 97.69 81 ARG B O 1
ATOM 2904 N N . GLN B 1 82 ? -17.125 5.688 12.203 1 98.38 82 GLN B N 1
ATOM 2905 C CA . GLN B 1 82 ? -17.797 4.582 11.523 1 98.38 82 GLN B CA 1
ATOM 2906 C C . GLN B 1 82 ? -16.906 3.346 11.477 1 98.38 82 GLN B C 1
ATOM 2908 O O . GLN B 1 82 ? -15.703 3.451 11.227 1 98.38 82 GLN B O 1
ATOM 2913 N N . VAL B 1 83 ? -17.469 2.168 11.812 1 98.81 83 VAL B N 1
ATOM 2914 C CA . VAL B 1 83 ? -16.672 0.943 11.852 1 98.81 83 VAL B CA 1
ATOM 2915 C C . VAL B 1 83 ? -17.531 -0.241 11.414 1 98.81 83 VAL B C 1
ATOM 2917 O O . VAL B 1 83 ? -18.734 -0.285 11.695 1 98.81 83 VAL B O 1
ATOM 2920 N N . GLY B 1 84 ? -17 -1.11 10.578 1 98.88 84 GLY B N 1
ATOM 2921 C CA . GLY B 1 84 ? -17.562 -2.408 10.227 1 98.88 84 GLY B CA 1
ATOM 2922 C C . GLY B 1 84 ? -16.672 -3.566 10.633 1 98.88 84 GLY B C 1
ATOM 2923 O O . GLY B 1 84 ? -15.445 -3.486 10.523 1 98.88 84 GLY B O 1
ATOM 2924 N N . ILE B 1 85 ? -17.312 -4.648 11.148 1 98.94 85 ILE B N 1
ATOM 2925 C CA . ILE B 1 85 ? -16.547 -5.75 11.711 1 98.94 85 ILE B CA 1
ATOM 2926 C C . ILE B 1 85 ? -17.188 -7.082 11.305 1 98.94 85 ILE B C 1
ATOM 2928 O O . ILE B 1 85 ? -18.406 -7.234 11.336 1 98.94 85 ILE B O 1
ATOM 2932 N N . VAL B 1 86 ? -16.344 -8.008 10.898 1 98.94 86 VAL B N 1
ATOM 2933 C CA . VAL B 1 86 ? -16.734 -9.406 10.789 1 98.94 86 VAL B CA 1
ATOM 2934 C C . VAL B 1 86 ? -15.766 -10.273 11.602 1 98.94 86 VAL B C 1
ATOM 2936 O O . VAL B 1 86 ? -14.555 -10.062 11.562 1 98.94 86 VAL B O 1
ATOM 2939 N N . GLY B 1 87 ? -16.281 -11.172 12.398 1 98.75 87 GLY B N 1
ATOM 2940 C CA . GLY B 1 87 ? -15.453 -12.109 13.141 1 98.75 87 GLY B CA 1
ATOM 2941 C C . GLY B 1 87 ? -15.297 -13.445 12.438 1 98.75 87 GLY B C 1
ATOM 2942 O O . GLY B 1 87 ? -16.094 -13.797 11.562 1 98.75 87 GLY B O 1
ATOM 2943 N N . GLN B 1 88 ? -14.281 -14.18 12.812 1 97.88 88 GLN B N 1
ATOM 2944 C CA . GLN B 1 88 ? -14.102 -15.531 12.305 1 97.88 88 GLN B CA 1
ATOM 2945 C C . GLN B 1 88 ? -15.25 -16.438 12.734 1 97.88 88 GLN B C 1
ATOM 2947 O O . GLN B 1 88 ? -15.492 -17.469 12.109 1 97.88 88 GLN B O 1
ATOM 2952 N N . ASP B 1 89 ? -15.914 -16.031 13.742 1 96.88 89 ASP B N 1
ATOM 2953 C CA . ASP B 1 89 ? -17.047 -16.797 14.234 1 96.88 89 ASP B CA 1
ATOM 2954 C C . ASP B 1 89 ? -18.297 -16.547 13.391 1 96.88 89 ASP B C 1
ATOM 2956 O O . ASP B 1 89 ? -19.359 -17.125 13.641 1 96.88 89 ASP B O 1
ATOM 2960 N N . GLY B 1 90 ? -18.219 -15.664 12.492 1 96.69 90 GLY B N 1
ATOM 2961 C CA . GLY B 1 90 ? -19.312 -15.383 11.586 1 96.69 90 GLY B CA 1
ATOM 2962 C C . GLY B 1 90 ? -20.156 -14.195 12.023 1 96.69 90 GLY B C 1
ATOM 2963 O O . GLY B 1 90 ? -21.016 -13.734 11.281 1 96.69 90 GLY B O 1
ATOM 2964 N N . SER B 1 91 ? -19.891 -13.625 13.156 1 98.56 91 SER B N 1
ATOM 2965 C CA . SER B 1 91 ? -20.641 -12.461 13.617 1 98.56 91 SER B CA 1
ATOM 2966 C C . SER B 1 91 ? -20.297 -11.227 12.797 1 98.56 91 SER B C 1
ATOM 2968 O O . SER B 1 91 ? -19.172 -11.078 12.336 1 98.56 91 SER B O 1
ATOM 2970 N N . VAL B 1 92 ? -21.266 -10.352 12.594 1 98.81 92 VAL B N 1
ATOM 2971 C CA . VAL B 1 92 ? -21.094 -9.102 11.867 1 98.81 92 VAL B CA 1
ATOM 2972 C C . VAL B 1 92 ? -21.719 -7.949 12.656 1 98.81 92 VAL B C 1
ATOM 2974 O O . VAL B 1 92 ? -22.734 -8.125 13.336 1 98.81 92 VAL B O 1
ATOM 2977 N N . ALA B 1 93 ? -21.078 -6.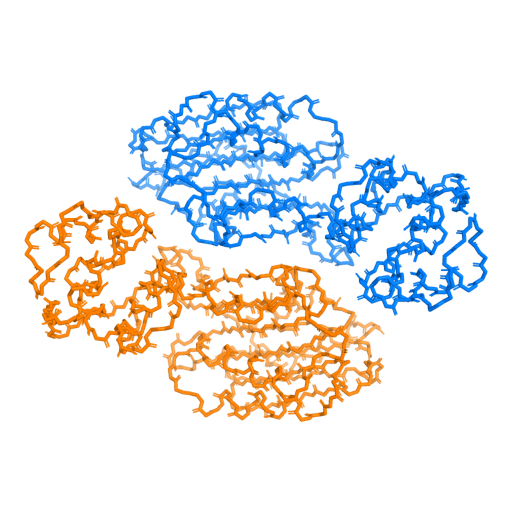824 12.578 1 98.88 93 ALA B N 1
ATOM 2978 C CA . ALA B 1 93 ? -21.641 -5.617 13.18 1 98.88 93 ALA B CA 1
ATOM 2979 C C . ALA B 1 93 ? -21.047 -4.359 12.555 1 98.88 93 ALA B C 1
ATOM 2981 O O . ALA B 1 93 ? -19.891 -4.363 12.117 1 98.88 93 ALA B O 1
ATOM 2982 N N . ALA B 1 94 ? -21.828 -3.383 12.5 1 98.56 94 ALA B N 1
ATOM 2983 C CA . ALA B 1 94 ? -21.391 -2.074 12.031 1 98.56 94 ALA B CA 1
ATOM 2984 C C . ALA B 1 94 ? -21.906 -0.96 12.938 1 98.56 94 ALA B C 1
ATOM 2986 O O . ALA B 1 94 ? -22.938 -1.123 13.602 1 98.56 94 ALA B O 1
ATOM 2987 N N . PHE B 1 95 ? -21.203 0.093 13.023 1 98.62 95 PHE B N 1
ATOM 2988 C CA . PHE B 1 95 ? -21.547 1.293 13.766 1 98.62 95 PHE B CA 1
ATOM 2989 C C . PHE B 1 95 ? -21.312 2.543 12.93 1 98.62 95 PHE B C 1
ATOM 2991 O O . PHE B 1 95 ? -20.219 2.725 12.375 1 98.62 95 PHE B O 1
ATOM 2998 N N . THR B 1 96 ? -22.344 3.293 12.812 1 97.56 96 THR B N 1
ATOM 2999 C CA . THR B 1 96 ? -22.25 4.617 12.203 1 97.56 96 THR B CA 1
ATOM 3000 C C . THR B 1 96 ? -22.641 5.699 13.211 1 97.56 96 THR B C 1
ATOM 3002 O O . THR B 1 96 ? -23.812 5.836 13.555 1 97.56 96 THR B O 1
ATOM 3005 N N . GLY B 1 97 ? -21.641 6.445 13.578 1 97.5 97 GLY B N 1
ATOM 3006 C CA . GLY B 1 97 ? -21.891 7.5 14.547 1 97.5 97 GLY B CA 1
ATOM 3007 C C . GLY B 1 97 ? -22.891 8.539 14.055 1 97.5 97 GLY B C 1
ATOM 3008 O O . GLY B 1 97 ? -22.922 8.859 12.867 1 97.5 97 GLY B O 1
ATOM 3009 N N . GLU B 1 98 ? -23.594 9.203 14.945 1 95.5 98 GLU B N 1
ATOM 3010 C CA . GLU B 1 98 ? -24.672 10.125 14.609 1 95.5 98 GLU B CA 1
ATOM 3011 C C . GLU B 1 98 ? -24.125 11.43 14.039 1 95.5 98 GLU B C 1
ATOM 3013 O O . GLU B 1 98 ? -24.859 12.188 13.406 1 95.5 98 GLU B O 1
ATOM 3018 N N . GLU B 1 99 ? -22.859 11.641 14.273 1 95.31 99 GLU B N 1
ATOM 3019 C CA . GLU B 1 99 ? -22.266 12.898 13.82 1 95.31 99 GLU B CA 1
ATOM 3020 C C . GLU B 1 99 ? -21.469 12.703 12.539 1 95.31 99 GLU B C 1
ATOM 3022 O O . GLU B 1 99 ? -20.797 13.625 12.07 1 95.31 99 GLU B O 1
ATOM 3027 N N . CYS B 1 100 ? -21.562 11.477 12.008 1 92.69 100 CYS B N 1
ATOM 3028 C CA . CYS B 1 100 ? -20.938 11.281 10.695 1 92.69 100 CYS B CA 1
ATOM 3029 C C . CYS B 1 100 ? -21.609 12.164 9.648 1 92.69 100 CYS B C 1
ATOM 3031 O O . CYS B 1 100 ? -22.812 12.438 9.719 1 92.69 100 CYS B O 1
ATOM 3033 N N . PHE B 1 101 ? -20.844 12.672 8.75 1 85.56 101 PHE B N 1
ATOM 3034 C CA . PHE B 1 101 ? -21.344 13.578 7.727 1 85.56 101 PHE B CA 1
ATOM 3035 C C . PHE B 1 101 ? -22.406 12.891 6.867 1 85.56 101 PHE B C 1
ATOM 3037 O O . PHE B 1 101 ? -22.438 11.664 6.785 1 85.56 101 PHE B O 1
ATOM 3044 N N . ASP B 1 102 ? -23.156 13.656 6.172 1 77.75 102 ASP B N 1
ATOM 3045 C CA . ASP B 1 102 ? -24.406 13.258 5.543 1 77.75 102 ASP B CA 1
ATOM 3046 C C . ASP B 1 102 ? -24.188 12.102 4.57 1 77.75 102 ASP B C 1
ATOM 3048 O O . ASP B 1 102 ? -23.172 12.047 3.873 1 77.75 102 ASP B O 1
ATOM 3052 N N . HIS B 1 103 ? -25.25 11.281 4.594 1 84.19 103 HIS B N 1
ATOM 3053 C CA . HIS B 1 103 ? -25.453 10.055 3.828 1 84.19 103 HIS B CA 1
ATOM 3054 C C . HIS B 1 103 ? -24.547 8.938 4.316 1 84.19 103 HIS B C 1
ATOM 3056 O O . HIS B 1 103 ? -23.953 8.211 3.512 1 84.19 103 HIS B O 1
ATOM 3062 N N . ALA B 1 104 ? -24.281 9.062 5.598 1 92.69 104 ALA B N 1
ATOM 3063 C CA . ALA B 1 104 ? -23.578 7.953 6.223 1 92.69 104 ALA B CA 1
ATOM 3064 C C . ALA B 1 104 ? -24.531 6.816 6.57 1 92.69 104 ALA B C 1
ATOM 3066 O O . ALA B 1 104 ? -25.641 7.059 7.082 1 92.69 104 ALA B O 1
ATOM 3067 N N . SER B 1 105 ? -24.156 5.629 6.207 1 94.62 105 SER B N 1
ATOM 3068 C CA . SER B 1 105 ? -25 4.469 6.484 1 94.62 105 SER B CA 1
ATOM 3069 C C . SER B 1 105 ? -24.188 3.174 6.387 1 94.62 105 SER B C 1
ATOM 3071 O O . SER B 1 105 ? -23.047 3.182 5.953 1 94.62 105 SER B O 1
ATOM 3073 N N . ASP B 1 106 ? -24.781 2.17 6.879 1 96.31 106 ASP B N 1
ATOM 3074 C CA . ASP B 1 106 ? -24.203 0.837 6.742 1 96.31 106 ASP B CA 1
ATOM 3075 C C . ASP B 1 106 ? -25.281 -0.21 6.488 1 96.31 106 ASP B C 1
ATOM 3077 O O . ASP B 1 106 ? -26.469 0.067 6.66 1 96.31 106 ASP B O 1
ATOM 3081 N N . ARG B 1 107 ? -24.844 -1.3 5.98 1 97.12 107 ARG B N 1
ATOM 3082 C CA . ARG B 1 107 ? -25.672 -2.479 5.754 1 97.12 107 ARG B CA 1
ATOM 3083 C C . ARG B 1 107 ? -24.938 -3.752 6.16 1 97.12 107 ARG B C 1
ATOM 3085 O O . ARG B 1 107 ? -23.75 -3.908 5.875 1 97.12 107 ARG B O 1
ATOM 3092 N N . GLN B 1 108 ? -25.672 -4.555 6.879 1 98.19 108 GLN B N 1
ATOM 3093 C CA . GLN B 1 108 ? -25.109 -5.832 7.312 1 98.19 108 GLN B CA 1
ATOM 3094 C C . GLN B 1 108 ? -25.766 -6.996 6.582 1 98.19 108 GLN B C 1
ATOM 3096 O O . GLN B 1 108 ? -26.984 -7.004 6.387 1 98.19 108 GLN B O 1
ATOM 3101 N N . GLY B 1 109 ? -25 -7.918 6.082 1 98 109 GLY B N 1
ATOM 3102 C CA . GLY B 1 109 ? -25.469 -9.148 5.457 1 98 109 GLY B CA 1
ATOM 3103 C C . GLY B 1 109 ? -24.797 -10.391 6.016 1 98 109 GLY B C 1
ATOM 3104 O O . GLY B 1 109 ? -24.188 -10.344 7.086 1 98 109 GLY B O 1
ATOM 3105 N N . ASP B 1 110 ? -25.062 -11.516 5.273 1 96.88 110 ASP B N 1
ATOM 3106 C CA . ASP B 1 110 ? -24.453 -12.766 5.695 1 96.88 110 ASP B CA 1
ATOM 3107 C C . ASP B 1 110 ? -22.938 -12.727 5.48 1 96.88 110 ASP B C 1
ATOM 3109 O O . ASP B 1 110 ? -22.469 -12.867 4.352 1 96.88 110 ASP B O 1
ATOM 3113 N N . HIS B 1 111 ? -22.172 -12.469 6.559 1 97.19 111 HIS B N 1
ATOM 3114 C CA . HIS B 1 111 ? -20.719 -12.539 6.594 1 97.19 111 HIS B CA 1
ATOM 3115 C C . HIS B 1 111 ? -20.094 -11.266 6.043 1 97.19 111 HIS B C 1
ATOM 3117 O O . HIS B 1 111 ? -18.953 -11.281 5.562 1 97.19 111 HIS B O 1
ATOM 3123 N N . TYR B 1 112 ? -20.859 -10.172 5.984 1 98.88 112 TYR B N 1
ATOM 3124 C CA . TYR B 1 112 ? -20.219 -8.938 5.539 1 98.88 112 TYR B CA 1
ATOM 3125 C C . TYR B 1 112 ? -20.938 -7.715 6.109 1 98.88 112 TYR B C 1
ATOM 3127 O O . TYR B 1 112 ? -22.094 -7.805 6.531 1 98.88 112 TYR B O 1
ATOM 3135 N N . THR B 1 113 ? -20.266 -6.637 6.195 1 98.81 113 THR B N 1
ATOM 3136 C CA . THR B 1 113 ? -20.828 -5.301 6.383 1 98.81 113 THR B CA 1
ATOM 3137 C C . THR B 1 113 ? -20.312 -4.348 5.309 1 98.81 113 THR B C 1
ATOM 3139 O O . THR B 1 113 ? -19.172 -4.453 4.871 1 98.81 113 THR B O 1
ATOM 3142 N N . VAL B 1 114 ? -21.156 -3.508 4.82 1 98.44 114 VAL B N 1
ATOM 3143 C CA . VAL B 1 114 ? -20.781 -2.377 3.98 1 98.44 114 VAL B CA 1
ATOM 3144 C C . VAL B 1 114 ? -21.109 -1.068 4.695 1 98.44 114 VAL B C 1
ATOM 3146 O O . VAL B 1 114 ? -22.125 -0.969 5.375 1 98.44 114 VAL B O 1
ATOM 3149 N N . GLN B 1 115 ? -20.203 -0.154 4.625 1 97.75 115 GLN B N 1
ATOM 3150 C CA . GLN B 1 115 ? -20.422 1.144 5.258 1 97.75 115 GLN B CA 1
ATOM 3151 C C . GLN B 1 115 ? -19.828 2.27 4.414 1 97.75 115 GLN B C 1
ATOM 3153 O O . GLN B 1 115 ? -18.922 2.039 3.609 1 97.75 115 GLN B O 1
ATOM 3158 N N . GLY B 1 116 ? -20.375 3.463 4.551 1 96.31 116 GLY B N 1
ATOM 3159 C CA . GLY B 1 116 ? -19.875 4.648 3.865 1 96.31 116 GLY B CA 1
ATOM 3160 C C . GLY B 1 116 ? -20.297 5.941 4.539 1 96.31 116 GLY B C 1
ATOM 3161 O O . GLY B 1 116 ? -21.266 5.969 5.293 1 96.31 116 GLY B O 1
ATOM 3162 N N . ASN B 1 117 ? -19.469 6.93 4.379 1 94 117 ASN B N 1
ATOM 3163 C CA . ASN B 1 117 ? -19.75 8.289 4.828 1 94 117 ASN B CA 1
ATOM 3164 C C . ASN B 1 117 ? -19.406 9.312 3.75 1 94 117 ASN B C 1
ATOM 3166 O O . ASN B 1 117 ? -18.594 9.047 2.867 1 94 117 ASN B O 1
ATOM 3170 N N . ILE B 1 118 ? -20.141 10.469 3.793 1 90.25 118 ILE B N 1
ATOM 3171 C CA . ILE B 1 118 ? -20.047 11.523 2.795 1 90.25 118 ILE B CA 1
ATOM 3172 C C . ILE B 1 118 ? -20.328 10.953 1.407 1 90.25 118 ILE B C 1
ATOM 3174 O O . ILE B 1 118 ? -19.594 11.219 0.458 1 90.25 118 ILE B O 1
ATOM 3178 N N . LEU B 1 119 ? -21.344 10.102 1.353 1 87 119 LEU B N 1
ATOM 3179 C CA . LEU B 1 119 ? -21.734 9.477 0.099 1 87 119 LEU B CA 1
ATOM 3180 C C . LEU B 1 119 ? -22.625 10.406 -0.719 1 87 119 LEU B C 1
ATOM 3182 O O . LEU B 1 119 ? -23.266 11.305 -0.167 1 87 119 LEU B O 1
ATOM 3186 N N . GLU B 1 120 ? -22.641 10.164 -1.99 1 83 120 GLU B N 1
ATOM 3187 C CA . GLU B 1 120 ? -23.562 10.898 -2.844 1 83 120 GLU B CA 1
ATOM 3188 C C . GLU B 1 120 ? -25.016 10.57 -2.492 1 83 120 GLU B C 1
ATOM 3190 O O . GLU B 1 120 ? -25.891 11.43 -2.568 1 83 120 GLU B O 1
ATOM 3195 N N . ASN B 1 121 ? -25.188 9.297 -2.191 1 83.19 121 ASN B N 1
ATOM 3196 C CA . ASN B 1 121 ? -26.516 8.805 -1.862 1 83.19 121 ASN B CA 1
ATOM 3197 C C . ASN B 1 121 ? -26.453 7.48 -1.103 1 83.19 121 ASN B C 1
ATOM 3199 O O . ASN B 1 121 ? -25.391 6.875 -0.985 1 83.19 121 ASN B O 1
ATOM 3203 N N . ARG B 1 122 ? -27.609 7.102 -0.643 1 83.31 122 ARG B N 1
ATOM 3204 C CA . ARG B 1 122 ? -27.703 5.852 0.105 1 83.31 122 ARG B CA 1
ATOM 3205 C C . ARG B 1 122 ? -27.594 4.648 -0.824 1 83.31 122 ARG B C 1
ATOM 3207 O O . ARG B 1 122 ? -27.266 3.545 -0.383 1 83.31 122 ARG B O 1
ATOM 3214 N N . GLU B 1 123 ? -27.859 4.816 -1.935 1 91.69 123 GLU B N 1
ATOM 3215 C CA . GLU B 1 123 ? -27.859 3.723 -2.902 1 91.69 123 GLU B CA 1
ATOM 3216 C C . GLU B 1 123 ? -26.469 3.098 -3.023 1 91.69 123 GLU B C 1
ATOM 3218 O O . GLU B 1 123 ? -26.344 1.932 -3.4 1 91.69 123 GLU B O 1
ATOM 3223 N N . THR B 1 124 ? -25.422 3.832 -2.65 1 92.81 124 THR B N 1
ATOM 3224 C CA . THR B 1 124 ? -24.047 3.344 -2.721 1 92.81 124 THR B CA 1
ATOM 3225 C C . THR B 1 124 ? -23.875 2.086 -1.874 1 92.81 124 THR B C 1
ATOM 3227 O O . THR B 1 124 ? -23.422 1.056 -2.369 1 92.81 124 THR B O 1
ATOM 3230 N N . VAL B 1 125 ? -24.328 2.082 -0.684 1 95.44 125 VAL B N 1
ATOM 3231 C CA . VAL B 1 125 ? -24.141 0.982 0.258 1 95.44 125 VAL B CA 1
ATOM 3232 C C . VAL B 1 125 ? -25 -0.213 -0.179 1 95.44 125 VAL B C 1
ATOM 3234 O O . VAL B 1 125 ? -24.547 -1.358 -0.112 1 95.44 125 VAL B O 1
ATOM 3237 N N . ASP B 1 126 ? -26.172 0.012 -0.62 1 96.56 126 ASP B N 1
ATOM 3238 C CA . ASP B 1 126 ? -27.047 -1.062 -1.084 1 96.56 126 ASP B CA 1
ATOM 3239 C C . ASP B 1 126 ? -26.453 -1.76 -2.309 1 96.56 126 ASP B C 1
ATOM 3241 O O . ASP B 1 126 ? -26.469 -2.99 -2.393 1 96.56 126 ASP B O 1
ATOM 3245 N N . ALA B 1 127 ? -25.969 -0.938 -3.23 1 97.88 127 ALA B N 1
ATOM 3246 C CA . ALA B 1 127 ? -25.359 -1.483 -4.441 1 97.88 127 ALA B CA 1
ATOM 3247 C C . ALA B 1 127 ? -24.141 -2.346 -4.109 1 97.88 127 ALA B C 1
ATOM 3249 O O . ALA B 1 127 ? -23.922 -3.381 -4.746 1 97.88 127 ALA B O 1
ATOM 3250 N N . MET B 1 128 ? -23.391 -1.945 -3.174 1 98.12 128 MET B N 1
ATOM 3251 C CA . MET B 1 128 ? -22.219 -2.707 -2.752 1 98.12 128 MET B CA 1
ATOM 3252 C C . MET B 1 128 ? -22.625 -4.07 -2.205 1 98.12 128 MET B C 1
ATOM 3254 O O . MET B 1 128 ? -22.078 -5.098 -2.609 1 98.12 128 MET B O 1
ATOM 3258 N N . GLY B 1 129 ? -23.562 -4.043 -1.267 1 98.44 129 GLY B N 1
ATOM 3259 C CA . GLY B 1 129 ? -24.031 -5.301 -0.714 1 98.44 129 GLY B CA 1
ATOM 3260 C C . GLY B 1 129 ? -24.594 -6.242 -1.765 1 98.44 129 GLY B C 1
ATOM 3261 O O . GLY B 1 129 ? -24.266 -7.43 -1.781 1 98.44 129 GLY B O 1
ATOM 3262 N N . ASP B 1 130 ? -25.406 -5.703 -2.662 1 98.62 130 ASP B N 1
ATOM 3263 C CA . ASP B 1 130 ? -26.016 -6.5 -3.723 1 98.62 130 ASP B CA 1
ATOM 3264 C C . ASP B 1 130 ? -24.953 -7.133 -4.613 1 98.62 130 ASP B C 1
ATOM 3266 O O . ASP B 1 130 ? -25.047 -8.305 -4.973 1 98.62 130 ASP B O 1
ATOM 3270 N N . ALA B 1 131 ? -23.969 -6.328 -4.957 1 98.75 131 ALA B N 1
ATOM 3271 C CA . ALA B 1 131 ? -22.891 -6.824 -5.82 1 98.75 131 ALA B CA 1
ATOM 3272 C C . ALA B 1 131 ? -22.094 -7.926 -5.129 1 98.75 131 ALA B C 1
ATOM 3274 O O . ALA B 1 131 ? -21.734 -8.93 -5.754 1 98.75 131 ALA B O 1
ATOM 3275 N N . PHE B 1 132 ? -21.844 -7.773 -3.881 1 98.75 132 PHE B N 1
ATOM 3276 C CA . PHE B 1 132 ? -21.109 -8.789 -3.125 1 98.75 132 PHE B CA 1
ATOM 3277 C C . PHE B 1 132 ? -21.859 -10.109 -3.127 1 98.75 132 PHE B C 1
ATOM 3279 O O . PHE B 1 132 ? -21.266 -11.172 -3.334 1 98.75 132 PHE B O 1
ATOM 3286 N N . GLU B 1 133 ? -23.125 -10.047 -2.92 1 98.44 133 GLU B N 1
ATOM 3287 C CA . GLU B 1 133 ? -23.953 -11.242 -2.828 1 98.44 133 GLU B CA 1
ATOM 3288 C C . GLU B 1 133 ? -24.125 -11.906 -4.191 1 98.44 133 GLU B C 1
ATOM 3290 O O . GLU B 1 133 ? -24.25 -13.125 -4.285 1 98.44 133 GLU B O 1
ATOM 3295 N N . ALA B 1 134 ? -24.047 -11.109 -5.219 1 98.31 134 ALA B N 1
ATOM 3296 C CA . ALA B 1 134 ? -24.391 -11.609 -6.547 1 98.31 134 ALA B CA 1
ATOM 3297 C C . ALA B 1 134 ? -23.156 -12.109 -7.285 1 98.31 134 ALA B C 1
ATOM 3299 O O . ALA B 1 134 ? -23.266 -12.883 -8.242 1 98.31 134 ALA B O 1
ATOM 3300 N N . THR B 1 135 ? -22.016 -11.633 -6.895 1 97.38 135 THR B N 1
ATOM 3301 C CA . THR B 1 135 ? -20.797 -11.922 -7.625 1 97.38 135 THR B CA 1
ATOM 3302 C C . THR B 1 135 ? -20.297 -13.336 -7.316 1 97.38 135 THR B C 1
ATOM 3304 O O . THR B 1 135 ? -20.266 -13.742 -6.156 1 97.38 135 THR B O 1
ATOM 3307 N N . ASP B 1 136 ? -19.906 -14.039 -8.367 1 93.81 136 ASP B N 1
ATOM 3308 C CA . ASP B 1 136 ? -19.266 -15.344 -8.227 1 93.81 136 ASP B CA 1
ATOM 3309 C C . ASP B 1 136 ? -17.766 -15.203 -8.031 1 93.81 136 ASP B C 1
ATOM 3311 O O . ASP B 1 136 ? -17.188 -14.141 -8.297 1 93.81 136 ASP B O 1
ATOM 3315 N N . GLY B 1 137 ? -17.172 -16.312 -7.504 1 92.19 137 GLY B N 1
ATOM 3316 C CA . GLY B 1 137 ? -15.727 -16.328 -7.344 1 92.19 137 GLY B CA 1
ATOM 3317 C C . GLY B 1 137 ? -15.289 -16.234 -5.895 1 92.19 137 GLY B C 1
ATOM 3318 O O . GLY B 1 137 ? -16.078 -16.469 -4.984 1 92.19 137 GLY B O 1
ATOM 3319 N N . GLY B 1 138 ? -14.008 -15.961 -5.684 1 94.56 138 GLY B N 1
ATOM 3320 C CA . GLY B 1 138 ? -13.445 -15.891 -4.344 1 94.56 138 GLY B CA 1
ATOM 3321 C C . GLY B 1 138 ? -13.656 -14.539 -3.682 1 94.56 138 GLY B C 1
ATOM 3322 O O . GLY B 1 138 ? -14.219 -13.625 -4.285 1 94.56 138 GLY B O 1
ATOM 3323 N N . LEU B 1 139 ? -13.273 -14.445 -2.477 1 97.62 139 LEU B N 1
ATOM 3324 C CA . LEU B 1 139 ? -13.492 -13.266 -1.654 1 97.62 139 LEU B CA 1
ATOM 3325 C C . LEU B 1 139 ? -12.898 -12.023 -2.311 1 97.62 139 LEU B C 1
ATOM 3327 O O . LEU B 1 139 ? -13.539 -10.977 -2.361 1 97.62 139 LEU B O 1
ATOM 3331 N N . PRO B 1 140 ? -11.648 -12.109 -2.906 1 98.06 140 PRO B N 1
ATOM 3332 C CA . PRO B 1 140 ? -11.094 -10.891 -3.506 1 98.06 140 PRO B CA 1
ATOM 3333 C C . PRO B 1 140 ? -11.961 -10.344 -4.633 1 98.06 140 PRO B C 1
ATOM 3335 O O . PRO B 1 140 ? -12.195 -9.133 -4.703 1 98.06 140 PRO B O 1
ATOM 3338 N N . GLU B 1 141 ? -12.492 -11.188 -5.492 1 97.69 141 GLU B N 1
ATOM 3339 C CA . GLU B 1 141 ? -13.336 -10.75 -6.594 1 97.69 141 GLU B CA 1
ATOM 3340 C C . GLU B 1 141 ? -14.633 -10.117 -6.078 1 97.69 141 GLU B C 1
ATOM 3342 O O . GLU B 1 141 ? -15.086 -9.102 -6.605 1 97.69 141 GLU B O 1
ATOM 3347 N N . LYS B 1 142 ? -15.172 -10.75 -5.082 1 98.56 142 LYS B N 1
ATOM 3348 C CA . LYS B 1 142 ? -16.422 -10.25 -4.512 1 98.56 142 LYS B CA 1
ATOM 3349 C C . LYS B 1 142 ? -16.219 -8.891 -3.861 1 98.56 142 LYS B C 1
ATOM 3351 O O . LYS B 1 142 ? -17.078 -8.008 -3.98 1 98.56 142 LYS B O 1
ATOM 3356 N N . LEU B 1 143 ? -15.148 -8.688 -3.168 1 98.94 143 LEU B N 1
ATOM 3357 C CA . LEU B 1 143 ? -14.828 -7.41 -2.537 1 98.94 143 LEU B CA 1
ATOM 3358 C C . LEU B 1 143 ? -14.641 -6.316 -3.582 1 98.94 143 LEU B C 1
ATOM 3360 O O . LEU B 1 143 ? -15.156 -5.207 -3.424 1 98.94 143 LEU B O 1
ATOM 3364 N N . LEU B 1 144 ? -13.945 -6.656 -4.672 1 98.81 144 LEU B N 1
ATOM 3365 C CA . LEU B 1 144 ? -13.695 -5.688 -5.734 1 98.81 144 LEU B CA 1
ATOM 3366 C C . LEU B 1 144 ? -14.992 -5.324 -6.449 1 98.81 144 LEU B C 1
ATOM 3368 O O . LEU B 1 144 ? -15.219 -4.156 -6.773 1 98.81 144 LEU B O 1
ATOM 3372 N N . ALA B 1 145 ? -15.828 -6.32 -6.652 1 98.75 145 ALA B N 1
ATOM 3373 C CA . ALA B 1 145 ? -17.125 -6.07 -7.277 1 98.75 145 ALA B CA 1
ATOM 3374 C C . ALA B 1 145 ? -17.969 -5.113 -6.438 1 98.75 145 ALA B C 1
ATOM 3376 O O . ALA B 1 145 ? -18.672 -4.258 -6.977 1 98.75 145 ALA B O 1
ATOM 3377 N N . ALA B 1 146 ? -17.922 -5.285 -5.16 1 98.81 146 ALA B N 1
ATOM 3378 C CA . ALA B 1 146 ? -18.641 -4.398 -4.254 1 98.81 146 ALA B CA 1
ATOM 3379 C C . ALA B 1 146 ? -18.156 -2.959 -4.391 1 98.81 146 ALA B C 1
ATOM 3381 O O . ALA B 1 146 ? -18.969 -2.029 -4.453 1 98.81 146 ALA B O 1
ATOM 3382 N N . LEU B 1 147 ? -16.844 -2.744 -4.457 1 98.44 147 LEU B N 1
ATOM 3383 C CA . LEU B 1 147 ? -16.312 -1.399 -4.613 1 98.44 147 LEU B CA 1
ATOM 3384 C C . LEU B 1 147 ? -16.781 -0.774 -5.922 1 98.44 147 LEU B C 1
ATOM 3386 O O . LEU B 1 147 ? -17.188 0.389 -5.945 1 98.44 147 LEU B O 1
ATOM 3390 N N . GLN B 1 148 ? -16.703 -1.551 -7 1 98.06 148 GLN B N 1
ATOM 3391 C CA . GLN B 1 148 ? -17.109 -1.051 -8.305 1 98.06 148 GLN B CA 1
ATOM 3392 C C . GLN B 1 148 ? -18.578 -0.631 -8.305 1 98.06 148 GLN B C 1
ATOM 3394 O O . GLN B 1 148 ? -18.922 0.433 -8.82 1 98.06 148 GLN B O 1
ATOM 3399 N N . ALA B 1 149 ? -19.406 -1.493 -7.742 1 98.06 149 ALA B N 1
ATOM 3400 C CA . ALA B 1 149 ? -20.844 -1.223 -7.699 1 98.06 149 ALA B CA 1
ATOM 3401 C C . ALA B 1 149 ? -21.141 0.038 -6.891 1 98.06 149 ALA B C 1
ATOM 3403 O O . ALA B 1 149 ? -22 0.832 -7.266 1 98.06 149 ALA B O 1
ATOM 3404 N N . GLY B 1 150 ? -20.453 0.216 -5.75 1 96.38 150 GLY B N 1
ATOM 3405 C CA . GLY B 1 150 ? -20.609 1.43 -4.965 1 96.38 150 GLY B CA 1
ATOM 3406 C C . GLY B 1 150 ? -20.25 2.688 -5.727 1 96.38 150 GLY B C 1
ATOM 3407 O O . GLY B 1 150 ? -20.969 3.684 -5.68 1 96.38 150 GLY B O 1
ATOM 3408 N N . ASN B 1 151 ? -19.156 2.592 -6.395 1 94.81 151 ASN B N 1
ATOM 3409 C CA . ASN B 1 151 ? -18.688 3.73 -7.184 1 94.81 151 ASN B CA 1
ATOM 3410 C C . ASN B 1 151 ? -19.688 4.086 -8.289 1 94.81 151 ASN B C 1
ATOM 3412 O O . ASN B 1 151 ? -19.953 5.262 -8.531 1 94.81 151 ASN B O 1
ATOM 3416 N N . GLU B 1 152 ? -20.219 3.133 -8.992 1 94.31 152 GLU B N 1
ATOM 3417 C CA . GLU B 1 152 ? -21.172 3.332 -10.086 1 94.31 152 GLU B CA 1
ATOM 3418 C C . GLU B 1 152 ? -22.484 3.904 -9.578 1 94.31 152 GLU B C 1
ATOM 3420 O O . GLU B 1 152 ? -23.156 4.66 -10.289 1 94.31 152 GLU B O 1
ATOM 3425 N N . ALA B 1 153 ? -22.844 3.57 -8.391 1 93.44 153 ALA B N 1
ATOM 3426 C CA . ALA B 1 153 ? -24.125 3.992 -7.82 1 93.44 153 ALA B CA 1
ATOM 3427 C C . ALA B 1 153 ? -24.047 5.434 -7.324 1 93.44 153 ALA B C 1
ATOM 3429 O O . ALA B 1 153 ? -25.078 6.066 -7.086 1 93.44 153 ALA B O 1
ATOM 3430 N N . GLY B 1 154 ? -22.906 6.02 -7.238 1 86.75 154 GLY B N 1
ATOM 3431 C CA . GLY B 1 154 ? -22.734 7.391 -6.793 1 86.75 154 GLY B CA 1
ATOM 3432 C C . GLY B 1 154 ? -21.375 7.641 -6.172 1 86.75 154 GLY B C 1
ATOM 3433 O O . GLY B 1 154 ? -20.75 8.672 -6.43 1 86.75 154 GLY B O 1
ATOM 3434 N N . GLY B 1 155 ? -21.016 6.727 -5.379 1 80.38 155 GLY B N 1
ATOM 3435 C CA . GLY B 1 155 ? -19.703 6.762 -4.773 1 80.38 155 GLY B CA 1
ATOM 3436 C C . GLY B 1 155 ? -19.531 7.895 -3.783 1 80.38 155 GLY B C 1
ATOM 3437 O O . GLY B 1 155 ? -20.453 8.219 -3.033 1 80.38 155 GLY B O 1
ATOM 3438 N N . ASP B 1 156 ? -18.297 8.391 -3.75 1 72.19 156 ASP B N 1
ATOM 3439 C CA . ASP B 1 156 ? -17.859 9.469 -2.863 1 72.19 156 ASP B CA 1
ATOM 3440 C C . ASP B 1 156 ? -18.125 10.836 -3.49 1 72.19 156 ASP B C 1
ATOM 3442 O O . ASP B 1 156 ? -17.688 11.109 -4.605 1 72.19 156 ASP B O 1
ATOM 3446 N N . GLN B 1 157 ? -18.781 11.664 -2.85 1 71.44 157 GLN B N 1
ATOM 3447 C CA . GLN B 1 157 ? -19.203 12.969 -3.352 1 71.44 157 GLN B CA 1
ATOM 3448 C C . GLN B 1 157 ? -18 13.828 -3.725 1 71.44 157 GLN B C 1
ATOM 3450 O O . GLN B 1 157 ? -18.078 14.648 -4.645 1 71.44 157 GLN B O 1
ATOM 3455 N N . ARG B 1 158 ? -16.969 13.719 -3.039 1 70.19 158 ARG B N 1
ATOM 3456 C CA . ARG B 1 158 ? -15.805 14.586 -3.24 1 70.19 158 ARG B CA 1
ATOM 3457 C C . ARG B 1 158 ? -14.906 14.047 -4.344 1 70.19 158 ARG B C 1
ATOM 3459 O O . ARG B 1 158 ? -13.992 14.742 -4.801 1 70.19 158 ARG B O 1
ATOM 3466 N N . GLY B 1 159 ? -15.133 12.773 -4.664 1 85.31 159 GLY B N 1
ATOM 3467 C CA . GLY B 1 159 ? -14.289 12.164 -5.672 1 85.31 159 GLY B CA 1
ATOM 3468 C C . GLY B 1 159 ? -13.539 10.945 -5.164 1 85.31 159 GLY B C 1
ATOM 3469 O O . GLY B 1 159 ? -13.977 10.297 -4.211 1 85.31 159 GLY B O 1
ATOM 3470 N N . GLU B 1 160 ? -12.625 10.469 -5.871 1 92.06 160 GLU B N 1
ATOM 3471 C CA . GLU B 1 160 ? -11.836 9.273 -5.586 1 92.06 160 GLU B CA 1
ATOM 3472 C C . GLU B 1 160 ? -10.344 9.602 -5.547 1 92.06 160 GLU B C 1
ATOM 3474 O O . GLU B 1 160 ? -9.891 10.555 -6.18 1 92.06 160 GLU B O 1
ATOM 3479 N N . GLN B 1 161 ? -9.625 8.812 -4.719 1 96.88 161 GLN B N 1
ATOM 3480 C CA . GLN B 1 161 ? -8.188 9.055 -4.652 1 96.88 161 GLN B CA 1
ATOM 3481 C C . GLN B 1 161 ? -7.43 7.773 -4.316 1 96.88 161 GLN B C 1
ATOM 3483 O O . GLN B 1 161 ? -6.484 7.402 -5.016 1 96.88 161 GLN B O 1
ATOM 3488 N N . GLY B 1 162 ? -7.777 7.152 -3.219 1 98.19 162 GLY B N 1
ATOM 3489 C CA . GLY B 1 162 ? -7.117 5.922 -2.812 1 98.19 162 GLY B CA 1
ATOM 3490 C C . GLY B 1 162 ? -8.055 4.734 -2.732 1 98.19 162 GLY B C 1
ATOM 3491 O O . GLY B 1 162 ? -9.266 4.906 -2.557 1 98.19 162 GLY B O 1
ATOM 3492 N N . ALA B 1 163 ? -7.547 3.525 -2.867 1 98.81 163 ALA B N 1
ATOM 3493 C CA . ALA B 1 163 ? -8.281 2.27 -2.713 1 98.81 163 ALA B CA 1
ATOM 3494 C C . ALA B 1 163 ? -7.348 1.149 -2.258 1 98.81 163 ALA B C 1
ATOM 3496 O O . ALA B 1 163 ? -6.133 1.23 -2.438 1 98.81 163 ALA B O 1
ATOM 3497 N N . ALA B 1 164 ? -7.945 0.18 -1.622 1 98.94 164 ALA B N 1
ATOM 3498 C CA . ALA B 1 164 ? -7.125 -0.917 -1.118 1 98.94 164 ALA B CA 1
ATOM 3499 C C . ALA B 1 164 ? -7.941 -2.201 -0.993 1 98.94 164 ALA B C 1
ATOM 3501 O O . ALA B 1 164 ? -9.164 -2.152 -0.831 1 98.94 164 ALA B O 1
ATOM 3502 N N . LEU B 1 165 ? -7.309 -3.301 -1.172 1 98.94 165 LEU B N 1
ATOM 3503 C CA . LEU B 1 165 ? -7.797 -4.656 -0.952 1 98.94 165 LEU B CA 1
ATOM 3504 C C . LEU B 1 165 ? -6.867 -5.43 -0.026 1 98.94 165 LEU B C 1
ATOM 3506 O O . LEU B 1 165 ? -5.691 -5.625 -0.344 1 98.94 165 LEU B O 1
ATOM 3510 N N . TYR B 1 166 ? -7.348 -5.785 1.148 1 98.88 166 TYR B N 1
ATOM 3511 C CA . TYR B 1 166 ? -6.574 -6.535 2.131 1 98.88 166 TYR B CA 1
ATOM 3512 C C . TYR B 1 166 ? -7.332 -7.777 2.588 1 98.88 166 TYR B C 1
ATOM 3514 O O . TYR B 1 166 ? -8.43 -7.672 3.145 1 98.88 166 TYR B O 1
ATOM 3522 N N . VAL B 1 167 ? -6.742 -8.953 2.311 1 98.75 167 VAL B N 1
ATOM 3523 C CA . VAL B 1 167 ? -7.375 -10.219 2.672 1 98.75 167 VAL B CA 1
ATOM 3524 C C . VAL B 1 167 ? -6.383 -11.102 3.428 1 98.75 167 VAL B C 1
ATOM 3526 O O . VAL B 1 167 ? -5.262 -11.312 2.969 1 98.75 167 VAL B O 1
ATOM 3529 N N . ALA B 1 168 ? -6.766 -11.562 4.57 1 98.25 168 ALA B N 1
ATOM 3530 C CA . ALA B 1 168 ? -6.004 -12.539 5.348 1 98.25 168 ALA B CA 1
ATOM 3531 C C . ALA B 1 168 ? -6.664 -13.914 5.305 1 98.25 168 ALA B C 1
ATOM 3533 O O . ALA B 1 168 ? -7.895 -14.016 5.312 1 98.25 168 ALA B O 1
ATOM 3534 N N . LYS B 1 169 ? -5.855 -14.891 5.219 1 96.56 169 LYS B N 1
ATOM 3535 C CA . LYS B 1 169 ? -6.301 -16.281 5.191 1 96.56 169 LYS B CA 1
ATOM 3536 C C . LYS B 1 169 ? -5.281 -17.203 5.863 1 96.56 169 LYS B C 1
ATOM 3538 O O . LYS B 1 169 ? -4.074 -16.969 5.758 1 96.56 169 LYS B O 1
ATOM 3543 N N . PRO B 1 170 ? -5.824 -18.234 6.586 1 94.81 170 PRO B N 1
ATOM 3544 C CA . PRO B 1 170 ? -4.848 -19.156 7.172 1 94.81 170 PRO B CA 1
ATOM 3545 C C . PRO B 1 170 ? -3.879 -19.719 6.137 1 94.81 170 PRO B C 1
ATOM 3547 O O . PRO B 1 170 ? -4.305 -20.203 5.082 1 94.81 170 PRO B O 1
ATOM 3550 N N . GLU B 1 171 ? -2.543 -19.625 6.434 1 91.06 171 GLU B N 1
ATOM 3551 C CA . GLU B 1 171 ? -1.457 -20.125 5.594 1 91.06 171 GLU B CA 1
ATOM 3552 C C . GLU B 1 171 ? -1.413 -19.406 4.254 1 91.06 171 GLU B C 1
ATOM 3554 O O . GLU B 1 171 ? -0.937 -19.953 3.258 1 91.06 171 GLU B O 1
ATOM 3559 N N . GLY B 1 172 ? -2.008 -18.219 4.254 1 90.12 172 GLY B N 1
ATOM 3560 C CA . GLY B 1 172 ? -1.974 -17.406 3.045 1 90.12 172 GLY B CA 1
ATOM 3561 C C . GLY B 1 172 ? -0.745 -16.531 2.955 1 90.12 172 GLY B C 1
ATOM 3562 O O . GLY B 1 172 ? 0.016 -16.406 3.918 1 90.12 172 GLY B O 1
ATOM 3563 N N . GLY B 1 173 ? -0.593 -15.938 1.757 1 83.06 173 GLY B N 1
ATOM 3564 C CA . GLY B 1 173 ? 0.452 -14.945 1.541 1 83.06 173 GLY B CA 1
ATOM 3565 C C . GLY B 1 173 ? 1.699 -15.531 0.901 1 83.06 173 GLY B C 1
ATOM 3566 O O . GLY B 1 173 ? 1.721 -16.703 0.527 1 83.06 173 GLY B O 1
ATOM 3567 N N . TYR B 1 174 ? 2.672 -14.602 0.768 1 82.5 174 TYR B N 1
ATOM 3568 C CA . TYR B 1 174 ? 3.943 -14.992 0.171 1 82.5 174 TYR B CA 1
ATOM 3569 C C . TYR B 1 174 ? 4.582 -16.141 0.95 1 82.5 174 TYR B C 1
ATOM 3571 O O . TYR B 1 174 ? 4.879 -15.992 2.139 1 82.5 174 TYR B O 1
ATOM 3579 N N . ASP B 1 175 ? 4.703 -17.266 0.361 1 80.88 175 ASP B N 1
ATOM 3580 C CA . ASP B 1 175 ? 5.262 -18.5 0.905 1 80.88 175 ASP B CA 1
ATOM 3581 C C . ASP B 1 175 ? 4.461 -18.984 2.111 1 80.88 175 ASP B C 1
ATOM 3583 O O . ASP B 1 175 ? 4.984 -19.703 2.969 1 80.88 175 ASP B O 1
ATOM 3587 N N . GLY B 1 176 ? 3.238 -18.516 2.299 1 80.69 176 GLY B N 1
ATOM 3588 C CA . GLY B 1 176 ? 2.338 -18.969 3.352 1 80.69 176 GLY B CA 1
ATOM 3589 C C . GLY B 1 176 ? 2.814 -18.594 4.742 1 80.69 176 GLY B C 1
ATOM 3590 O O . GLY B 1 176 ? 2.5 -19.281 5.719 1 80.69 176 GLY B O 1
ATOM 3591 N N . GLY B 1 177 ? 3.504 -17.484 4.844 1 81.81 177 GLY B N 1
ATOM 3592 C CA . GLY B 1 177 ? 4.305 -17.297 6.043 1 81.81 177 GLY B CA 1
ATOM 3593 C C . GLY B 1 177 ? 3.682 -16.344 7.039 1 81.81 177 GLY B C 1
ATOM 3594 O O . GLY B 1 177 ? 4.086 -16.297 8.203 1 81.81 177 GLY B O 1
ATOM 3595 N N . ASN B 1 178 ? 2.605 -15.547 6.594 1 88.06 178 ASN B N 1
ATOM 3596 C CA . ASN B 1 178 ? 2.123 -14.539 7.531 1 88.06 178 ASN B CA 1
ATOM 3597 C C . ASN B 1 178 ? 0.621 -14.312 7.383 1 88.06 178 ASN B C 1
ATOM 3599 O O . ASN B 1 178 ? 0.09 -13.312 7.871 1 88.06 178 ASN B O 1
ATOM 3603 N N . ASP B 1 179 ? -0.094 -15.148 6.637 1 94 179 ASP B N 1
ATOM 3604 C CA . ASP B 1 179 ? -1.545 -15.156 6.477 1 94 179 ASP B CA 1
ATOM 3605 C C . ASP B 1 179 ? -2.014 -13.984 5.621 1 94 179 ASP B C 1
ATOM 3607 O O . ASP B 1 179 ? -3.203 -13.859 5.328 1 94 179 ASP B O 1
ATOM 3611 N N . ARG B 1 180 ? -1.079 -13.055 5.25 1 96.25 180 ARG B N 1
ATOM 3612 C CA . ARG B 1 180 ? -1.424 -11.93 4.395 1 96.25 180 ARG B CA 1
ATOM 3613 C C . ARG B 1 180 ? -1.602 -12.375 2.945 1 96.25 180 ARG B C 1
ATOM 3615 O O . ARG B 1 180 ? -0.696 -12.211 2.125 1 96.25 180 ARG B O 1
ATOM 3622 N N . TRP B 1 181 ? -2.766 -12.852 2.627 1 97 181 TRP B N 1
ATOM 3623 C CA . TRP B 1 181 ? -3.043 -13.523 1.361 1 97 181 TRP B CA 1
ATOM 3624 C C . TRP B 1 181 ? -3.041 -12.531 0.205 1 97 181 TRP B C 1
ATOM 3626 O O . TRP B 1 181 ? -2.375 -12.75 -0.81 1 97 181 TRP B O 1
ATOM 3636 N N . VAL B 1 182 ? -3.754 -11.445 0.36 1 98 182 VAL B N 1
ATOM 3637 C CA . VAL B 1 182 ? -3.807 -10.367 -0.62 1 98 182 VAL B CA 1
ATOM 3638 C C . VAL B 1 182 ? -3.602 -9.023 0.079 1 98 182 VAL B C 1
ATOM 3640 O O . VAL B 1 182 ? -4.297 -8.711 1.046 1 98 182 VAL B O 1
ATOM 3643 N N . ASP B 1 183 ? -2.654 -8.234 -0.325 1 98.5 183 ASP B N 1
ATOM 3644 C CA . ASP B 1 183 ? -2.395 -6.875 0.138 1 98.5 183 ASP B CA 1
ATOM 3645 C C . ASP B 1 183 ? -2.002 -5.965 -1.024 1 98.5 183 ASP B C 1
ATOM 3647 O O . ASP B 1 183 ? -0.823 -5.867 -1.373 1 98.5 183 ASP B O 1
ATOM 3651 N N . VAL B 1 184 ? -3.02 -5.309 -1.628 1 98.81 184 VAL B N 1
ATOM 3652 C CA . VAL B 1 184 ? -2.85 -4.465 -2.807 1 98.81 184 VAL B CA 1
ATOM 3653 C C . VAL B 1 184 ? -3.404 -3.07 -2.529 1 98.81 184 VAL B C 1
ATOM 3655 O O . VAL B 1 184 ? -4.469 -2.928 -1.923 1 98.81 184 VAL B O 1
ATOM 3658 N N . ARG B 1 185 ? -2.645 -2.049 -2.973 1 98.69 185 ARG B N 1
ATOM 3659 C CA . ARG B 1 185 ? -3.037 -0.673 -2.688 1 98.69 185 ARG B CA 1
ATOM 3660 C C . ARG B 1 185 ? -2.852 0.214 -3.914 1 98.69 185 ARG B C 1
ATOM 3662 O O . ARG B 1 185 ? -1.989 -0.05 -4.754 1 98.69 185 ARG B O 1
ATOM 3669 N N . VAL B 1 186 ? -3.674 1.126 -4.016 1 98.88 186 VAL B N 1
ATOM 3670 C CA . VAL B 1 186 ? -3.527 2.328 -4.832 1 98.88 186 VAL B CA 1
ATOM 3671 C C . VAL B 1 186 ? -3.643 3.568 -3.947 1 98.88 186 VAL B C 1
ATOM 3673 O O . VAL B 1 186 ? -4.746 3.947 -3.539 1 98.88 186 VAL B O 1
ATOM 3676 N N . ASP B 1 187 ? -2.506 4.223 -3.752 1 98.88 187 ASP B N 1
ATOM 3677 C CA . ASP B 1 187 ? -2.475 5.246 -2.713 1 98.88 187 ASP B CA 1
ATOM 3678 C C . ASP B 1 187 ? -2.91 6.602 -3.266 1 98.88 187 ASP B C 1
ATOM 3680 O O . ASP B 1 187 ? -3.301 7.492 -2.506 1 98.88 187 ASP B O 1
ATOM 3684 N N . ASP B 1 188 ? -2.822 6.812 -4.527 1 98.44 188 ASP B N 1
ATOM 3685 C CA . ASP B 1 188 ? -3.27 8.039 -5.184 1 98.44 188 ASP B CA 1
ATOM 3686 C C . ASP B 1 188 ? -3.471 7.812 -6.68 1 98.44 188 ASP B C 1
ATOM 3688 O O . ASP B 1 188 ? -2.521 7.488 -7.398 1 98.44 188 ASP B O 1
ATOM 3692 N N . HIS B 1 189 ? -4.668 7.938 -7.117 1 97.81 189 HIS B N 1
ATOM 3693 C CA . HIS B 1 189 ? -5.008 7.754 -8.523 1 97.81 189 HIS B CA 1
ATOM 3694 C C . HIS B 1 189 ? -6.363 8.375 -8.844 1 97.81 189 HIS B C 1
ATOM 3696 O O . HIS B 1 189 ? -7.254 8.422 -7.992 1 97.81 189 HIS B O 1
ATOM 3702 N N . GLU B 1 190 ? -6.559 8.844 -10.055 1 95.38 190 GLU B N 1
ATOM 3703 C CA . GLU B 1 190 ? -7.82 9.445 -10.477 1 95.38 190 GLU B CA 1
ATOM 3704 C C . GLU B 1 190 ? -8.945 8.422 -10.508 1 95.38 190 GLU B C 1
ATOM 3706 O O . GLU B 1 190 ? -10.102 8.75 -10.234 1 95.38 190 GLU B O 1
ATOM 3711 N N . HIS B 1 191 ? -8.609 7.207 -10.867 1 96.81 191 HIS B N 1
ATOM 3712 C CA . HIS B 1 191 ? -9.539 6.082 -10.898 1 96.81 191 HIS B CA 1
ATOM 3713 C C . HIS B 1 191 ? -9.023 4.918 -10.055 1 96.81 191 HIS B C 1
ATOM 3715 O O . HIS B 1 191 ? -8.68 3.865 -10.594 1 96.81 191 HIS B O 1
ATOM 3721 N N . PRO B 1 192 ? -9.102 5.086 -8.766 1 98 192 PRO B N 1
ATOM 3722 C CA . PRO B 1 192 ? -8.359 4.168 -7.898 1 98 192 PRO B CA 1
ATOM 3723 C C . PRO B 1 192 ? -8.938 2.756 -7.902 1 98 192 PRO B C 1
ATOM 3725 O O . PRO B 1 192 ? -8.203 1.781 -7.746 1 98 192 PRO B O 1
ATOM 3728 N N . ILE B 1 193 ? -10.234 2.549 -8.094 1 98.38 193 ILE B N 1
ATOM 3729 C CA . ILE B 1 193 ? -10.812 1.211 -8.07 1 98.38 193 ILE B CA 1
ATOM 3730 C C . ILE B 1 193 ? -10.391 0.444 -9.32 1 98.38 193 ILE B C 1
ATOM 3732 O O . ILE B 1 193 ? -10.016 -0.728 -9.242 1 98.38 193 ILE B O 1
ATOM 3736 N N . ASP B 1 194 ? -10.438 1.152 -10.523 1 97.69 194 ASP B N 1
ATOM 3737 C CA . ASP B 1 194 ? -9.977 0.52 -11.75 1 97.69 194 ASP B CA 1
ATOM 3738 C C . ASP B 1 194 ? -8.5 0.13 -11.656 1 97.69 194 ASP B C 1
ATOM 3740 O O . ASP B 1 194 ? -8.117 -0.965 -12.062 1 97.69 194 ASP B O 1
ATOM 3744 N N . GLU B 1 195 ? -7.758 1.077 -11.133 1 98.5 195 GLU B N 1
ATOM 3745 C CA . GLU B 1 195 ? -6.328 0.817 -10.977 1 98.5 195 GLU B CA 1
ATOM 3746 C C . GLU B 1 195 ? -6.082 -0.314 -9.977 1 98.5 195 GLU B C 1
ATOM 3748 O O . GLU B 1 195 ? -5.176 -1.128 -10.164 1 98.5 195 GLU B O 1
ATOM 3753 N N . LEU B 1 196 ? -6.871 -0.388 -8.914 1 98.81 196 LEU B N 1
ATOM 3754 C CA . LEU B 1 196 ? -6.766 -1.454 -7.926 1 98.81 196 LEU B CA 1
ATOM 3755 C C . LEU B 1 196 ? -7.027 -2.814 -8.562 1 98.81 196 LEU B C 1
ATOM 3757 O O . LEU B 1 196 ? -6.312 -3.781 -8.289 1 98.81 196 LEU B O 1
ATOM 3761 N N . GLU B 1 197 ? -8 -2.867 -9.367 1 98.06 197 GLU B N 1
ATOM 3762 C CA . GLU B 1 197 ? -8.312 -4.113 -10.062 1 98.06 197 GLU B CA 1
ATOM 3763 C C . GLU B 1 197 ? -7.18 -4.516 -11.008 1 98.06 197 GLU B C 1
ATOM 3765 O O . GLU B 1 197 ? -6.832 -5.695 -11.102 1 98.06 197 GLU B O 1
ATOM 3770 N N . ARG B 1 198 ? -6.676 -3.518 -11.695 1 97.88 198 ARG B N 1
ATOM 3771 C CA . ARG B 1 198 ? -5.559 -3.783 -12.586 1 97.88 198 ARG B CA 1
ATOM 3772 C C . ARG B 1 198 ? -4.371 -4.367 -11.828 1 97.88 198 ARG B C 1
ATOM 3774 O O . ARG B 1 198 ? -3.818 -5.395 -12.227 1 97.88 198 ARG B O 1
ATOM 3781 N N . VAL B 1 199 ? -4.008 -3.746 -10.773 1 98.69 199 VAL B N 1
ATOM 3782 C CA . VAL B 1 199 ? -2.865 -4.188 -9.984 1 98.69 199 VAL B CA 1
ATOM 3783 C C . VAL B 1 199 ? -3.162 -5.551 -9.359 1 98.69 199 VAL B C 1
ATOM 3785 O O . VAL B 1 199 ? -2.277 -6.402 -9.266 1 98.69 199 VAL B O 1
ATOM 3788 N N . PHE B 1 200 ? -4.398 -5.781 -8.93 1 98.62 200 PHE B N 1
ATOM 3789 C CA . PHE B 1 200 ? -4.77 -7.059 -8.336 1 98.62 200 PHE B CA 1
ATOM 3790 C C . PHE B 1 200 ? -4.57 -8.195 -9.328 1 98.62 200 PHE B C 1
ATOM 3792 O O . PHE B 1 200 ? -4.109 -9.281 -8.961 1 98.62 200 PHE B O 1
ATOM 3799 N N . ARG B 1 201 ? -4.902 -7.977 -10.57 1 97.69 201 ARG B N 1
ATOM 3800 C CA . ARG B 1 201 ? -4.734 -9.031 -11.562 1 97.69 201 ARG B CA 1
ATOM 3801 C C . ARG B 1 201 ? -3.273 -9.445 -11.688 1 97.69 201 ARG B C 1
ATOM 3803 O O . ARG B 1 201 ? -2.965 -10.641 -11.758 1 97.69 201 ARG B O 1
ATOM 3810 N N . ILE B 1 202 ? -2.42 -8.5 -11.688 1 98 202 ILE B N 1
ATOM 3811 C CA . ILE B 1 202 ? -0.992 -8.797 -11.734 1 98 202 ILE B CA 1
ATOM 3812 C C . ILE B 1 202 ? -0.581 -9.547 -10.469 1 98 202 ILE B C 1
ATOM 3814 O O . ILE B 1 202 ? 0.136 -10.555 -10.547 1 98 202 ILE B O 1
ATOM 3818 N N . TYR B 1 203 ? -1.061 -9.07 -9.359 1 97.88 203 TYR B N 1
ATOM 3819 C CA . TYR B 1 203 ? -0.775 -9.695 -8.07 1 97.88 203 TYR B CA 1
ATOM 3820 C C . TYR B 1 203 ? -1.244 -11.141 -8.055 1 97.88 203 TYR B C 1
ATOM 3822 O O . TYR B 1 203 ? -0.516 -12.031 -7.609 1 97.88 203 TYR B O 1
ATOM 3830 N N . ASP B 1 204 ? -2.449 -11.352 -8.484 1 97 204 ASP B N 1
ATOM 3831 C CA . ASP B 1 204 ? -3.062 -12.672 -8.523 1 97 204 ASP B CA 1
ATOM 3832 C C . ASP B 1 204 ? -2.211 -13.648 -9.336 1 97 204 ASP B C 1
ATOM 3834 O O . ASP B 1 204 ? -1.886 -14.742 -8.859 1 97 204 ASP B O 1
ATOM 3838 N N . ILE B 1 205 ? -1.77 -13.234 -10.508 1 96.81 205 ILE B N 1
ATOM 3839 C CA . ILE B 1 205 ? -0.961 -14.078 -11.383 1 96.81 205 ILE B CA 1
ATOM 3840 C C . ILE B 1 205 ? 0.388 -14.359 -10.719 1 96.81 205 ILE B C 1
ATOM 3842 O O . ILE B 1 205 ? 0.893 -15.484 -10.781 1 96.81 205 ILE B O 1
ATOM 3846 N N . THR B 1 206 ? 0.93 -13.383 -10.078 1 96.06 206 THR B N 1
ATOM 3847 C CA . THR B 1 206 ? 2.301 -13.438 -9.586 1 96.06 206 THR B CA 1
ATOM 3848 C C . THR B 1 206 ? 2.373 -14.242 -8.289 1 96.06 206 THR B C 1
ATOM 3850 O O . THR B 1 206 ? 3.301 -15.023 -8.086 1 96.06 206 THR B O 1
ATOM 3853 N N . LEU B 1 207 ? 1.348 -14.047 -7.426 1 94.38 207 LEU B N 1
ATOM 3854 C CA . LEU B 1 207 ? 1.582 -14.492 -6.059 1 94.38 207 LEU B CA 1
ATOM 3855 C C . LEU B 1 207 ? 0.598 -15.594 -5.672 1 94.38 207 LEU B C 1
ATOM 3857 O O . LEU B 1 207 ? 0.853 -16.359 -4.738 1 94.38 207 LEU B O 1
ATOM 3861 N N . LEU B 1 208 ? -0.562 -15.539 -6.293 1 93.38 208 LEU B N 1
ATOM 3862 C CA . LEU B 1 208 ? -1.57 -16.5 -5.855 1 93.38 208 LEU B CA 1
ATOM 3863 C C . LEU B 1 208 ? -1.534 -17.75 -6.719 1 93.38 208 LEU B C 1
ATOM 3865 O O . LEU B 1 208 ? -1.509 -17.672 -7.945 1 93.38 208 LEU B O 1
ATOM 3869 N N . GLU B 1 209 ? -1.436 -18.859 -6.172 1 88.25 209 GLU B N 1
ATOM 3870 C CA . GLU B 1 209 ? -1.354 -20.125 -6.891 1 88.25 209 GLU B CA 1
ATOM 3871 C C . GLU B 1 209 ? -2.742 -20.641 -7.246 1 88.25 209 GLU B C 1
ATOM 3873 O O . GLU B 1 209 ? -3.705 -20.422 -6.516 1 88.25 209 GLU B O 1
ATOM 3878 N N . ARG B 1 210 ? -2.787 -21.297 -8.328 1 91.62 210 ARG B N 1
ATOM 3879 C CA . ARG B 1 210 ? -4.004 -21.938 -8.805 1 91.62 210 ARG B CA 1
ATOM 3880 C C . ARG B 1 210 ? -3.762 -23.406 -9.117 1 91.62 210 ARG B C 1
ATOM 3882 O O . ARG B 1 210 ? -2.619 -23.828 -9.312 1 91.62 210 ARG B O 1
ATOM 3889 N N . GLU B 1 211 ? -4.871 -24.156 -9.094 1 92.12 211 GLU B N 1
ATOM 3890 C CA . GLU B 1 211 ? -4.805 -25.531 -9.562 1 92.12 211 GLU B CA 1
ATOM 3891 C C . GLU B 1 211 ? -4.422 -25.594 -11.039 1 92.12 211 GLU B C 1
ATOM 3893 O O . GLU B 1 211 ? -4.723 -24.688 -11.805 1 92.12 211 GLU B O 1
ATOM 3898 N N . ASP B 1 212 ? -3.756 -26.656 -11.305 1 91.56 212 ASP B N 1
ATOM 3899 C CA . ASP B 1 212 ? -3.436 -26.859 -12.711 1 91.56 212 ASP B CA 1
ATOM 3900 C C . ASP B 1 212 ? -4.68 -27.266 -13.508 1 91.56 212 ASP B C 1
ATOM 3902 O O . ASP B 1 212 ? -5.57 -27.938 -12.984 1 91.56 212 ASP B O 1
ATOM 3906 N N . PRO B 1 213 ? -4.668 -26.859 -14.734 1 93.62 213 PRO B N 1
ATOM 3907 C CA . PRO B 1 213 ? -5.777 -27.328 -15.57 1 93.62 213 PRO B CA 1
ATOM 3908 C C . PRO B 1 213 ? -5.746 -28.828 -15.805 1 93.62 213 PRO B C 1
ATOM 3910 O O . PRO B 1 213 ? -4.668 -29.422 -15.867 1 93.62 213 PRO B O 1
ATOM 3913 N N . GLU B 1 214 ? -6.906 -29.422 -15.945 1 93.06 214 GLU B N 1
ATOM 3914 C CA . GLU B 1 214 ? -6.977 -30.844 -16.281 1 93.06 214 GLU B CA 1
ATOM 3915 C C . GLU B 1 214 ? -6.465 -31.094 -17.703 1 93.06 214 GLU B C 1
ATOM 3917 O O . GLU B 1 214 ? -5.801 -32.094 -17.953 1 93.06 214 GLU B O 1
ATOM 3922 N N . GLU B 1 215 ? -6.859 -30.25 -18.578 1 95.12 215 GLU B N 1
ATOM 3923 C CA . GLU B 1 215 ? -6.41 -30.281 -19.969 1 95.12 215 GLU B CA 1
ATOM 3924 C C . GLU B 1 215 ? -5.824 -28.922 -20.391 1 95.12 215 GLU B C 1
ATOM 3926 O O . GLU B 1 215 ? -6.344 -27.875 -20.016 1 95.12 215 GLU B O 1
ATOM 3931 N N . TYR B 1 216 ? -4.789 -29.078 -21.094 1 96.81 216 TYR B N 1
ATOM 3932 C CA . TYR B 1 216 ? -4.109 -27.875 -21.578 1 96.81 216 TYR B CA 1
ATOM 3933 C C . TYR B 1 216 ? -4.465 -27.578 -23.016 1 96.81 216 TYR B C 1
ATOM 3935 O O . TYR B 1 216 ? -4.57 -28.484 -23.844 1 96.81 216 TYR B O 1
ATOM 3943 N N . ARG B 1 217 ? -4.73 -26.328 -23.281 1 97.38 217 ARG B N 1
ATOM 3944 C CA . ARG B 1 217 ? -4.941 -25.859 -24.656 1 97.38 217 ARG B CA 1
ATOM 3945 C C . ARG B 1 217 ? -3.713 -25.125 -25.172 1 97.38 217 ARG B C 1
ATOM 3947 O O . ARG B 1 217 ? -3.188 -24.234 -24.5 1 97.38 217 ARG B O 1
ATOM 3954 N N . GLU B 1 218 ? -3.299 -25.5 -26.344 1 97.38 218 GLU B N 1
ATOM 3955 C CA . GLU B 1 218 ? -2.164 -24.844 -26.969 1 97.38 218 GLU B CA 1
ATOM 3956 C C . GLU B 1 218 ? -2.619 -23.656 -27.828 1 97.38 218 GLU B C 1
ATOM 3958 O O . GLU B 1 218 ? -3.742 -23.641 -28.328 1 97.38 218 GLU B O 1
ATOM 3963 N N . LEU B 1 219 ? -1.751 -22.703 -27.938 1 98.19 219 LEU B N 1
ATOM 3964 C CA . LEU B 1 219 ? -2.02 -21.562 -28.828 1 98.19 219 LEU B CA 1
ATOM 3965 C C . LEU B 1 219 ? -1.909 -21.984 -30.281 1 98.19 219 LEU B C 1
ATOM 3967 O O . LEU B 1 219 ? -0.991 -22.719 -30.656 1 98.19 219 LEU B O 1
ATOM 3971 N N . SER B 1 220 ? -2.883 -21.578 -31.047 1 97.75 220 SER B N 1
ATOM 3972 C CA . SER B 1 220 ? -2.893 -21.844 -32.469 1 97.75 220 SER B CA 1
ATOM 3973 C C . SER B 1 220 ? -3.807 -20.875 -33.219 1 97.75 220 SER B C 1
ATOM 3975 O O . SER B 1 220 ? -4.562 -20.125 -32.594 1 97.75 220 SER B O 1
ATOM 3977 N N . GLY B 1 221 ? -3.615 -20.781 -34.5 1 97.56 221 GLY B N 1
ATOM 3978 C CA . GLY B 1 221 ? -4.504 -19.984 -35.312 1 97.56 221 GLY B CA 1
ATOM 3979 C C . GLY B 1 221 ? -4.367 -18.5 -35.062 1 97.56 221 GLY B C 1
ATOM 3980 O O . GLY B 1 221 ? -3.26 -18 -34.875 1 97.56 221 GLY B O 1
ATOM 3981 N N . GLU B 1 222 ? -5.426 -17.844 -35.156 1 97.44 222 GLU B N 1
ATOM 3982 C CA . GLU B 1 222 ? -5.457 -16.391 -35.062 1 97.44 222 GLU B CA 1
ATOM 3983 C C . GLU B 1 222 ? -5.004 -15.914 -33.688 1 97.44 222 GLU B C 1
ATOM 3985 O O . GLU B 1 222 ? -4.379 -14.859 -33.562 1 97.44 222 GLU B O 1
ATOM 3990 N N . THR B 1 223 ? -5.348 -16.703 -32.719 1 98.19 223 THR B N 1
ATOM 3991 C CA . THR B 1 223 ? -4.961 -16.328 -31.359 1 98.19 223 THR B CA 1
ATOM 3992 C C . THR B 1 223 ? -3.443 -16.375 -31.188 1 98.19 223 THR B C 1
ATOM 3994 O O . THR B 1 223 ? -2.844 -15.469 -30.609 1 98.19 223 THR B O 1
ATOM 3997 N N . ALA B 1 224 ? -2.861 -17.406 -31.719 1 98.31 224 ALA B N 1
ATOM 3998 C CA . ALA B 1 224 ? -1.406 -17.516 -31.672 1 98.31 224 ALA B CA 1
ATOM 3999 C C . ALA B 1 224 ? -0.741 -16.344 -32.375 1 98.31 224 ALA B C 1
ATOM 4001 O O . ALA B 1 224 ? 0.213 -15.75 -31.859 1 98.31 224 ALA B O 1
ATOM 4002 N N . GLU B 1 225 ? -1.294 -16.031 -33.531 1 98.06 225 GLU B N 1
ATOM 4003 C CA . GLU B 1 225 ? -0.741 -14.922 -34.312 1 98.06 225 GLU B CA 1
ATOM 4004 C C . GLU B 1 225 ? -0.823 -13.609 -33.531 1 98.06 225 GLU B C 1
ATOM 4006 O O . GLU B 1 225 ? 0.132 -12.828 -33.5 1 98.06 225 GLU B O 1
ATOM 4011 N N . SER B 1 226 ? -1.93 -13.391 -32.969 1 98.19 226 SER B N 1
ATOM 4012 C CA . SER B 1 226 ? -2.152 -12.148 -32.219 1 98.19 226 SER B CA 1
ATOM 4013 C C . SER B 1 226 ? -1.27 -12.078 -30.984 1 98.19 226 SER B C 1
ATOM 4015 O O . SER B 1 226 ? -0.728 -11.016 -30.656 1 98.19 226 SER B O 1
ATOM 4017 N N . VAL B 1 227 ? -1.173 -13.156 -30.234 1 98.5 227 VAL B N 1
ATOM 4018 C CA . VAL B 1 227 ? -0.309 -13.211 -29.062 1 98.5 227 VAL B CA 1
ATOM 4019 C C . VAL B 1 227 ? 1.138 -12.945 -29.469 1 98.5 227 VAL B C 1
ATOM 4021 O O . VAL B 1 227 ? 1.829 -12.141 -28.828 1 98.5 227 VAL B O 1
ATOM 4024 N N . LEU B 1 228 ? 1.576 -13.562 -30.531 1 98.25 228 LEU B N 1
ATOM 4025 C CA . LEU B 1 228 ? 2.949 -13.398 -31 1 98.25 228 LEU B CA 1
ATOM 4026 C C . LEU B 1 228 ? 3.205 -11.969 -31.453 1 98.25 228 LEU B C 1
ATOM 4028 O O . LEU B 1 228 ? 4.289 -11.422 -31.219 1 98.25 228 LEU B O 1
ATOM 4032 N N . ALA B 1 229 ? 2.229 -11.383 -32.125 1 98.19 229 ALA B N 1
ATOM 4033 C CA . ALA B 1 229 ? 2.359 -9.984 -32.531 1 98.19 229 ALA B CA 1
ATOM 4034 C C . ALA B 1 229 ? 2.557 -9.078 -31.312 1 98.19 229 ALA B C 1
ATOM 4036 O O . ALA B 1 229 ? 3.359 -8.148 -31.344 1 98.19 229 ALA B O 1
ATOM 4037 N N . THR B 1 230 ? 1.795 -9.352 -30.297 1 98.25 230 THR B N 1
ATOM 4038 C CA . THR B 1 230 ? 1.898 -8.562 -29.062 1 98.25 230 THR B CA 1
ATOM 4039 C C . THR B 1 230 ? 3.256 -8.773 -28.406 1 98.25 230 THR B C 1
ATOM 4041 O O . THR B 1 230 ? 3.891 -7.812 -27.953 1 98.25 230 THR B O 1
ATOM 4044 N N . LEU B 1 231 ? 3.729 -10.047 -28.312 1 98.19 231 LEU B N 1
ATOM 4045 C CA . LEU B 1 231 ? 5.039 -10.344 -27.734 1 98.19 231 LEU B CA 1
ATOM 4046 C C . LEU B 1 231 ? 6.148 -9.688 -28.547 1 98.19 231 LEU B C 1
ATOM 4048 O O . LEU B 1 231 ? 7.168 -9.273 -27.984 1 98.19 231 LEU B O 1
ATOM 4052 N N . SER B 1 232 ? 5.934 -9.609 -29.859 1 97.81 232 SER B N 1
ATOM 4053 C CA . SER B 1 232 ? 6.887 -8.93 -30.719 1 97.81 232 SER B CA 1
ATOM 4054 C C . SER B 1 232 ? 6.945 -7.434 -30.422 1 97.81 232 SER B C 1
ATOM 4056 O O . SER B 1 232 ? 8.031 -6.855 -30.328 1 97.81 232 SER B O 1
ATOM 4058 N N . GLU B 1 233 ? 5.801 -6.852 -30.312 1 97.19 233 GLU B N 1
ATOM 4059 C CA . GLU B 1 233 ? 5.727 -5.438 -29.969 1 97.19 233 GLU B CA 1
ATOM 4060 C C . GLU B 1 233 ? 6.422 -5.16 -28.625 1 97.19 233 GLU B C 1
ATOM 4062 O O . GLU B 1 233 ? 6.992 -4.086 -28.438 1 97.19 233 GLU B O 1
ATOM 4067 N N . LEU B 1 234 ? 6.359 -6.094 -27.75 1 96.25 234 LEU B N 1
ATOM 4068 C CA . LEU B 1 234 ? 6.941 -5.941 -26.422 1 96.25 234 LEU B CA 1
ATOM 4069 C C . LEU B 1 234 ? 8.422 -6.301 -26.422 1 96.25 234 LEU B C 1
ATOM 4071 O O . LEU B 1 234 ? 9.102 -6.168 -25.406 1 96.25 234 LEU B O 1
ATOM 4075 N N . GLY B 1 235 ? 8.906 -6.875 -27.531 1 96.31 235 GLY B N 1
ATOM 4076 C CA . GLY B 1 235 ? 10.336 -7.094 -27.703 1 96.31 235 GLY B CA 1
ATOM 4077 C C . GLY B 1 235 ? 10.766 -8.508 -27.359 1 96.31 235 GLY B C 1
ATOM 4078 O O . GLY B 1 235 ? 11.961 -8.781 -27.25 1 96.31 235 GLY B O 1
ATOM 4079 N N . PHE B 1 236 ? 9.789 -9.445 -27.234 1 96.94 236 PHE B N 1
ATOM 4080 C CA . PHE B 1 236 ? 10.133 -10.789 -26.797 1 96.94 236 PHE B CA 1
ATOM 4081 C C . PHE B 1 236 ? 10.266 -11.727 -28 1 96.94 236 PHE B C 1
ATOM 4083 O O . PHE B 1 236 ? 10.828 -12.82 -27.875 1 96.94 236 PHE B O 1
ATOM 4090 N N . TYR B 1 237 ? 9.75 -11.344 -29.109 1 97 237 TYR B N 1
ATOM 4091 C CA . TYR B 1 237 ? 9.711 -12.203 -30.281 1 97 237 TYR B CA 1
ATOM 4092 C C . TYR B 1 237 ? 10.188 -11.453 -31.516 1 97 237 TYR B C 1
ATOM 4094 O O . TYR B 1 237 ? 9.633 -10.406 -31.875 1 97 237 TYR B O 1
ATOM 4102 N N . GLU B 1 238 ? 11.133 -11.969 -32.25 1 95.06 238 GLU B N 1
ATOM 4103 C CA . GLU B 1 238 ? 11.781 -11.234 -33.344 1 95.06 238 GLU B CA 1
ATOM 4104 C C . GLU B 1 238 ? 11.273 -11.695 -34.688 1 95.06 238 GLU B C 1
ATOM 4106 O O . GLU B 1 238 ? 11.289 -10.93 -35.656 1 95.06 238 GLU B O 1
ATOM 4111 N N . ASP B 1 239 ? 10.859 -12.938 -34.844 1 94.62 239 ASP B N 1
ATOM 4112 C CA . ASP B 1 239 ? 10.414 -13.461 -36.125 1 94.62 239 ASP B CA 1
ATOM 4113 C C . ASP B 1 239 ? 9.008 -12.961 -36.469 1 94.62 239 ASP B C 1
ATOM 4115 O O . ASP B 1 239 ? 8.391 -12.258 -35.656 1 94.62 239 ASP B O 1
ATOM 4119 N N . GLU B 1 240 ? 8.562 -13.25 -37.625 1 95.88 240 GLU B N 1
ATOM 4120 C CA . GLU B 1 240 ? 7.223 -12.867 -38.031 1 95.88 240 GLU B CA 1
ATOM 4121 C C . GLU B 1 240 ? 6.156 -13.695 -37.312 1 95.88 240 GLU B C 1
ATOM 4123 O O . GLU B 1 240 ? 6.227 -14.922 -37.312 1 95.88 240 GLU B O 1
ATOM 4128 N N . PRO B 1 241 ? 5.219 -13.023 -36.719 1 96.44 241 PRO B N 1
ATOM 4129 C CA . PRO B 1 241 ? 4.137 -13.758 -36.094 1 96.44 241 PRO B CA 1
ATOM 4130 C C . PRO B 1 241 ? 3.414 -14.719 -37.031 1 96.44 241 PRO B C 1
ATOM 4132 O O . PRO B 1 241 ? 3.203 -14.391 -38.188 1 96.44 241 PRO B O 1
ATOM 4135 N N . SER B 1 242 ? 3.078 -15.859 -36.562 1 94.94 242 SER B N 1
ATOM 4136 C CA . SER B 1 242 ? 2.398 -16.875 -37.344 1 94.94 242 SER B CA 1
ATOM 4137 C C . SER B 1 242 ? 1.277 -17.531 -36.562 1 94.94 242 SER B C 1
ATOM 4139 O O . SER B 1 242 ? 1.06 -17.219 -35.406 1 94.94 242 SER B O 1
ATOM 4141 N N . ASP B 1 243 ? 0.55 -18.453 -37.188 1 96.31 243 ASP B N 1
ATOM 4142 C CA . ASP B 1 243 ? -0.576 -19.125 -36.562 1 96.31 243 ASP B CA 1
ATOM 4143 C C . ASP B 1 243 ? -0.114 -20.359 -35.781 1 96.31 243 ASP B C 1
ATOM 4145 O O . ASP B 1 243 ? -0.93 -21.078 -35.188 1 96.31 243 ASP B O 1
ATOM 4149 N N . GLU B 1 244 ? 1.187 -20.578 -35.812 1 95.62 244 GLU B N 1
ATOM 4150 C CA . GLU B 1 244 ? 1.781 -21.688 -35.062 1 95.62 244 GLU B CA 1
ATOM 4151 C C . GLU B 1 244 ? 2.527 -21.188 -33.812 1 95.62 244 GLU B C 1
ATOM 4153 O O . GLU B 1 244 ? 3.08 -20.078 -33.812 1 95.62 244 GLU B O 1
ATOM 4158 N N . PHE B 1 245 ? 2.543 -21.984 -32.812 1 96.88 245 PHE B N 1
ATOM 4159 C CA . PHE B 1 245 ? 3.209 -21.656 -31.547 1 96.88 245 PHE B CA 1
ATOM 4160 C C . PHE B 1 245 ? 4.16 -22.766 -31.141 1 96.88 245 PHE B C 1
ATOM 4162 O O . PHE B 1 245 ? 3.859 -23.547 -30.234 1 96.88 245 PHE B O 1
ATOM 4169 N N . GLY B 1 246 ? 5.273 -22.844 -31.797 1 95.75 246 GLY B N 1
ATOM 4170 C CA . GLY B 1 246 ? 6.27 -23.875 -31.594 1 95.75 246 GLY B CA 1
ATOM 4171 C C . GLY B 1 246 ? 7.32 -23.516 -30.562 1 95.75 246 GLY B C 1
ATOM 4172 O O . GLY B 1 246 ? 7.023 -22.812 -29.609 1 95.75 246 GLY B O 1
ATOM 4173 N N . GLU B 1 247 ? 8.469 -24.031 -30.672 1 95.81 247 GLU B N 1
ATOM 4174 C CA . GLU B 1 247 ? 9.531 -23.906 -29.688 1 95.81 247 GLU B CA 1
ATOM 4175 C C . GLU B 1 247 ? 9.984 -22.453 -29.531 1 95.81 247 GLU B C 1
ATOM 4177 O O . GLU B 1 247 ? 10.102 -21.938 -28.422 1 95.81 247 GLU B O 1
ATOM 4182 N N . ALA B 1 248 ? 10.227 -21.781 -30.641 1 96.25 248 ALA B N 1
ATOM 4183 C CA . ALA B 1 248 ? 10.688 -20.406 -30.609 1 96.25 248 ALA B CA 1
ATOM 4184 C C . ALA B 1 248 ? 9.648 -19.484 -29.969 1 96.25 248 ALA B C 1
ATOM 4186 O O . ALA B 1 248 ? 9.992 -18.562 -29.219 1 96.25 248 ALA B O 1
ATOM 4187 N N . GLU B 1 249 ? 8.383 -19.703 -30.375 1 97.75 249 GLU B N 1
ATOM 4188 C CA . GLU B 1 249 ? 7.277 -18.938 -29.828 1 97.75 249 GLU B CA 1
ATOM 4189 C C . GLU B 1 249 ? 7.145 -19.156 -28.328 1 97.75 249 GLU B C 1
ATOM 4191 O O . GLU B 1 249 ? 6.934 -18.203 -27.562 1 97.75 249 GLU B O 1
ATOM 4196 N N . ARG B 1 250 ? 7.371 -20.328 -27.922 1 97.75 250 ARG B N 1
ATOM 4197 C CA . ARG B 1 250 ? 7.285 -20.672 -26.5 1 97.75 250 ARG B CA 1
ATOM 4198 C C . ARG B 1 250 ? 8.445 -20.062 -25.719 1 97.75 250 ARG B C 1
ATOM 4200 O O . ARG B 1 250 ? 8.289 -19.688 -24.562 1 97.75 250 ARG B O 1
ATOM 4207 N N . GLU B 1 251 ? 9.547 -19.984 -26.344 1 97.81 251 GLU B N 1
ATOM 4208 C CA . GLU B 1 251 ? 10.68 -19.328 -25.703 1 97.81 251 GLU B CA 1
ATOM 4209 C C . GLU B 1 251 ? 10.375 -17.859 -25.422 1 97.81 251 GLU B C 1
ATOM 4211 O O . GLU B 1 251 ? 10.781 -17.312 -24.391 1 97.81 251 GLU B O 1
ATOM 4216 N N . ALA B 1 252 ? 9.742 -17.234 -26.391 1 97.94 252 ALA B N 1
ATOM 4217 C CA . ALA B 1 252 ? 9.328 -15.844 -26.188 1 97.94 252 ALA B CA 1
ATOM 4218 C C . ALA B 1 252 ? 8.383 -15.711 -25 1 97.94 252 ALA B C 1
ATOM 4220 O O . ALA B 1 252 ? 8.508 -14.781 -24.203 1 97.94 252 ALA B O 1
ATOM 4221 N N . LEU B 1 253 ? 7.449 -16.609 -24.922 1 98.38 253 LEU B N 1
ATOM 4222 C CA . LEU B 1 253 ? 6.516 -16.609 -23.812 1 98.38 253 LEU B CA 1
ATOM 4223 C C . LEU B 1 253 ? 7.242 -16.875 -22.5 1 98.38 253 LEU B C 1
ATOM 4225 O O . LEU B 1 253 ? 6.895 -16.281 -21.469 1 98.38 253 LEU B O 1
ATOM 4229 N N . GLU B 1 254 ? 8.219 -17.781 -22.516 1 98.12 254 GLU B N 1
ATOM 4230 C CA . GLU B 1 254 ? 9.031 -18.078 -21.328 1 98.12 254 GLU B CA 1
ATOM 4231 C C . GLU B 1 254 ? 9.773 -16.828 -20.844 1 98.12 254 GLU B C 1
ATOM 4233 O O . GLU B 1 254 ? 9.867 -16.594 -19.641 1 98.12 254 GLU B O 1
ATOM 4238 N N . GLU B 1 255 ? 10.305 -16.109 -21.75 1 96.62 255 GLU B N 1
ATOM 4239 C CA . GLU B 1 255 ? 10.992 -14.867 -21.406 1 96.62 255 GLU B CA 1
ATOM 4240 C C . GLU B 1 255 ? 10.039 -13.867 -20.75 1 96.62 255 GLU B C 1
ATOM 4242 O O . GLU B 1 255 ? 10.383 -13.227 -19.766 1 96.62 255 GLU B O 1
ATOM 4247 N N . PHE B 1 256 ? 8.875 -13.75 -21.375 1 97 256 PHE B N 1
ATOM 4248 C CA . PHE B 1 256 ? 7.848 -12.883 -20.812 1 97 256 PHE B CA 1
ATOM 4249 C C . PHE B 1 256 ? 7.469 -13.32 -19.406 1 97 256 PHE B C 1
ATOM 4251 O O . PHE B 1 256 ? 7.359 -12.492 -18.5 1 97 256 PHE B O 1
ATOM 4258 N N . ARG B 1 257 ? 7.227 -14.586 -19.234 1 96.81 257 ARG B N 1
ATOM 4259 C CA . ARG B 1 257 ? 6.879 -15.195 -17.953 1 96.81 257 ARG B CA 1
ATOM 4260 C C . ARG B 1 257 ? 7.91 -14.852 -16.891 1 96.81 257 ARG B C 1
ATOM 4262 O O . ARG B 1 257 ? 7.559 -14.414 -15.789 1 96.81 257 ARG B O 1
ATOM 4269 N N . GLY B 1 258 ? 9.195 -15.016 -17.188 1 93.75 258 GLY B N 1
ATOM 4270 C CA . GLY B 1 258 ? 10.281 -14.727 -16.25 1 93.75 258 GLY B CA 1
ATOM 4271 C C . GLY B 1 258 ? 10.398 -13.25 -15.922 1 93.75 258 GLY B C 1
ATOM 4272 O O . GLY B 1 258 ? 10.562 -12.891 -14.75 1 93.75 258 GLY B O 1
ATOM 4273 N N . MET B 1 259 ? 10.219 -12.43 -16.938 1 91.56 259 MET B N 1
ATOM 4274 C CA . MET B 1 259 ? 10.375 -10.992 -16.75 1 91.56 259 MET B CA 1
ATOM 4275 C C . MET B 1 259 ? 9.273 -10.438 -15.852 1 91.56 259 MET B C 1
ATOM 4277 O O . MET B 1 259 ? 9.5 -9.469 -15.117 1 91.56 259 MET B O 1
ATOM 4281 N N . ASN B 1 260 ? 8.148 -11.109 -15.836 1 93.81 260 ASN B N 1
ATOM 4282 C CA . ASN B 1 260 ? 7.008 -10.586 -15.102 1 93.81 260 ASN B CA 1
ATOM 4283 C C . ASN B 1 260 ? 6.773 -11.359 -13.805 1 93.81 260 ASN B C 1
ATOM 4285 O O . ASN B 1 260 ? 5.766 -11.156 -13.125 1 93.81 260 ASN B O 1
ATOM 4289 N N . ASN B 1 261 ? 7.633 -12.258 -13.461 1 93.75 261 ASN B N 1
ATOM 4290 C CA . ASN B 1 261 ? 7.582 -13.023 -12.227 1 93.75 261 ASN B CA 1
ATOM 4291 C C . ASN B 1 261 ? 6.352 -13.922 -12.172 1 93.75 261 ASN B C 1
ATOM 4293 O O . ASN B 1 261 ? 5.727 -14.07 -11.117 1 93.75 261 ASN B O 1
ATOM 4297 N N . PHE B 1 262 ? 5.941 -14.508 -13.312 1 95.56 262 PHE B N 1
ATOM 4298 C CA . PHE B 1 262 ? 4.773 -15.375 -13.359 1 95.56 262 PHE B CA 1
ATOM 4299 C C . PHE B 1 262 ? 5.18 -16.844 -13.188 1 95.56 262 PHE B C 1
ATOM 4301 O O . PHE B 1 262 ? 4.512 -17.734 -13.703 1 95.56 262 PHE B O 1
ATOM 4308 N N . GLU B 1 263 ? 6.23 -17.094 -12.477 1 91.62 263 GLU B N 1
ATOM 4309 C CA . GLU B 1 263 ? 6.852 -18.406 -12.422 1 91.62 263 GLU B CA 1
ATOM 4310 C C . GLU B 1 263 ? 6.066 -19.359 -11.523 1 91.62 263 GLU B C 1
ATOM 4312 O O . GLU B 1 263 ? 6.281 -20.562 -11.547 1 91.62 263 GLU B O 1
ATOM 4317 N N . ASN B 1 264 ? 5.121 -18.828 -10.82 1 90.44 264 ASN B N 1
ATOM 4318 C CA . ASN B 1 264 ? 4.266 -19.719 -10.039 1 90.44 264 ASN B CA 1
ATOM 4319 C C . ASN B 1 264 ? 3.365 -20.547 -10.938 1 90.44 264 ASN B C 1
ATOM 4321 O O . ASN B 1 264 ? 2.764 -21.531 -10.484 1 90.44 264 ASN B O 1
ATOM 4325 N N . HIS B 1 265 ? 3.297 -20.188 -12.172 1 93 265 HIS B N 1
ATOM 4326 C CA . HIS B 1 265 ? 2.605 -20.969 -13.195 1 93 265 HIS B CA 1
ATOM 4327 C C . HIS B 1 265 ? 3.588 -21.547 -14.203 1 93 265 HIS B C 1
ATOM 4329 O O . HIS B 1 265 ? 4.508 -20.844 -14.648 1 93 265 HIS B O 1
ATOM 4335 N N . ASP B 1 266 ? 3.41 -22.828 -14.516 1 94.31 266 ASP B N 1
ATOM 4336 C CA . ASP B 1 266 ? 4.293 -23.375 -15.539 1 94.31 266 ASP B CA 1
ATOM 4337 C C . ASP B 1 266 ? 3.945 -22.812 -16.922 1 94.31 266 ASP B C 1
ATOM 4339 O O . ASP B 1 266 ? 2.9 -22.188 -17.094 1 94.31 266 ASP B O 1
ATOM 4343 N N . LEU B 1 267 ? 4.871 -22.984 -17.828 1 97 267 LEU B N 1
ATOM 4344 C CA . LEU B 1 267 ? 4.727 -22.391 -19.156 1 97 267 LEU B CA 1
ATOM 4345 C C . LEU B 1 267 ? 3.49 -22.938 -19.859 1 97 267 LEU B C 1
ATOM 4347 O O . LEU B 1 267 ? 2.797 -22.188 -20.562 1 97 267 LEU B O 1
ATOM 4351 N N . ASP B 1 268 ? 3.182 -24.25 -19.688 1 97.06 268 ASP B N 1
ATOM 4352 C CA . ASP B 1 268 ? 2.004 -24.844 -20.312 1 97.06 268 ASP B CA 1
ATOM 4353 C C . ASP B 1 268 ? 0.72 -24.219 -19.781 1 97.06 268 ASP B C 1
ATOM 4355 O O . ASP B 1 268 ? -0.227 -23.984 -20.531 1 97.06 268 ASP B O 1
ATOM 4359 N N . ALA B 1 269 ? 0.724 -23.938 -18.5 1 96.19 269 ALA B N 1
ATOM 4360 C CA . ALA B 1 269 ? -0.442 -23.312 -17.891 1 96.19 269 ALA B CA 1
ATOM 4361 C C . ALA B 1 269 ? -0.638 -21.891 -18.406 1 96.19 269 ALA B C 1
ATOM 4363 O O . ALA B 1 269 ? -1.771 -21.453 -18.594 1 96.19 269 ALA B O 1
ATOM 4364 N N . LEU B 1 270 ? 0.457 -21.188 -18.578 1 97.19 270 LEU B N 1
ATOM 4365 C CA . LEU B 1 270 ? 0.377 -19.812 -19.078 1 97.19 270 LEU B CA 1
ATOM 4366 C C . LEU B 1 270 ? -0.116 -19.797 -20.531 1 97.19 270 LEU B C 1
ATOM 4368 O O . LEU B 1 270 ? -0.907 -18.938 -20.906 1 97.19 270 LEU B O 1
ATOM 4372 N N . GLU B 1 271 ? 0.421 -20.719 -21.312 1 98.25 271 GLU B N 1
ATOM 4373 C CA . GLU B 1 271 ? -0.041 -20.844 -22.703 1 98.25 271 GLU B CA 1
ATOM 4374 C C . GLU B 1 271 ? -1.532 -21.156 -22.75 1 98.25 271 GLU B C 1
ATOM 4376 O O . GLU B 1 271 ? -2.27 -20.562 -23.547 1 98.25 271 GLU B O 1
ATOM 4381 N N . ASP B 1 272 ? -1.922 -22.094 -21.938 1 98.25 272 ASP B N 1
ATOM 4382 C CA . ASP B 1 272 ? -3.334 -22.453 -21.828 1 98.25 272 ASP B CA 1
ATOM 4383 C C . ASP B 1 272 ? -4.184 -21.25 -21.453 1 98.25 272 ASP B C 1
ATOM 4385 O O . ASP B 1 272 ? -5.254 -21.031 -22.031 1 98.25 272 ASP B O 1
ATOM 4389 N N . ALA B 1 273 ? -3.723 -20.5 -20.484 1 98.06 273 ALA B N 1
ATOM 4390 C CA . ALA B 1 273 ? -4.438 -19.312 -20.016 1 98.06 273 ALA B CA 1
ATOM 4391 C C . ALA B 1 273 ? -4.605 -18.297 -21.141 1 98.06 273 ALA B C 1
ATOM 4393 O O . ALA B 1 273 ? -5.68 -17.703 -21.312 1 98.06 273 ALA B O 1
ATOM 4394 N N . LEU B 1 274 ? -3.551 -18.094 -21.906 1 98.5 274 LEU B N 1
ATOM 4395 C CA . LEU B 1 274 ? -3.619 -17.172 -23.031 1 98.5 274 LEU B CA 1
ATOM 4396 C C . LEU B 1 274 ? -4.598 -17.656 -24.094 1 98.5 274 LEU B C 1
ATOM 4398 O O . LEU B 1 274 ? -5.391 -16.875 -24.625 1 98.5 274 LEU B O 1
ATOM 4402 N N . ALA B 1 275 ? -4.516 -18.906 -24.375 1 98.44 275 ALA B N 1
ATOM 4403 C CA . ALA B 1 275 ? -5.395 -19.484 -25.391 1 98.44 275 ALA B CA 1
ATOM 4404 C C . ALA B 1 275 ? -6.863 -19.312 -25.016 1 98.44 275 ALA B C 1
ATOM 4406 O O . ALA B 1 275 ? -7.711 -19.062 -25.875 1 98.44 275 ALA B O 1
ATOM 4407 N N . ARG B 1 276 ? -7.145 -19.391 -23.781 1 97.81 276 ARG B N 1
ATOM 4408 C CA . ARG B 1 276 ? -8.531 -19.391 -23.312 1 97.81 276 ARG B CA 1
ATOM 4409 C C . ARG B 1 276 ? -8.992 -17.984 -23 1 97.81 276 ARG B C 1
ATOM 4411 O O . ARG B 1 276 ? -10.188 -17.672 -23.078 1 97.81 276 ARG B O 1
ATOM 4418 N N . GLY B 1 277 ? -8.039 -17.156 -22.625 1 98.12 277 GLY B N 1
ATOM 4419 C CA . GLY B 1 277 ? -8.445 -15.875 -22.078 1 98.12 277 GLY B CA 1
ATOM 4420 C C . GLY B 1 277 ? -8.266 -14.727 -23.062 1 98.12 277 GLY B C 1
ATOM 4421 O O . GLY B 1 277 ? -8.719 -13.609 -22.812 1 98.12 277 GLY B O 1
ATOM 4422 N N . TRP B 1 278 ? -7.699 -14.938 -24.234 1 98.12 278 TRP B N 1
ATOM 4423 C CA . TRP B 1 278 ? -7.289 -13.867 -25.141 1 98.12 278 TRP B CA 1
ATOM 4424 C C . TRP B 1 278 ? -8.5 -13.086 -25.641 1 98.12 278 TRP B C 1
ATOM 4426 O O . TRP B 1 278 ? -8.453 -11.859 -25.734 1 98.12 278 TRP B O 1
ATOM 4436 N N . SER B 1 279 ? -9.562 -13.75 -25.984 1 96.5 279 SER B N 1
ATOM 4437 C CA . SER B 1 279 ? -10.727 -13.102 -26.578 1 96.5 279 SER B CA 1
ATOM 4438 C C . SER B 1 279 ? -11.438 -12.203 -25.578 1 96.5 279 SER B C 1
ATOM 4440 O O . SER B 1 279 ? -12.117 -11.258 -25.953 1 96.5 279 SER B O 1
ATOM 4442 N N . ASP B 1 280 ? -11.25 -12.445 -24.297 1 95.5 280 ASP B N 1
ATOM 4443 C CA . ASP B 1 280 ? -11.938 -11.703 -23.25 1 95.5 280 ASP B CA 1
ATOM 4444 C C . ASP B 1 280 ? -11.07 -10.547 -22.734 1 95.5 280 ASP B C 1
ATOM 4446 O O . ASP B 1 280 ? -11.516 -9.742 -21.922 1 95.5 280 ASP B O 1
ATOM 4450 N N . ALA B 1 281 ? -9.852 -10.5 -23.219 1 96.31 281 ALA B N 1
ATOM 4451 C CA . ALA B 1 281 ? -8.883 -9.562 -22.641 1 96.31 281 ALA B CA 1
ATOM 4452 C C . ALA B 1 281 ? -9 -8.195 -23.297 1 96.31 281 ALA B C 1
ATOM 4454 O O . ALA B 1 281 ? -9.031 -8.086 -24.531 1 96.31 281 ALA B O 1
ATOM 4455 N N . ASP B 1 282 ? -9.125 -7.203 -22.516 1 94.5 282 ASP B N 1
ATOM 4456 C CA . ASP B 1 282 ? -9.078 -5.82 -22.984 1 94.5 282 ASP B CA 1
ATOM 4457 C C . ASP B 1 282 ? -7.664 -5.246 -22.859 1 94.5 282 ASP B C 1
ATOM 4459 O O . ASP B 1 282 ? -6.75 -5.926 -22.391 1 94.5 282 ASP B O 1
ATOM 4463 N N . GLY B 1 283 ? -7.523 -4.059 -23.484 1 93.75 283 GLY B N 1
ATOM 4464 C CA . GLY B 1 283 ? -6.242 -3.379 -23.375 1 93.75 283 GLY B CA 1
ATOM 4465 C C . GLY B 1 283 ? -5.332 -3.641 -24.562 1 93.75 283 GLY B C 1
ATOM 4466 O O . GLY B 1 283 ? -5.762 -4.199 -25.562 1 93.75 283 GLY B O 1
ATOM 4467 N N . ASP B 1 284 ? -4.07 -3.156 -24.406 1 95.06 284 ASP B N 1
ATOM 4468 C CA . ASP B 1 284 ? -3.049 -3.326 -25.438 1 95.06 284 ASP B CA 1
ATOM 4469 C C . ASP B 1 284 ? -1.709 -3.717 -24.828 1 95.06 284 ASP B C 1
ATOM 4471 O O . ASP B 1 284 ? -1.534 -3.637 -23.609 1 95.06 284 ASP B O 1
ATOM 4475 N N . GLY B 1 285 ? -0.932 -4.312 -25.672 1 96 285 GLY B N 1
ATOM 4476 C CA . GLY B 1 285 ? 0.416 -4.621 -25.219 1 96 285 GLY B CA 1
ATOM 4477 C C . GLY B 1 285 ? 0.448 -5.527 -24 1 96 285 GLY B C 1
ATOM 4478 O O . GLY B 1 285 ? -0.2 -6.578 -23.984 1 96 285 GLY B O 1
ATOM 4479 N N . GLU B 1 286 ? 1.192 -5.133 -23.062 1 95.56 286 GLU B N 1
ATOM 4480 C CA . GLU B 1 286 ? 1.397 -5.949 -21.875 1 95.56 286 GLU B CA 1
ATOM 4481 C C . GLU B 1 286 ? 0.102 -6.102 -21.078 1 95.56 286 GLU B C 1
ATOM 4483 O O . GLU B 1 286 ? -0.172 -7.172 -20.531 1 95.56 286 GLU B O 1
ATOM 4488 N N . ASP B 1 287 ? -0.691 -5.078 -21.047 1 96 287 ASP B N 1
ATOM 4489 C CA . ASP B 1 287 ? -1.963 -5.137 -20.328 1 96 287 ASP B CA 1
ATOM 4490 C C . ASP B 1 287 ? -2.865 -6.227 -20.906 1 96 287 ASP B C 1
ATOM 4492 O O . ASP B 1 287 ? -3.537 -6.938 -20.156 1 96 287 ASP B O 1
ATOM 4496 N N . ARG B 1 288 ? -2.867 -6.27 -22.203 1 97.5 288 ARG B N 1
ATOM 4497 C CA . ARG B 1 288 ? -3.725 -7.281 -22.812 1 97.5 288 ARG B CA 1
ATOM 4498 C C . ARG B 1 288 ? -3.238 -8.688 -22.484 1 97.5 288 ARG B C 1
ATOM 4500 O O . ARG B 1 288 ? -4.043 -9.586 -22.234 1 97.5 288 ARG B O 1
ATOM 4507 N N . VAL B 1 289 ? -1.906 -8.891 -22.547 1 98.12 289 VAL B N 1
ATOM 4508 C CA . VAL B 1 289 ? -1.351 -10.203 -22.234 1 98.12 289 VAL B CA 1
ATOM 4509 C C . VAL B 1 289 ? -1.692 -10.578 -20.797 1 98.12 289 VAL B C 1
ATOM 4511 O O . VAL B 1 289 ? -2.16 -11.688 -20.531 1 98.12 289 VAL B O 1
ATOM 4514 N N . VAL B 1 290 ? -1.519 -9.641 -19.875 1 97.88 290 VAL B N 1
ATOM 4515 C CA . VAL B 1 290 ? -1.781 -9.867 -18.453 1 97.88 290 VAL B CA 1
ATOM 4516 C C . VAL B 1 290 ? -3.264 -10.172 -18.25 1 97.88 290 VAL B C 1
ATOM 4518 O O . VAL B 1 290 ? -3.619 -11.117 -17.547 1 97.88 290 VAL B O 1
ATOM 4521 N N . ASN B 1 291 ? -4.113 -9.383 -18.859 1 98 291 ASN B N 1
ATOM 4522 C CA . ASN B 1 291 ? -5.551 -9.602 -18.734 1 98 291 ASN B CA 1
ATOM 4523 C C . ASN B 1 291 ? -5.965 -10.961 -19.297 1 98 291 ASN B C 1
ATOM 4525 O O . ASN B 1 291 ? -6.82 -11.633 -18.719 1 98 291 ASN B O 1
ATOM 4529 N N . ALA B 1 292 ? -5.359 -11.336 -20.422 1 98.5 292 ALA B N 1
ATOM 4530 C CA . ALA B 1 292 ? -5.676 -12.625 -21.031 1 98.5 292 ALA B CA 1
ATOM 4531 C C . ALA B 1 292 ? -5.27 -13.773 -20.109 1 98.5 292 ALA B C 1
ATOM 4533 O O . ALA B 1 292 ? -6.023 -14.734 -19.938 1 98.5 292 ALA B O 1
ATOM 4534 N N . ILE B 1 293 ? -4.062 -13.625 -19.578 1 98.25 293 ILE B N 1
ATOM 4535 C CA . ILE B 1 293 ? -3.596 -14.641 -18.641 1 98.25 293 ILE B CA 1
ATOM 4536 C C . ILE B 1 293 ? -4.547 -14.727 -17.438 1 98.25 293 ILE B C 1
ATOM 4538 O O . ILE B 1 293 ? -4.973 -15.812 -17.047 1 98.25 293 ILE B O 1
ATOM 4542 N N . TRP B 1 294 ? -4.902 -13.625 -16.891 1 97.75 294 TRP B N 1
ATOM 4543 C CA . TRP B 1 294 ? -5.762 -13.602 -15.711 1 97.75 294 TRP B CA 1
ATOM 4544 C C . TRP B 1 294 ? -7.113 -14.234 -16.016 1 97.75 294 TRP B C 1
ATOM 4546 O O . TRP B 1 294 ? -7.621 -15.039 -15.227 1 97.75 294 TRP B O 1
ATOM 4556 N N . HIS B 1 295 ? -7.754 -13.852 -17.141 1 96.75 295 HIS B N 1
ATOM 4557 C CA . HIS B 1 295 ? -9.023 -14.445 -17.516 1 96.75 295 HIS B CA 1
ATOM 4558 C C . HIS B 1 295 ? -8.906 -15.961 -17.656 1 96.75 295 HIS B C 1
ATOM 4560 O O . HIS B 1 295 ? -9.812 -16.703 -17.25 1 96.75 295 HIS B O 1
ATOM 4566 N N . GLY B 1 296 ? -7.82 -16.391 -18.219 1 97 296 GLY B N 1
ATOM 4567 C CA . GLY B 1 296 ? -7.605 -17.812 -18.406 1 97 296 GLY B CA 1
ATOM 4568 C C . GLY B 1 296 ? -7.48 -18.578 -17.094 1 97 296 GLY B C 1
ATOM 4569 O O . GLY B 1 296 ? -8.047 -19.672 -16.953 1 97 296 GLY B O 1
ATOM 4570 N N . ILE B 1 297 ? -6.734 -17.969 -16.172 1 96 297 ILE B N 1
ATOM 4571 C CA . ILE B 1 297 ? -6.461 -18.734 -14.953 1 96 297 ILE B CA 1
ATOM 4572 C C . ILE B 1 297 ? -7.613 -18.547 -13.961 1 96 297 ILE B C 1
ATOM 4574 O O . ILE B 1 297 ? -7.75 -19.328 -13.016 1 96 297 ILE B O 1
ATOM 4578 N N . SER B 1 298 ? -8.484 -17.578 -14.117 1 94.5 298 SER B N 1
ATOM 4579 C CA . SER B 1 298 ? -9.539 -17.266 -13.156 1 94.5 298 SER B CA 1
ATOM 4580 C C . SER B 1 298 ? -10.602 -18.359 -13.125 1 94.5 298 SER B C 1
ATOM 4582 O O . SER B 1 298 ? -11.414 -18.406 -12.203 1 94.5 298 SER B O 1
ATOM 4584 N N . ARG B 1 299 ? -10.617 -19.234 -14.133 1 92.81 299 ARG B N 1
ATOM 4585 C CA . ARG B 1 299 ? -11.562 -20.344 -14.172 1 92.81 299 ARG B CA 1
ATOM 4586 C C . ARG B 1 299 ? -11.125 -21.453 -13.227 1 92.81 299 ARG B C 1
ATOM 4588 O O . ARG B 1 299 ? -11.898 -22.375 -12.938 1 92.81 299 ARG B O 1
ATOM 4595 N N . LEU B 1 300 ? -9.867 -21.375 -12.773 1 94.19 300 LEU B N 1
ATOM 4596 C CA . LEU B 1 300 ? -9.289 -22.406 -11.914 1 94.19 300 LEU B CA 1
ATOM 4597 C C . LEU B 1 300 ? -9.352 -21.984 -10.453 1 94.19 300 LEU B C 1
ATOM 4599 O O . LEU B 1 300 ? -9.227 -20.797 -10.133 1 94.19 300 LEU B O 1
ATOM 4603 N N . ASP B 1 301 ? -9.477 -22.922 -9.578 1 91.44 301 ASP B N 1
ATOM 4604 C CA . ASP B 1 301 ? -9.523 -22.641 -8.148 1 91.44 301 ASP B CA 1
ATOM 4605 C C . ASP B 1 301 ? -8.141 -22.281 -7.609 1 91.44 301 ASP B C 1
ATOM 4607 O O . ASP B 1 301 ? -7.141 -22.859 -8.039 1 91.44 301 ASP B O 1
ATOM 4611 N N . ARG B 1 302 ? -8.141 -21.375 -6.68 1 90.88 302 ARG B N 1
ATOM 4612 C CA . ARG B 1 302 ? -6.898 -21.078 -5.973 1 90.88 302 ARG B CA 1
ATOM 4613 C C . ARG B 1 302 ? -6.582 -22.172 -4.957 1 90.88 302 ARG B C 1
ATOM 4615 O O . ARG B 1 302 ? -7.488 -22.766 -4.371 1 90.88 302 ARG B O 1
ATOM 4622 N N . LYS B 1 303 ? -5.324 -22.328 -4.855 1 84.5 303 LYS B N 1
ATOM 4623 C CA . LYS B 1 303 ? -4.867 -23.344 -3.906 1 84.5 303 LYS B CA 1
ATOM 4624 C C . LYS B 1 303 ? -4.906 -22.812 -2.477 1 84.5 303 LYS B C 1
ATOM 4626 O O . LYS B 1 303 ? -4.727 -21.625 -2.246 1 84.5 303 LYS B O 1
#

Nearest PDB structures (foldseek):
  2imh-assembly3_B  TM=9.608E-01  e=2.441E-20  Ruegeria pomeroyi
  2imh-assembly3_A  TM=9.622E-01  e=3.954E-20  Ruegeria pomeroyi
  6tci-assembly1_A  TM=8.720E-01  e=1.183E+00  Bacillus cereus ATCC 14579
  2imh-assembly3_B  TM=9.608E-01  e=1.630E-20  Ruegeria pomeroyi
  2imh-assembly3_A  TM=9.622E-01  e=2.205E-20  Ruegeria pomeroyi